Protein AF-0000000070861383 (afdb_homodimer)

InterPro domains:
  IPR011611 Carbohydrate kinase PfkB [PF00294] (42-147)
  IPR029056 Ribokinase-like [G3DSA:3.40.1190.20] (21-240)
  IPR029056 Ribokinase-like [SSF53613] (25-223)

pLDDT: mean 77.9, std 21.9, range [25.34, 98.44]

Secondary structure (DSSP, 8-state):
-----------------------EEEEEE--EEEEEEE--SSPPPTT-EEE-SEEEEEEE-HHHHHHHHHHHHS-TT-EEEEEEEEESSHHHHHHHHHTTTSSSEEEEEEEESSSPPPEEEEEEETTTTEEEEEEE-GGGGG--HHHHH-TTTTTS-TT-------TT--HHHHHT-TTEEEEEEE-GGG-HHHHH-TTHHHHHHHHHHTT-EEEEE-SS-HHHHHHT-TT-HHHHHHHH-SEE------/-----------------------EEEEEE--EEEEEEE--SSPPPTT-EEE-SEEEEEEE-HHHHHHHHHHHHS-TT-EEEEEEEEESSHHHHHHHHHTTTSSSEEEEEEEESSSPPPEEEEEEETTTTEEEEEEE-GGGGG--HHHHH-TTTTTS-TT-------TT--HHHHHT-TTEEEEEEE-GGG-HHHHH-TTHHHHHHHHHHTT-EEEEE-SS-HHHHHHT-TT-HHHHHHHH-SEE------

Sequence (500 aa):
MSVVSDSNNKDKADSTSNKKKRNCITVIGDFFLDIQTDGLKKLPGWNEDNIVPSISLLPGGSAGNMARQMANFVGLNQEVYLISCIGNDRNGKLLLSMVSNEHCHFDRVVSLNTYCTPTCIVLSSAVLKERTFVTCNNALNCLCTALLLSPTEVKKSPTEQSEVETQSLDVRQAMNIPNLSHIHFGGYYNSIGLHKDKHFLKFVSKCKEQSITLSLDTQTPLTDIVQQGGTHPVMKLLFELLIWVKNKQIMSVVSDSNNKDKADSTSNKKKRNCITVIGDFFLDIQTDGLKKLPGWNEDNIVPSISLLPGGSAGNMARQMANFVGLNQEVYLISCIGNDRNGKLLLSMVSNEHCHFDRVVSLNTYCTPTCIVLSSAVLKERTFVTCNNALNCLCTALLLSPTEVKKSPTEQSEVETQSLDVRQAMNIPNLSHIHFGGYYNSIGLHKDKHFLKFVSKCKEQSITLSLDTQTPLTDIVQQGGTHPVMKLLFELLIWVKNKQI

Solvent-accessible surface area (backbone atoms only — not comparable to full-atom values): 26931 Å² total; per-residue (Å²): 138,80,74,83,67,81,78,76,69,69,72,73,63,73,72,67,70,73,70,67,77,44,46,22,38,36,23,35,31,29,46,25,39,29,36,40,40,43,58,34,89,64,78,76,48,82,77,34,75,40,72,28,80,42,72,45,81,41,83,28,39,53,14,39,46,49,28,47,55,47,26,71,66,46,53,96,60,44,47,29,32,34,37,33,32,25,7,67,44,70,64,28,53,49,45,50,60,75,47,65,85,49,76,34,38,60,87,52,43,40,60,23,78,89,32,46,34,19,31,34,39,36,49,28,17,69,86,74,69,44,43,26,33,42,32,16,53,55,16,22,52,46,38,28,56,63,36,58,42,38,62,85,70,49,58,53,76,58,76,74,68,64,86,72,78,63,88,84,55,49,63,37,66,44,47,70,37,83,43,55,41,35,40,35,37,15,25,50,77,57,23,46,15,40,72,72,32,85,56,35,64,57,51,55,51,49,34,50,75,67,70,28,45,44,30,42,30,58,90,55,62,62,66,61,47,52,68,74,44,72,81,38,70,60,47,61,42,50,73,69,29,74,44,76,57,78,76,77,81,119,135,81,78,75,62,79,73,76,71,70,73,72,65,74,74,66,70,72,71,68,77,46,48,22,38,36,22,36,30,29,47,26,40,30,37,39,39,44,56,34,88,64,79,76,48,81,76,36,74,40,73,27,80,41,71,45,81,41,83,27,38,54,14,39,46,47,27,48,53,46,26,70,66,46,53,96,60,45,48,30,33,35,38,33,31,26,7,67,43,71,65,28,52,49,46,51,60,76,48,64,86,48,75,34,39,59,85,52,44,39,62,23,76,90,33,46,35,19,32,34,40,36,48,26,17,69,85,75,69,44,44,26,33,42,33,17,53,54,15,22,49,47,37,28,55,62,36,60,42,38,63,86,70,51,60,53,75,60,77,74,67,66,88,72,78,62,88,83,56,51,63,38,67,45,48,70,36,83,43,56,41,36,40,35,37,15,26,50,78,59,22,45,14,39,73,71,31,84,56,36,63,57,50,55,50,48,36,49,76,67,68,30,45,44,29,42,28,59,90,55,63,63,68,62,48,53,68,72,42,73,82,39,69,59,46,62,43,50,73,68,29,74,45,74,57,79,75,76,82,119

Organism: Reticulomyxa filosa (NCBI:txid46433)

Nearest PDB structures (foldseek):
  6a8c-assembly1_B  TM=8.040E-01  e=2.415E-09  Leishmania donovani BPK282A1
  5zwy-assembly1_B  TM=8.008E-01  e=3.046E-09  Leishmania donovani BPK282A1
  5zwy-assembly1_A  TM=7.562E-01  e=2.028E-09  Leishmania donovani BPK282A1
  8omd-assembly2_B  TM=7.316E-01  e=1.183E-07  Mus musculus
  2hlz-assembly1_B  TM=6.984E-01  e=7.435E-08  Homo sapiens

Structure (mmCIF, N/CA/C/O backbone):
data_AF-0000000070861383-model_v1
#
loop_
_entity.id
_entity.type
_entity.pdbx_description
1 polymer 'Carbohydrate kinase PfkB domain-containing protein'
#
loop_
_atom_site.group_PDB
_atom_site.id
_atom_site.type_symbol
_atom_site.label_atom_id
_atom_site.label_alt_id
_atom_site.label_comp_id
_atom_site.label_asym_id
_atom_site.label_entity_id
_atom_site.label_seq_id
_atom_site.pdbx_PDB_ins_code
_atom_site.Cartn_x
_atom_site.Cartn_y
_atom_site.Cartn_z
_atom_site.occupancy
_atom_site.B_iso_or_equiv
_atom_site.auth_seq_id
_atom_site.auth_comp_id
_atom_site.auth_asym_id
_atom_site.auth_atom_id
_atom_site.pdbx_PDB_model_num
ATOM 1 N N . MET A 1 1 ? -69.812 -40.656 -31.672 1 28 1 MET A N 1
ATOM 2 C CA . MET A 1 1 ? -68.812 -41.531 -31.078 1 28 1 MET A CA 1
ATOM 3 C C . MET A 1 1 ? -67.438 -41.281 -31.688 1 28 1 MET A C 1
ATOM 5 O O . MET A 1 1 ? -67.062 -41.844 -32.719 1 28 1 MET A O 1
ATOM 9 N N . SER A 1 2 ? -67.062 -39.906 -31.672 1 27.67 2 SER A N 1
ATOM 10 C CA . SER A 1 2 ? -65.875 -39.25 -32.281 1 27.67 2 SER A CA 1
ATOM 11 C C . SER A 1 2 ? -64.562 -39.812 -31.734 1 27.67 2 SER A C 1
ATOM 13 O O . SER A 1 2 ? -64.438 -39.875 -30.516 1 27.67 2 SER A O 1
ATOM 15 N N . VAL A 1 3 ? -63.875 -40.625 -32.5 1 26.25 3 VAL A N 1
ATOM 16 C CA . VAL A 1 3 ? -62.625 -41.344 -32.312 1 26.25 3 VAL A CA 1
ATOM 17 C C . VAL A 1 3 ? -61.5 -40.375 -32.031 1 26.25 3 VAL A C 1
ATOM 19 O O . VAL A 1 3 ? -60.938 -39.75 -32.938 1 26.25 3 VAL A O 1
ATOM 22 N N . VAL A 1 4 ? -61.656 -39.281 -31.328 1 33.44 4 VAL A N 1
ATOM 23 C CA . VAL A 1 4 ? -60.5 -38.375 -31.297 1 33.44 4 VAL A CA 1
ATOM 24 C C . VAL A 1 4 ? -59.281 -39.156 -30.75 1 33.44 4 VAL A C 1
ATOM 26 O O . VAL A 1 4 ? -59.25 -39.5 -29.578 1 33.44 4 VAL A O 1
ATOM 29 N N . SER A 1 5 ? -58.844 -40.094 -31.672 1 26.38 5 SER A N 1
ATOM 30 C CA . SER A 1 5 ? -57.812 -41.062 -31.328 1 26.38 5 SER A CA 1
ATOM 31 C C . SER A 1 5 ? -56.625 -40.406 -30.656 1 26.38 5 SER A C 1
ATOM 33 O O . SER A 1 5 ? -56.156 -40.844 -29.594 1 26.38 5 SER A O 1
ATOM 35 N N . ASP A 1 6 ? -55.688 -39.906 -31.5 1 30.48 6 ASP A N 1
ATOM 36 C CA . ASP A 1 6 ? -54.312 -40.406 -31.547 1 30.48 6 ASP A CA 1
ATOM 37 C C . ASP A 1 6 ? -53.438 -39.781 -30.453 1 30.48 6 ASP A C 1
ATOM 39 O O . ASP A 1 6 ? -53.656 -38.625 -30.094 1 30.48 6 ASP A O 1
ATOM 43 N N . SER A 1 7 ? -52.75 -40.594 -29.672 1 32.31 7 SER A N 1
ATOM 44 C CA . SER A 1 7 ? -51.781 -40.656 -28.562 1 32.31 7 SER A CA 1
ATOM 45 C C . SER A 1 7 ? -50.562 -39.781 -28.844 1 32.31 7 SER A C 1
ATOM 47 O O . SER A 1 7 ? -49.75 -40.094 -29.719 1 32.31 7 SER A O 1
ATOM 49 N N . ASN A 1 8 ? -50.844 -38.469 -29.156 1 32.12 8 ASN A N 1
ATOM 50 C CA . ASN A 1 8 ? -49.625 -37.656 -29.297 1 32.12 8 ASN A CA 1
ATOM 51 C C . ASN A 1 8 ? -48.625 -37.938 -28.188 1 32.12 8 ASN A C 1
ATOM 53 O O . ASN A 1 8 ? -48.875 -37.625 -27.031 1 32.12 8 ASN A O 1
ATOM 57 N N . ASN A 1 9 ? -48.156 -39.125 -28.234 1 27.56 9 ASN A N 1
ATOM 58 C CA . ASN A 1 9 ? -46.969 -39.406 -27.422 1 27.56 9 ASN A CA 1
ATOM 59 C C . ASN A 1 9 ? -45.938 -38.312 -27.5 1 27.56 9 ASN A C 1
ATOM 61 O O . ASN A 1 9 ? -45.281 -38.125 -28.516 1 27.56 9 ASN A O 1
ATOM 65 N N . LYS A 1 10 ? -46.344 -37.125 -26.969 1 31.98 10 LYS A N 1
ATOM 66 C CA . LYS A 1 10 ? -45.312 -36.125 -26.719 1 31.98 10 LYS A CA 1
ATOM 67 C C . LYS A 1 10 ? -44 -36.75 -26.281 1 31.98 10 LYS A C 1
ATOM 69 O O . LYS A 1 10 ? -43.969 -37.469 -25.266 1 31.98 10 LYS A O 1
ATOM 74 N N . ASP A 1 11 ? -43.25 -37.188 -27.234 1 25.34 11 ASP A N 1
ATOM 75 C CA . ASP A 1 11 ? -41.844 -37.438 -26.984 1 25.34 11 ASP A CA 1
ATOM 76 C C . ASP A 1 11 ? -41.25 -36.375 -26.047 1 25.34 11 ASP A C 1
ATOM 78 O O . ASP A 1 11 ? -41.188 -35.219 -26.406 1 25.34 11 ASP A O 1
ATOM 82 N N . LYS A 1 12 ? -41.688 -36.344 -24.781 1 31.53 12 LYS A N 1
ATOM 83 C CA . LYS A 1 12 ? -40.781 -35.75 -23.781 1 31.53 12 LYS A CA 1
ATOM 84 C C . LYS A 1 12 ? -39.344 -36.125 -24.062 1 31.53 12 LYS A C 1
ATOM 86 O O . LYS A 1 12 ? -38.906 -37.219 -23.734 1 31.53 12 LYS A O 1
ATOM 91 N N . ALA A 1 13 ? -39.062 -35.875 -25.328 1 31.42 13 ALA A N 1
ATOM 92 C CA . ALA A 1 13 ? -37.625 -35.875 -25.453 1 31.42 13 ALA A CA 1
ATOM 93 C C . ALA A 1 13 ? -36.938 -35.281 -24.219 1 31.42 13 ALA A C 1
ATOM 95 O O . ALA A 1 13 ? -37.312 -34.188 -23.797 1 31.42 13 ALA A O 1
ATOM 96 N N . ASP A 1 14 ? -36.594 -36.062 -23.344 1 34.47 14 ASP A N 1
ATOM 97 C CA . ASP A 1 14 ? -35.656 -35.812 -22.266 1 34.47 14 ASP A CA 1
ATOM 98 C C . ASP A 1 14 ? -34.594 -34.781 -22.672 1 34.47 14 ASP A C 1
ATOM 100 O O . ASP A 1 14 ? -33.75 -35.062 -23.547 1 34.47 14 ASP A O 1
ATOM 104 N N . SER A 1 15 ? -35.031 -33.562 -23.062 1 36.44 15 SER A N 1
ATOM 105 C CA . SER A 1 15 ? -34.031 -32.5 -23.078 1 36.44 15 SER A CA 1
ATOM 106 C C . SER A 1 15 ? -32.969 -32.688 -22 1 36.44 15 SER A C 1
ATOM 108 O O . SER A 1 15 ? -33.219 -32.438 -20.812 1 36.44 15 SER A O 1
ATOM 110 N N . THR A 1 16 ? -32.562 -33.938 -21.812 1 34.84 16 THR A N 1
ATOM 111 C CA . THR A 1 16 ? -31.266 -34.031 -21.141 1 34.84 16 THR A CA 1
ATOM 112 C C . THR A 1 16 ? -30.375 -32.844 -21.469 1 34.84 16 THR A C 1
ATOM 114 O O . THR A 1 16 ? -29.906 -32.719 -22.609 1 34.84 16 THR A O 1
ATOM 117 N N . SER A 1 17 ? -30.859 -31.594 -21.234 1 38.03 17 SER A N 1
ATOM 118 C CA . SER A 1 17 ? -29.984 -30.438 -21.203 1 38.03 17 SER A CA 1
ATOM 119 C C . SER A 1 17 ? -28.531 -30.859 -21 1 38.03 17 SER A C 1
ATOM 121 O O . SER A 1 17 ? -28.188 -31.531 -20.016 1 38.03 17 SER A O 1
ATOM 123 N N . ASN A 1 18 ? -27.875 -31.438 -21.953 1 34.09 18 ASN A N 1
ATOM 124 C CA . ASN A 1 18 ? -26.422 -31.531 -22 1 34.09 18 ASN A CA 1
ATOM 125 C C . ASN A 1 18 ? -25.75 -30.422 -21.172 1 34.09 18 ASN A C 1
ATOM 127 O O . ASN A 1 18 ? -25.562 -29.312 -21.656 1 34.09 18 ASN A O 1
ATOM 131 N N . LYS A 1 19 ? -26.141 -30.125 -20.031 1 41.59 19 LYS A N 1
ATOM 132 C CA . LYS A 1 19 ? -25.328 -29.312 -19.141 1 41.59 19 LYS A CA 1
ATOM 133 C C . LYS A 1 19 ? -23.844 -29.422 -19.5 1 41.59 19 LYS A C 1
ATOM 135 O O . LYS A 1 19 ? -23.203 -30.422 -19.188 1 41.59 19 LYS A O 1
ATOM 140 N N . LYS A 1 20 ? -23.547 -29.016 -20.703 1 47.44 20 LYS A N 1
ATOM 141 C CA . LYS A 1 20 ? -22.172 -28.875 -21.172 1 47.44 20 LYS A CA 1
ATOM 142 C C . LYS A 1 20 ? -21.203 -28.703 -20.016 1 47.44 20 LYS A C 1
ATOM 144 O O . LYS A 1 20 ? -21.375 -27.828 -19.172 1 47.44 20 LYS A O 1
ATOM 149 N N . LYS A 1 21 ? -20.562 -29.703 -19.641 1 54.81 21 LYS A N 1
ATOM 150 C CA . LYS A 1 21 ? -19.547 -29.797 -18.594 1 54.81 21 LYS A CA 1
ATOM 151 C C . LYS A 1 21 ? -18.688 -28.531 -18.562 1 54.81 21 LYS A C 1
ATOM 153 O O . LYS A 1 21 ? -18.047 -28.188 -19.547 1 54.81 21 LYS A O 1
ATOM 158 N N . ARG A 1 22 ? -19.047 -27.453 -17.766 1 64.5 22 ARG A N 1
ATOM 159 C CA . ARG A 1 22 ? -18.297 -26.219 -17.594 1 64.5 22 ARG A CA 1
ATOM 160 C C . ARG A 1 22 ? -16.812 -26.516 -17.406 1 64.5 22 ARG A C 1
ATOM 162 O O . ARG A 1 22 ? -16.422 -27.266 -16.516 1 64.5 22 ARG A O 1
ATOM 169 N N . ASN A 1 23 ? -16.109 -26.266 -18.5 1 82.88 23 ASN A N 1
ATOM 170 C CA . ASN A 1 23 ? -14.664 -26.391 -18.406 1 82.88 23 ASN A CA 1
ATOM 171 C C . ASN A 1 23 ? -14.07 -25.391 -17.406 1 82.88 23 ASN A C 1
ATOM 173 O O . ASN A 1 23 ? -14.57 -24.281 -17.266 1 82.88 23 ASN A O 1
ATOM 177 N N . CYS A 1 24 ? -13.258 -25.984 -16.578 1 91.38 24 CYS A N 1
ATOM 178 C CA . CYS A 1 24 ? -12.633 -25.156 -15.555 1 91.38 24 CYS A CA 1
ATOM 179 C C . CYS A 1 24 ? -11.148 -24.953 -15.844 1 91.38 24 CYS A C 1
ATOM 181 O O . CYS A 1 24 ? -10.43 -25.922 -16.109 1 91.38 24 CYS A O 1
ATOM 183 N N . ILE A 1 25 ? -10.766 -23.688 -15.867 1 91.75 25 ILE A N 1
ATOM 184 C CA . ILE A 1 25 ? -9.359 -23.328 -16 1 91.75 25 ILE A CA 1
ATOM 185 C C . ILE A 1 25 ? -8.805 -22.891 -14.648 1 91.75 25 ILE A C 1
ATOM 187 O O . ILE A 1 25 ? -9.445 -22.125 -13.93 1 91.75 25 ILE A O 1
ATOM 191 N N . THR A 1 26 ? -7.641 -23.422 -14.312 1 94.62 26 THR A N 1
ATOM 192 C CA . THR A 1 26 ? -6.98 -23.031 -13.07 1 94.62 26 THR A CA 1
ATOM 193 C C . THR A 1 26 ? -5.629 -22.375 -13.359 1 94.62 26 THR A C 1
ATOM 195 O O . THR A 1 26 ? -4.836 -22.906 -14.141 1 94.62 26 THR A O 1
ATOM 198 N N . VAL A 1 27 ? -5.469 -21.234 -12.758 1 94.25 27 VAL A N 1
ATOM 199 C CA . VAL A 1 27 ? -4.176 -20.562 -12.82 1 94.25 27 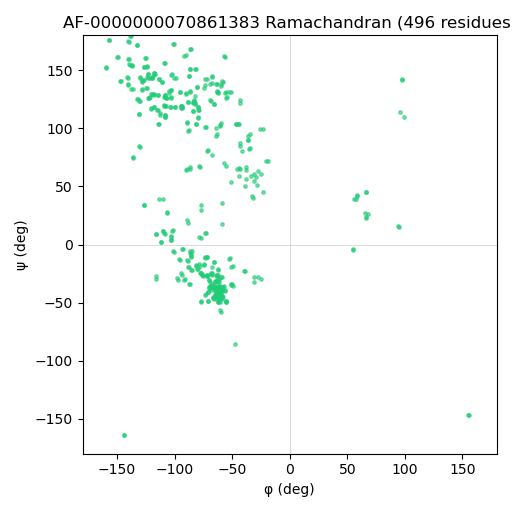VAL A CA 1
ATOM 200 C C . VAL A 1 27 ? -3.455 -20.703 -11.484 1 94.25 27 VAL A C 1
ATOM 202 O O . VAL A 1 27 ? -4.055 -20.5 -10.422 1 94.25 27 VAL A O 1
ATOM 205 N N . ILE A 1 28 ? -2.168 -21.125 -11.531 1 95.12 28 ILE A N 1
ATOM 206 C CA . ILE A 1 28 ? -1.371 -21.344 -10.336 1 95.12 28 ILE A CA 1
ATOM 207 C C . ILE A 1 28 ? -0.12 -20.469 -10.367 1 95.12 28 ILE A C 1
ATOM 209 O O . ILE A 1 28 ? 0.604 -20.453 -11.367 1 95.12 28 ILE A O 1
ATOM 213 N N . GLY A 1 29 ? 0.071 -19.688 -9.273 1 96.06 29 GLY A N 1
ATOM 214 C CA . GLY A 1 29 ? 1.32 -18.938 -9.25 1 96.06 29 GLY A CA 1
ATOM 215 C C . GLY A 1 29 ? 1.25 -17.688 -8.398 1 96.06 29 GLY A C 1
ATOM 216 O O . GLY A 1 29 ? 0.624 -17.688 -7.336 1 96.06 29 GLY A O 1
ATOM 217 N N . ASP A 1 30 ? 1.966 -16.688 -8.812 1 96.44 30 ASP A N 1
ATOM 218 C CA . ASP A 1 30 ? 2.201 -15.5 -7.992 1 96.44 30 ASP A CA 1
ATOM 219 C C . ASP A 1 30 ? 1.014 -14.547 -8.047 1 96.44 30 ASP A C 1
ATOM 221 O O . ASP A 1 30 ? 0.421 -14.344 -9.109 1 96.44 30 ASP A O 1
ATOM 225 N N . PHE A 1 31 ? 0.626 -14.047 -6.934 1 97.75 31 PHE A N 1
ATOM 226 C CA . PHE A 1 31 ? -0.393 -13.023 -6.715 1 97.75 31 PHE A CA 1
ATOM 227 C C . PHE A 1 31 ? 0.127 -11.93 -5.789 1 97.75 31 PHE A C 1
ATOM 229 O O . PHE A 1 31 ? 0.411 -12.188 -4.617 1 97.75 31 PHE A O 1
ATOM 236 N N . PHE A 1 32 ? 0.294 -10.711 -6.383 1 98.19 32 PHE A N 1
ATOM 237 C CA . PHE A 1 32 ? 1.008 -9.641 -5.695 1 98.19 32 PHE A CA 1
ATOM 238 C C . PHE A 1 32 ? 0.088 -8.445 -5.445 1 98.19 32 PHE A C 1
ATOM 240 O O . PHE A 1 32 ? -0.826 -8.188 -6.227 1 98.19 32 PHE A O 1
ATOM 247 N N . LEU A 1 33 ? 0.344 -7.793 -4.312 1 98.44 33 LEU A N 1
ATOM 248 C CA . LEU A 1 33 ? 0.007 -6.379 -4.219 1 98.44 33 LEU A CA 1
ATOM 249 C C . LEU A 1 33 ? 1.113 -5.516 -4.812 1 98.44 33 LEU A C 1
ATOM 251 O O . LEU A 1 33 ? 2.232 -5.488 -4.301 1 98.44 33 LEU A O 1
ATOM 255 N N . ASP A 1 34 ? 0.803 -4.832 -5.871 1 97.75 34 ASP A N 1
ATOM 256 C CA . ASP A 1 34 ? 1.772 -3.943 -6.504 1 97.75 34 ASP A CA 1
ATOM 257 C C . ASP A 1 34 ? 1.602 -2.506 -6.016 1 97.75 34 ASP A C 1
ATOM 259 O O . ASP A 1 34 ? 0.482 -1.995 -5.953 1 97.75 34 ASP A O 1
ATOM 263 N N . ILE A 1 35 ? 2.717 -1.901 -5.637 1 98.12 35 ILE A N 1
ATOM 264 C CA . ILE A 1 35 ? 2.799 -0.479 -5.32 1 98.12 35 ILE A CA 1
ATOM 265 C C . ILE A 1 35 ? 3.574 0.248 -6.418 1 98.12 35 ILE A C 1
ATOM 267 O O . ILE A 1 35 ? 4.797 0.112 -6.516 1 98.12 35 ILE A O 1
ATOM 271 N N . GLN A 1 36 ? 2.857 1.058 -7.145 1 96.62 36 GLN A N 1
ATOM 272 C CA . GLN A 1 36 ? 3.461 1.619 -8.344 1 96.62 36 GLN A CA 1
ATOM 273 C C . GLN A 1 36 ? 3.633 3.131 -8.219 1 96.62 36 GLN A C 1
ATOM 275 O O . GLN A 1 36 ? 2.705 3.836 -7.82 1 96.62 36 GLN A O 1
ATOM 280 N N . THR A 1 37 ? 4.836 3.59 -8.477 1 94.62 37 THR A N 1
ATOM 281 C CA . THR A 1 37 ? 5.082 5.02 -8.602 1 94.62 37 THR A CA 1
ATOM 282 C C . THR A 1 37 ? 5.211 5.418 -10.07 1 94.62 37 THR A C 1
ATOM 284 O O . THR A 1 37 ? 5.652 4.617 -10.898 1 94.62 37 THR A O 1
ATOM 287 N N . ASP A 1 38 ? 4.742 6.621 -10.297 1 85.69 38 ASP A N 1
ATOM 288 C CA . ASP A 1 38 ? 4.98 7.184 -11.617 1 85.69 38 ASP A CA 1
ATOM 289 C C . ASP A 1 38 ? 5.711 8.523 -11.531 1 85.69 38 ASP A C 1
ATOM 291 O O . ASP A 1 38 ? 5.625 9.211 -10.508 1 85.69 38 ASP A O 1
ATOM 295 N N . GLY A 1 39 ? 6.629 8.758 -12.531 1 88.81 39 GLY A N 1
ATOM 296 C CA . GLY A 1 39 ? 7.176 10.094 -12.703 1 88.81 39 GLY A CA 1
ATOM 297 C C . GLY A 1 39 ? 8.484 10.297 -11.961 1 88.81 39 GLY A C 1
ATOM 298 O O . GLY A 1 39 ? 8.898 11.43 -11.727 1 88.81 39 GLY A O 1
ATOM 299 N N . LEU A 1 40 ? 9.125 9.227 -11.547 1 92.75 40 LEU A N 1
ATOM 300 C CA . LEU A 1 40 ? 10.445 9.406 -10.945 1 92.75 40 LEU A CA 1
ATOM 301 C C . LEU A 1 40 ? 11.43 9.984 -11.953 1 92.75 40 LEU A C 1
ATOM 303 O O . LEU A 1 40 ? 11.508 9.516 -13.086 1 92.75 40 LEU A O 1
ATOM 307 N N . LYS A 1 41 ? 12.148 11 -11.555 1 91.19 41 LYS A N 1
ATOM 308 C CA . LYS A 1 41 ? 13.141 11.609 -12.43 1 91.19 41 LYS A CA 1
ATOM 309 C C . LYS A 1 41 ? 14.492 10.898 -12.305 1 91.19 41 LYS A C 1
ATOM 311 O O . LYS A 1 41 ? 15.266 10.859 -13.266 1 91.19 41 LYS A O 1
ATOM 316 N N . LYS A 1 42 ? 14.789 10.438 -11.172 1 90.75 42 LYS A N 1
ATOM 317 C CA . LYS A 1 42 ? 15.977 9.664 -10.844 1 90.75 42 LYS A CA 1
ATOM 318 C C . LYS A 1 42 ? 15.695 8.688 -9.703 1 90.75 42 LYS A C 1
ATOM 320 O O . LYS A 1 42 ? 14.68 8.797 -9.023 1 90.75 42 LYS A O 1
ATOM 325 N N . LEU A 1 43 ? 16.578 7.73 -9.648 1 92.88 43 LEU A N 1
ATOM 326 C CA . LEU A 1 43 ? 16.484 6.852 -8.492 1 92.88 43 LEU A CA 1
ATOM 327 C C . LEU A 1 43 ? 16.844 7.598 -7.207 1 92.88 43 LEU A C 1
ATOM 329 O O . LEU A 1 43 ? 17.75 8.43 -7.199 1 92.88 43 LEU A O 1
ATOM 333 N N . PRO A 1 44 ? 16.156 7.23 -6.168 1 92 44 PRO A N 1
ATOM 334 C CA . PRO A 1 44 ? 16.453 7.922 -4.91 1 92 44 PRO A CA 1
ATOM 335 C C . PRO A 1 44 ? 17.844 7.598 -4.375 1 92 44 PRO A C 1
ATOM 337 O O . PRO A 1 44 ? 18.312 6.461 -4.5 1 92 44 PRO A O 1
ATOM 340 N N . GLY A 1 45 ? 18.5 8.672 -3.871 1 93.31 45 GLY A N 1
ATOM 341 C CA . GLY A 1 45 ? 19.688 8.484 -3.035 1 93.31 45 GLY A CA 1
ATOM 342 C C . GLY A 1 45 ? 19.359 8.406 -1.557 1 93.31 45 GLY A C 1
ATOM 343 O O . GLY A 1 45 ? 18.25 8.75 -1.14 1 93.31 45 GLY A O 1
ATOM 344 N N . TRP A 1 46 ? 20.375 7.859 -0.801 1 92.31 46 TRP A N 1
ATOM 345 C CA . TRP A 1 46 ? 20.141 7.812 0.638 1 92.31 46 TRP A CA 1
ATOM 346 C C . TRP A 1 46 ? 19.875 9.211 1.19 1 92.31 46 TRP A C 1
ATOM 348 O O . TRP A 1 46 ? 20.484 10.188 0.748 1 92.31 46 TRP A O 1
ATOM 358 N N . ASN A 1 47 ? 18.922 9.328 2.129 1 91.06 47 ASN A N 1
ATOM 359 C CA . ASN A 1 47 ? 18.562 10.539 2.857 1 91.06 47 ASN A CA 1
ATOM 360 C C . ASN A 1 47 ? 17.953 11.586 1.933 1 91.06 47 ASN A C 1
ATOM 362 O O . ASN A 1 47 ? 18.094 12.789 2.162 1 91.06 47 ASN A O 1
ATOM 366 N N . GLU A 1 48 ? 17.406 11.117 0.829 1 92.06 48 GLU A N 1
ATOM 367 C CA . GLU A 1 48 ? 16.688 11.992 -0.09 1 92.06 48 GLU A CA 1
ATOM 368 C C . GLU A 1 48 ? 15.188 11.727 -0.047 1 92.06 48 GLU A C 1
ATOM 370 O O . GLU A 1 48 ? 14.75 10.68 0.443 1 92.06 48 GLU A O 1
ATOM 375 N N . ASP A 1 49 ? 14.516 12.703 -0.419 1 91.94 49 ASP A N 1
ATOM 376 C CA . ASP A 1 49 ? 13.086 12.562 -0.666 1 91.94 49 ASP A CA 1
ATOM 377 C C . ASP A 1 49 ? 12.734 12.93 -2.105 1 91.94 49 ASP A C 1
ATOM 379 O O . ASP A 1 49 ? 12.953 14.062 -2.533 1 91.94 49 ASP A O 1
ATOM 383 N N . ASN A 1 50 ? 12.242 12 -2.816 1 93.81 50 ASN A N 1
ATOM 384 C CA . ASN A 1 50 ? 11.859 12.203 -4.207 1 93.81 50 ASN A CA 1
ATOM 385 C C . ASN A 1 50 ? 10.344 12.32 -4.355 1 93.81 50 ASN A C 1
ATOM 387 O O . ASN A 1 50 ? 9.609 11.375 -4.062 1 93.81 50 ASN A O 1
ATOM 391 N N . ILE A 1 51 ? 9.938 13.445 -4.828 1 93.5 51 ILE A N 1
ATOM 392 C CA . ILE A 1 51 ? 8.508 13.719 -4.945 1 93.5 51 ILE A CA 1
ATOM 393 C C . ILE A 1 51 ? 7.988 13.188 -6.277 1 93.5 51 ILE A C 1
ATOM 395 O O . ILE A 1 51 ? 8.602 13.414 -7.324 1 93.5 51 ILE A O 1
ATOM 399 N N . VAL A 1 52 ? 6.914 12.477 -6.254 1 95.19 52 VAL A N 1
ATOM 400 C CA . VAL A 1 52 ? 6.273 11.93 -7.445 1 95.19 52 VAL A CA 1
ATOM 401 C C . VAL A 1 52 ? 4.809 12.367 -7.492 1 95.19 52 VAL A C 1
ATOM 403 O O . VAL A 1 52 ? 4.223 12.703 -6.457 1 95.19 52 VAL A O 1
ATOM 406 N N . PRO A 1 53 ? 4.219 12.297 -8.68 1 92.38 53 PRO A N 1
ATOM 407 C CA . PRO A 1 53 ? 2.84 12.781 -8.812 1 92.38 53 PRO A CA 1
ATOM 408 C C . PRO A 1 53 ? 1.819 11.805 -8.219 1 92.38 53 PRO A C 1
ATOM 410 O O . PRO A 1 53 ? 0.733 12.227 -7.809 1 92.38 53 PRO A O 1
ATOM 413 N N . SER A 1 54 ? 2.246 10.531 -8.211 1 92.12 54 SER A N 1
ATOM 414 C CA . SER A 1 54 ? 1.263 9.578 -7.711 1 92.12 54 SER A CA 1
ATOM 415 C C . SER A 1 54 ? 1.929 8.281 -7.266 1 92.12 54 SER A C 1
ATOM 417 O O . SER A 1 54 ? 3.006 7.93 -7.754 1 92.12 54 SER A O 1
ATOM 419 N N . ILE A 1 55 ? 1.294 7.633 -6.34 1 96.75 55 ILE A N 1
ATOM 420 C CA . ILE A 1 55 ? 1.586 6.277 -5.887 1 96.75 55 ILE A CA 1
ATOM 421 C C . ILE A 1 55 ? 0.292 5.469 -5.805 1 96.75 55 ILE A C 1
ATOM 423 O O . ILE A 1 55 ? -0.645 5.855 -5.102 1 96.75 55 ILE A O 1
ATOM 427 N N . SER A 1 56 ? 0.26 4.297 -6.504 1 95.75 56 SER A N 1
ATOM 428 C CA . SER A 1 56 ? -0.973 3.523 -6.594 1 95.75 56 SER A CA 1
ATOM 429 C C . SER A 1 56 ? -0.772 2.102 -6.082 1 95.75 56 SER A C 1
ATOM 431 O O . SER A 1 56 ? 0.32 1.542 -6.199 1 95.75 56 SER A O 1
ATOM 433 N N . LEU A 1 57 ? -1.831 1.574 -5.492 1 97.5 57 LEU A N 1
ATOM 434 C CA . LEU A 1 57 ? -1.9 0.168 -5.109 1 97.5 57 LEU A CA 1
ATOM 435 C C . LEU A 1 57 ? -2.768 -0.618 -6.09 1 97.5 57 LEU A C 1
ATOM 437 O O . LEU A 1 57 ? -3.912 -0.243 -6.352 1 97.5 57 LEU A O 1
ATOM 441 N N . LEU A 1 58 ? -2.213 -1.701 -6.645 1 96.81 58 LEU A N 1
ATOM 442 C CA . LEU A 1 58 ? -2.908 -2.496 -7.648 1 96.81 58 LEU A CA 1
ATOM 443 C C . LEU A 1 58 ? -2.656 -3.984 -7.434 1 96.81 58 LEU A C 1
ATOM 445 O O . LEU A 1 58 ? -1.575 -4.379 -6.988 1 96.81 58 LEU A O 1
ATOM 449 N N . PRO A 1 59 ? -3.723 -4.797 -7.695 1 97.56 59 PRO A N 1
ATOM 450 C CA . PRO A 1 59 ? -3.395 -6.223 -7.781 1 97.56 59 PRO A CA 1
ATOM 451 C C . PRO A 1 59 ? -2.443 -6.539 -8.938 1 97.56 59 PRO A C 1
ATOM 453 O O . PRO A 1 59 ? -2.539 -5.934 -10.008 1 97.56 59 PRO A O 1
ATOM 456 N N . GLY A 1 60 ? -1.455 -7.418 -8.648 1 96.88 60 GLY A N 1
ATOM 457 C CA . GLY A 1 60 ? -0.49 -7.797 -9.672 1 96.88 60 GLY A CA 1
ATOM 458 C C . GLY A 1 60 ? -0.068 -9.25 -9.578 1 96.88 60 GLY A C 1
ATOM 459 O O . GLY A 1 60 ? -0.781 -10.078 -9.008 1 96.88 60 GLY A O 1
ATOM 460 N N . GLY A 1 61 ? 1.014 -9.523 -10.258 1 95.06 61 GLY A N 1
ATOM 461 C CA . GLY A 1 61 ? 1.469 -10.891 -10.422 1 95.06 61 GLY A CA 1
ATOM 462 C C . GLY A 1 61 ? 1.052 -11.508 -11.75 1 95.06 61 GLY A C 1
ATOM 463 O O . GLY A 1 61 ? -0.069 -11.289 -12.211 1 95.06 61 GLY A O 1
ATOM 464 N N . SER A 1 62 ? 1.968 -12.273 -12.242 1 92.75 62 SER A N 1
ATOM 465 C CA . SER A 1 62 ? 1.695 -12.891 -13.539 1 92.75 62 SER A CA 1
ATOM 466 C C . SER A 1 62 ? 0.487 -13.82 -13.461 1 92.75 62 SER A C 1
ATOM 468 O O . SER A 1 62 ? -0.422 -13.727 -14.289 1 92.75 62 SER A O 1
ATOM 470 N N . ALA A 1 63 ? 0.446 -14.672 -12.516 1 95.56 63 ALA A N 1
ATOM 471 C CA . ALA A 1 63 ? -0.67 -15.602 -12.359 1 95.56 63 ALA A CA 1
ATOM 472 C C . ALA A 1 63 ? -1.955 -14.859 -12 1 95.56 63 ALA A C 1
ATOM 474 O O . ALA A 1 63 ? -3.02 -15.148 -12.547 1 95.56 63 ALA A O 1
ATOM 475 N N . GLY A 1 64 ? -1.81 -13.945 -11.039 1 96.62 64 GLY A N 1
ATOM 476 C CA . GLY A 1 64 ? -2.967 -13.141 -10.688 1 96.62 64 GLY A CA 1
ATOM 477 C C . GLY A 1 64 ? -3.568 -12.414 -11.875 1 96.62 64 GLY A C 1
ATOM 478 O O . GLY A 1 64 ? -4.781 -12.469 -12.102 1 96.62 64 GLY A O 1
ATOM 479 N N . ASN A 1 65 ? -2.773 -11.75 -12.617 1 94 65 ASN A N 1
ATOM 480 C CA . ASN A 1 65 ? -3.238 -11 -13.781 1 94 65 ASN A CA 1
ATOM 481 C C . ASN A 1 65 ? -3.855 -11.93 -14.828 1 94 65 ASN A C 1
ATOM 483 O O . ASN A 1 65 ? -4.914 -11.625 -15.383 1 94 65 ASN A O 1
ATOM 487 N N . MET A 1 66 ? -3.221 -13.008 -15.062 1 92.19 66 MET A N 1
ATOM 488 C CA . MET A 1 66 ? -3.725 -13.969 -16.047 1 92.19 66 MET A CA 1
ATOM 489 C C . MET A 1 66 ? -5.098 -14.492 -15.625 1 92.19 66 MET A C 1
ATOM 491 O O . MET A 1 66 ? -6.023 -14.516 -16.438 1 92.19 66 MET A O 1
ATOM 495 N N . ALA A 1 67 ? -5.242 -14.891 -14.422 1 94.44 67 ALA A N 1
ATOM 496 C CA . ALA A 1 67 ? -6.504 -15.43 -13.93 1 94.44 67 ALA A CA 1
ATOM 497 C C . ALA A 1 67 ? -7.629 -14.406 -14.055 1 94.44 67 ALA A C 1
ATOM 499 O O . ALA A 1 67 ? -8.719 -14.719 -14.539 1 94.44 67 ALA A O 1
ATOM 500 N N . ARG A 1 68 ? -7.328 -13.25 -13.656 1 94 68 ARG A N 1
ATOM 501 C CA . ARG A 1 68 ? -8.328 -12.188 -13.672 1 94 68 ARG A CA 1
ATOM 502 C C . ARG A 1 68 ? -8.742 -11.852 -15.094 1 94 68 ARG A C 1
ATOM 504 O O . ARG A 1 68 ? -9.938 -11.703 -15.383 1 94 68 ARG A O 1
ATOM 511 N N . GLN A 1 69 ? -7.762 -11.727 -15.969 1 89.62 69 GLN A N 1
ATOM 512 C CA . GLN A 1 69 ? -8.055 -11.414 -17.359 1 89.62 69 GLN A CA 1
ATOM 513 C C . GLN A 1 69 ? -8.836 -12.539 -18.031 1 89.62 69 GLN A C 1
ATOM 515 O O . GLN A 1 69 ? -9.828 -12.297 -18.719 1 89.62 69 GLN A O 1
ATOM 520 N N . MET A 1 70 ? -8.438 -13.75 -17.781 1 88.12 70 MET A N 1
ATOM 521 C CA . MET A 1 70 ? -9.109 -14.898 -18.375 1 88.12 70 MET A CA 1
ATOM 522 C C . MET A 1 70 ? -10.562 -14.969 -17.906 1 88.12 70 MET A C 1
ATOM 524 O O . MET A 1 70 ? -11.461 -15.258 -18.703 1 88.12 70 MET A O 1
ATOM 528 N N . ALA A 1 71 ? -10.766 -14.695 -16.656 1 90.94 71 ALA A N 1
ATOM 529 C CA . ALA A 1 71 ? -12.109 -14.766 -16.094 1 90.94 71 ALA A CA 1
ATOM 530 C C . ALA A 1 71 ? -13.031 -13.75 -16.766 1 90.94 71 ALA A C 1
ATOM 532 O O . ALA A 1 71 ? -14.25 -13.961 -16.844 1 90.94 71 ALA A O 1
ATOM 533 N N . ASN A 1 72 ? -12.414 -12.688 -17.234 1 85.5 72 ASN A N 1
ATOM 534 C CA . ASN A 1 72 ? -13.211 -11.664 -17.906 1 85.5 72 ASN A CA 1
ATOM 535 C C . ASN A 1 72 ? -13.586 -12.086 -19.312 1 85.5 72 ASN A C 1
ATOM 537 O O . ASN A 1 72 ? -14.539 -11.562 -19.891 1 85.5 72 ASN A O 1
ATOM 541 N N . PHE A 1 73 ? -12.828 -12.898 -19.812 1 82.44 73 PHE A N 1
ATOM 542 C CA . PHE A 1 73 ? -13.016 -13.25 -21.219 1 82.44 73 PHE A CA 1
ATOM 543 C C . PHE A 1 73 ? -13.82 -14.539 -21.344 1 82.44 73 PHE A C 1
ATOM 545 O O . PHE A 1 73 ? -14.508 -14.75 -22.359 1 82.44 73 PHE A O 1
ATOM 552 N N . VAL A 1 74 ? -13.633 -15.328 -20.359 1 72.38 74 VAL A N 1
ATOM 553 C CA . VAL A 1 74 ? -14.273 -16.625 -20.516 1 72.38 74 VAL A CA 1
ATOM 554 C C . VAL A 1 74 ? -15.781 -16.484 -20.312 1 72.38 74 VAL A C 1
ATOM 556 O O . VAL A 1 74 ? -16.25 -15.562 -19.641 1 72.38 74 VAL A O 1
ATOM 559 N N . GLY A 1 75 ? -16.484 -17.078 -21.156 1 63.56 75 GLY A N 1
ATOM 560 C CA . GLY A 1 75 ? -17.938 -17.062 -21.109 1 63.56 75 GLY A CA 1
ATOM 561 C C . GLY A 1 75 ? -18.5 -17.562 -19.781 1 63.56 75 GLY A C 1
ATOM 562 O O . GLY A 1 75 ? -17.75 -18.078 -18.938 1 63.56 75 GLY A O 1
ATOM 563 N N . LEU A 1 76 ? -19.766 -17.203 -19.562 1 61.44 76 LEU A N 1
ATOM 564 C CA . LEU A 1 76 ? -20.516 -17.5 -18.344 1 61.44 76 LEU A CA 1
ATOM 565 C C . LEU A 1 76 ? -20.453 -18.984 -18.016 1 61.44 76 LEU A C 1
ATOM 567 O O . LEU A 1 76 ? -20.688 -19.375 -16.859 1 61.44 76 LEU A O 1
ATOM 571 N N . ASN A 1 77 ? -19.969 -19.781 -18.953 1 67.62 77 ASN A N 1
ATOM 572 C CA . ASN A 1 77 ? -20.016 -21.234 -18.719 1 67.62 77 ASN A CA 1
ATOM 573 C C . ASN A 1 77 ? -18.641 -21.766 -18.312 1 67.62 77 ASN A C 1
ATOM 575 O O . ASN A 1 77 ? -18.453 -22.984 -18.203 1 67.62 77 ASN A O 1
ATOM 579 N N . GLN A 1 78 ? -17.719 -20.906 -18.172 1 81.38 78 GLN A N 1
ATOM 580 C CA . GLN A 1 78 ? -16.406 -21.359 -17.703 1 81.38 78 GLN A CA 1
ATOM 581 C C . GLN A 1 78 ? -16.031 -20.688 -16.391 1 81.38 78 GLN A C 1
ATOM 583 O O . GLN A 1 78 ? -16.484 -19.578 -16.109 1 81.38 78 GLN A O 1
ATOM 588 N N . GLU A 1 79 ? -15.391 -21.531 -15.664 1 90.5 79 GLU A N 1
ATOM 589 C CA . GLU A 1 79 ? -14.906 -21.031 -14.383 1 90.5 79 GLU A CA 1
ATOM 590 C C . GLU A 1 79 ? -13.383 -20.922 -14.367 1 90.5 79 GLU A C 1
ATOM 592 O O . GLU A 1 79 ? -12.688 -21.766 -14.961 1 90.5 79 GLU A O 1
ATOM 597 N N . VAL A 1 80 ? -12.898 -19.859 -13.781 1 93.31 80 VAL A N 1
ATOM 598 C CA . VAL A 1 80 ? -11.461 -19.672 -13.625 1 93.31 80 VAL A CA 1
ATOM 599 C C . VAL A 1 80 ? -11.102 -19.562 -12.148 1 93.31 80 VAL A C 1
ATOM 601 O O . VAL A 1 80 ? -11.711 -18.781 -11.406 1 93.31 80 VAL A O 1
ATOM 604 N N . TYR A 1 81 ? -10.125 -20.359 -11.742 1 94.44 81 TYR A N 1
ATOM 605 C CA . TYR A 1 81 ? -9.633 -20.344 -10.367 1 94.44 81 TYR A CA 1
ATOM 606 C C . TYR A 1 81 ? -8.195 -19.828 -10.32 1 94.44 81 TYR A C 1
ATOM 608 O O . TYR A 1 81 ? -7.383 -20.156 -11.188 1 94.44 81 TYR A O 1
ATOM 616 N N . LEU A 1 82 ? -7.945 -19.078 -9.289 1 96.25 82 LEU A N 1
ATOM 617 C CA . LEU A 1 82 ? -6.562 -18.766 -8.945 1 96.25 82 LEU A CA 1
ATOM 618 C C . LEU A 1 82 ? -6.133 -19.531 -7.691 1 96.25 82 LEU A C 1
ATOM 620 O O . LEU A 1 82 ? -6.836 -19.516 -6.68 1 96.25 82 LEU A O 1
ATOM 624 N N . ILE A 1 83 ? -5.035 -20.25 -7.816 1 95.56 83 ILE A N 1
ATOM 625 C CA . ILE A 1 83 ? -4.41 -20.859 -6.648 1 95.56 83 ILE A CA 1
ATOM 626 C C . ILE A 1 83 ? -3.094 -20.141 -6.34 1 95.56 83 ILE A C 1
ATOM 628 O O . ILE A 1 83 ? -2.197 -20.094 -7.188 1 95.56 83 ILE A O 1
ATOM 632 N N . SER A 1 84 ? -3.033 -19.609 -5.211 1 96 84 SER A N 1
ATOM 633 C CA . SER A 1 84 ? -1.868 -18.844 -4.762 1 96 84 SER A CA 1
ATOM 634 C C . SER A 1 84 ? -1.801 -18.797 -3.238 1 96 84 SER A C 1
ATOM 636 O O . SER A 1 84 ? -2.596 -19.438 -2.553 1 96 84 SER A O 1
ATOM 638 N N . CYS A 1 85 ? -0.68 -18.156 -2.791 1 95.12 85 CYS A N 1
ATOM 639 C CA . CYS A 1 85 ? -0.497 -17.969 -1.356 1 95.12 85 CYS A CA 1
ATOM 640 C C . CYS A 1 85 ? -0.284 -16.5 -1.021 1 95.12 85 CYS A C 1
ATOM 642 O O . CYS A 1 85 ? 0.479 -15.805 -1.699 1 95.12 85 CYS A O 1
ATOM 644 N N . ILE A 1 86 ? -0.998 -16.094 0.015 1 96.31 86 ILE A N 1
ATOM 645 C CA . ILE A 1 86 ? -0.807 -14.766 0.574 1 96.31 86 ILE A CA 1
ATOM 646 C C . ILE A 1 86 ? -0.7 -14.852 2.094 1 96.31 86 ILE A C 1
ATOM 648 O O . ILE A 1 86 ? -0.797 -15.938 2.668 1 96.31 86 ILE A O 1
ATOM 652 N N . GLY A 1 87 ? -0.35 -13.688 2.695 1 95.12 87 GLY A N 1
ATOM 653 C CA . GLY A 1 87 ? -0.349 -13.633 4.148 1 95.12 87 GLY A CA 1
ATOM 654 C C . GLY A 1 87 ? -1.702 -13.281 4.734 1 95.12 87 GLY A C 1
ATOM 655 O O . GLY A 1 87 ? -2.539 -12.68 4.055 1 95.12 87 GLY A O 1
ATOM 656 N N . ASN A 1 88 ? -1.92 -13.781 5.953 1 94.75 88 ASN A N 1
ATOM 657 C CA . ASN A 1 88 ? -3.033 -13.266 6.742 1 94.75 88 ASN A CA 1
ATOM 658 C C . ASN A 1 88 ? -2.691 -11.93 7.391 1 94.75 88 ASN A C 1
ATOM 660 O O . ASN A 1 88 ? -2.613 -11.828 8.617 1 94.75 88 ASN A O 1
ATOM 664 N N . ASP A 1 89 ? -2.543 -10.977 6.594 1 94.62 89 ASP A N 1
ATOM 665 C CA . ASP A 1 89 ? -2.125 -9.641 6.996 1 94.62 89 ASP A CA 1
ATOM 666 C C . ASP A 1 89 ? -2.926 -8.57 6.262 1 94.62 89 ASP A C 1
ATOM 668 O O . ASP A 1 89 ? -3.852 -8.883 5.512 1 94.62 89 ASP A O 1
ATOM 672 N N . ARG A 1 90 ? -2.633 -7.344 6.559 1 94.31 90 ARG A N 1
ATOM 673 C CA . ARG A 1 90 ? -3.363 -6.219 5.977 1 94.31 90 ARG A CA 1
ATOM 674 C C . ARG A 1 90 ? -3.234 -6.211 4.457 1 94.31 90 ARG A C 1
ATOM 676 O O . ARG A 1 90 ? -4.211 -5.961 3.748 1 94.31 90 ARG A O 1
ATOM 683 N N . ASN A 1 91 ? -2.047 -6.465 3.98 1 97.25 91 ASN A N 1
ATOM 684 C CA . ASN A 1 91 ? -1.841 -6.48 2.535 1 97.25 91 ASN A CA 1
ATOM 685 C C . ASN A 1 91 ? -2.701 -7.547 1.859 1 97.25 91 ASN A C 1
ATOM 687 O O . ASN A 1 91 ? -3.283 -7.297 0.802 1 97.25 91 ASN A O 1
ATOM 691 N N . GLY A 1 92 ? -2.686 -8.68 2.502 1 97.19 92 GLY A N 1
ATOM 692 C CA . GLY A 1 92 ? -3.498 -9.758 1.95 1 97.19 92 GLY A CA 1
ATOM 693 C C . GLY A 1 92 ? -4.98 -9.43 1.929 1 97.19 92 GLY A C 1
ATOM 694 O O . GLY A 1 92 ? -5.66 -9.672 0.929 1 97.19 92 GLY A O 1
ATOM 695 N N . LYS A 1 93 ? -5.469 -8.867 2.996 1 96.06 93 LYS A N 1
ATOM 696 C CA . LYS A 1 93 ? -6.875 -8.477 3.064 1 96.06 93 LYS A CA 1
ATOM 697 C C . LYS A 1 93 ? -7.203 -7.418 2.016 1 96.06 93 LYS A C 1
ATOM 699 O O . LYS A 1 93 ? -8.242 -7.492 1.355 1 96.06 93 LYS A O 1
ATOM 704 N N . LEU A 1 94 ? -6.328 -6.52 1.925 1 96.75 94 LEU A N 1
ATOM 705 C CA . LEU A 1 94 ? -6.512 -5.477 0.921 1 96.75 94 LEU A CA 1
ATOM 706 C C . LEU A 1 94 ? -6.543 -6.074 -0.482 1 96.75 94 LEU A C 1
ATOM 708 O O . LEU A 1 94 ? -7.43 -5.754 -1.277 1 96.75 94 LEU A O 1
ATOM 712 N N . LEU A 1 95 ? -5.625 -6.863 -0.754 1 97.75 95 LEU A N 1
ATOM 713 C CA . LEU A 1 95 ? -5.512 -7.492 -2.066 1 97.75 95 LEU A CA 1
ATOM 714 C C . LEU A 1 95 ? -6.793 -8.242 -2.422 1 97.75 95 LEU A C 1
ATOM 716 O O . LEU A 1 95 ? -7.344 -8.055 -3.51 1 97.75 95 LEU A O 1
ATOM 720 N N . LEU A 1 96 ? -7.281 -9.016 -1.562 1 97.56 96 LEU A N 1
ATOM 721 C CA . LEU A 1 96 ? -8.5 -9.773 -1.802 1 97.56 96 LEU A CA 1
ATOM 722 C C . LEU A 1 96 ? -9.703 -8.844 -1.959 1 97.56 96 LEU A C 1
ATOM 724 O O . LEU A 1 96 ? -10.594 -9.109 -2.768 1 97.56 96 LEU A O 1
ATOM 728 N N . SER A 1 97 ? -9.695 -7.77 -1.185 1 96 97 SER A N 1
ATOM 729 C CA . SER A 1 97 ? -10.797 -6.82 -1.302 1 96 97 SER A CA 1
ATOM 730 C C . SER A 1 97 ? -10.812 -6.156 -2.676 1 96 97 SER A C 1
ATOM 732 O O . SER A 1 97 ? -11.875 -5.852 -3.211 1 96 97 SER A O 1
ATOM 734 N N . MET A 1 98 ? -9.742 -5.965 -3.266 1 96.5 98 MET A N 1
ATOM 735 C CA . MET A 1 98 ? -9.617 -5.301 -4.559 1 96.5 98 MET A CA 1
ATOM 736 C C . MET A 1 98 ? -10.227 -6.148 -5.672 1 96.5 98 MET A C 1
ATOM 738 O O . MET A 1 98 ? -10.695 -5.617 -6.676 1 96.5 98 MET A O 1
ATOM 742 N N . VAL A 1 99 ? -10.242 -7.418 -5.398 1 96.94 99 VAL A N 1
ATOM 743 C CA . VAL A 1 99 ? -10.641 -8.289 -6.5 1 96.94 99 VAL A CA 1
ATOM 744 C C . VAL A 1 99 ? -11.938 -9.016 -6.141 1 96.94 99 VAL A C 1
ATOM 746 O O . VAL A 1 99 ? -12.367 -9.922 -6.855 1 96.94 99 VAL A O 1
ATOM 749 N N . SER A 1 100 ? -12.555 -8.617 -5.051 1 93.88 100 SER A N 1
ATOM 750 C CA . SER A 1 100 ? -13.688 -9.328 -4.477 1 93.88 100 SER A CA 1
ATOM 751 C C . SER A 1 100 ? -14.867 -9.359 -5.441 1 93.88 100 SER A C 1
ATOM 753 O O . SER A 1 100 ? -15.703 -10.266 -5.387 1 93.88 100 SER A O 1
ATOM 755 N N . ASN A 1 101 ? -14.969 -8.477 -6.391 1 92.88 101 ASN A N 1
ATOM 756 C CA . ASN A 1 101 ? -16.109 -8.383 -7.281 1 92.88 101 ASN A CA 1
ATOM 757 C C . ASN A 1 101 ? -15.766 -8.852 -8.695 1 92.88 101 ASN A C 1
ATOM 759 O O . ASN A 1 101 ? -16.562 -8.68 -9.617 1 92.88 101 ASN A O 1
ATOM 763 N N . GLU A 1 102 ? -14.633 -9.406 -8.797 1 93.38 102 GLU A N 1
ATOM 764 C CA . GLU A 1 102 ? -14.234 -9.891 -10.109 1 93.38 102 GLU A CA 1
ATOM 765 C C . GLU A 1 102 ? -14.758 -11.305 -10.359 1 93.38 102 GLU A C 1
ATOM 767 O O . GLU A 1 102 ? -15.211 -11.977 -9.43 1 93.38 102 GLU A O 1
ATOM 772 N N . HIS A 1 103 ? -14.68 -11.789 -11.625 1 91.94 103 HIS A N 1
ATOM 773 C CA . HIS A 1 103 ? -15.297 -13.039 -12.055 1 91.94 103 HIS A CA 1
ATOM 774 C C . HIS A 1 103 ? -14.438 -14.242 -11.68 1 91.94 103 HIS A C 1
ATOM 776 O O . HIS A 1 103 ? -14.93 -15.367 -11.602 1 91.94 103 HIS A O 1
ATOM 782 N N . CYS A 1 104 ? -13.203 -13.969 -11.391 1 94.69 104 CYS A N 1
ATOM 783 C CA . CYS A 1 104 ? -12.289 -15.039 -11.023 1 94.69 104 CYS A CA 1
ATOM 784 C C . CYS A 1 104 ? -12.594 -15.555 -9.617 1 94.69 104 CYS A C 1
ATOM 786 O O . CYS A 1 104 ? -12.992 -14.789 -8.742 1 94.69 104 CYS A O 1
ATOM 788 N N . HIS A 1 105 ? -12.461 -16.875 -9.469 1 93.88 105 HIS A N 1
ATOM 789 C CA . HIS A 1 105 ? -12.609 -17.469 -8.141 1 93.88 105 HIS A CA 1
ATOM 790 C C . HIS A 1 105 ? -11.305 -17.391 -7.355 1 93.88 105 HIS A C 1
ATOM 792 O O . HIS A 1 105 ? -10.297 -17.984 -7.746 1 93.88 105 HIS A O 1
ATOM 798 N N . PHE A 1 106 ? -11.398 -16.719 -6.168 1 95.69 106 PHE A N 1
ATOM 799 C CA . PHE A 1 106 ? -10.203 -16.516 -5.355 1 95.69 106 PHE A CA 1
ATOM 800 C C . PHE A 1 106 ? -10.258 -17.359 -4.09 1 95.69 106 PHE A C 1
ATOM 802 O O . PHE A 1 106 ? -9.414 -17.203 -3.205 1 95.69 106 PHE A O 1
ATOM 809 N N . ASP A 1 107 ? -11.133 -18.266 -3.979 1 91.81 107 ASP A N 1
ATOM 810 C CA . ASP A 1 107 ? -11.328 -19.047 -2.756 1 91.81 107 ASP A CA 1
ATOM 811 C C . ASP A 1 107 ? -10.18 -20.031 -2.535 1 91.81 107 ASP A C 1
ATOM 813 O O . ASP A 1 107 ? -10.039 -20.594 -1.446 1 91.81 107 ASP A O 1
ATOM 817 N N . ARG A 1 108 ? -9.328 -20.188 -3.564 1 92.56 108 ARG A N 1
ATOM 818 C CA . ARG A 1 108 ? -8.195 -21.094 -3.434 1 92.56 108 ARG A CA 1
ATOM 819 C C . ARG A 1 108 ? -6.898 -20.328 -3.205 1 92.56 108 ARG A C 1
ATOM 821 O O . ARG A 1 108 ? -5.812 -20.906 -3.236 1 92.56 108 ARG A O 1
ATOM 828 N N . VAL A 1 109 ? -7.027 -19.094 -3.02 1 95.25 109 VAL A N 1
ATOM 829 C CA . VAL A 1 109 ? -5.898 -18.328 -2.51 1 95.25 109 VAL A CA 1
ATOM 830 C C . VAL A 1 109 ? -5.781 -18.516 -1 1 95.25 109 VAL A C 1
ATOM 832 O O . VAL A 1 109 ? -6.668 -18.125 -0.244 1 95.25 109 VAL A O 1
ATOM 835 N N . VAL A 1 110 ? -4.684 -19.109 -0.649 1 93.06 110 VAL A N 1
ATOM 836 C CA . VAL A 1 110 ? -4.535 -19.516 0.746 1 93.06 110 VAL A CA 1
ATOM 837 C C . VAL A 1 110 ? -3.883 -18.375 1.541 1 93.06 110 VAL A C 1
ATOM 839 O O . VAL A 1 110 ? -2.832 -17.859 1.15 1 93.06 110 VAL A O 1
ATOM 842 N N . SER A 1 111 ? -4.492 -18.016 2.686 1 94.12 111 SER A N 1
ATOM 843 C CA . SER A 1 111 ? -3.945 -17.031 3.6 1 94.12 111 SER A CA 1
ATOM 844 C C . SER A 1 111 ? -3.125 -17.688 4.707 1 94.12 111 SER A C 1
ATOM 846 O O . SER A 1 111 ? -3.65 -18.469 5.492 1 94.12 111 SER A O 1
ATOM 848 N N . LEU A 1 112 ? -1.844 -17.297 4.699 1 92.44 112 LEU A N 1
ATOM 849 C CA . LEU A 1 112 ? -0.909 -17.938 5.625 1 92.44 112 LEU A CA 1
ATOM 850 C C . LEU A 1 112 ? -0.664 -17.047 6.84 1 92.44 112 LEU A C 1
ATOM 852 O O . LEU A 1 112 ? -0.494 -15.836 6.707 1 92.44 112 LEU A O 1
ATOM 856 N N . ASN A 1 113 ? -0.514 -17.594 8.031 1 90.62 113 ASN A N 1
ATOM 857 C CA . ASN A 1 113 ? -0.369 -16.828 9.266 1 90.62 113 ASN A CA 1
ATOM 858 C C . ASN A 1 113 ? 1.083 -16.422 9.508 1 90.62 113 ASN A C 1
ATOM 860 O O . ASN A 1 113 ? 1.352 -15.438 10.203 1 90.62 113 ASN A O 1
ATOM 864 N N . THR A 1 114 ? 2.051 -17.109 8.914 1 89.69 114 THR A N 1
ATOM 865 C CA . THR A 1 114 ? 3.445 -16.906 9.289 1 89.69 114 THR A CA 1
ATOM 866 C C . THR A 1 114 ? 4.219 -16.25 8.148 1 89.69 114 THR A C 1
ATOM 868 O O . THR A 1 114 ? 5.438 -16.062 8.242 1 89.69 114 THR A O 1
ATOM 871 N N . TYR A 1 115 ? 3.514 -15.945 7.07 1 91.75 115 TYR A N 1
ATOM 872 C CA . TYR A 1 115 ? 4.188 -15.359 5.918 1 91.75 115 TYR A CA 1
ATOM 873 C C . TYR A 1 115 ? 3.506 -14.062 5.492 1 91.75 115 TYR A C 1
ATOM 875 O O . TYR A 1 115 ? 2.303 -13.891 5.695 1 91.75 115 TYR A O 1
ATOM 883 N N . CYS A 1 116 ? 4.309 -13.219 4.895 1 94.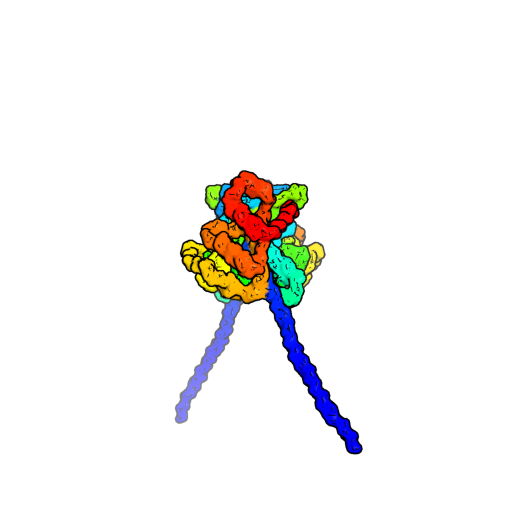31 116 CYS A N 1
ATOM 884 C CA . CYS A 1 116 ? 3.777 -11.945 4.426 1 94.31 116 CYS A CA 1
ATOM 885 C C . CYS A 1 116 ? 3.203 -12.078 3.02 1 94.31 116 CYS A C 1
ATOM 887 O O . CYS A 1 116 ? 3.715 -12.852 2.207 1 94.31 116 CYS A O 1
ATOM 889 N N . THR A 1 117 ? 2.135 -11.312 2.846 1 97.12 117 THR A N 1
ATOM 890 C CA . THR A 1 117 ? 1.596 -11.211 1.494 1 97.12 117 THR A CA 1
ATOM 891 C C . THR A 1 117 ? 2.67 -10.75 0.515 1 97.12 117 THR A C 1
ATOM 893 O O . THR A 1 117 ? 3.396 -9.789 0.789 1 97.12 117 THR A O 1
ATOM 896 N N . PRO A 1 118 ? 2.783 -11.492 -0.63 1 97.88 118 PRO A N 1
ATOM 897 C CA . PRO A 1 118 ? 3.684 -10.984 -1.665 1 97.88 118 PRO A CA 1
ATOM 898 C C . PRO A 1 118 ? 3.35 -9.555 -2.084 1 97.88 118 PRO A C 1
ATOM 900 O O . PRO A 1 118 ? 2.193 -9.25 -2.393 1 97.88 118 PRO A O 1
ATOM 903 N N . THR A 1 119 ? 4.332 -8.656 -2.039 1 98.31 119 THR A N 1
ATOM 904 C CA . THR A 1 119 ? 4.191 -7.238 -2.348 1 98.31 119 THR A CA 1
ATOM 905 C C . THR A 1 119 ? 5.398 -6.734 -3.129 1 98.31 119 THR A C 1
ATOM 907 O O . THR A 1 119 ? 6.539 -7.09 -2.82 1 98.31 119 THR A O 1
ATOM 910 N N . CYS A 1 120 ? 5.09 -5.934 -4.141 1 97.88 120 CYS A N 1
ATOM 911 C CA . CYS A 1 120 ? 6.16 -5.418 -4.984 1 97.88 120 CYS A CA 1
ATOM 912 C C . CYS A 1 120 ? 6.039 -3.908 -5.16 1 97.88 120 CYS A C 1
ATOM 914 O O . CYS A 1 120 ? 4.984 -3.41 -5.566 1 97.88 120 CYS A O 1
ATOM 916 N N . ILE A 1 121 ? 7.117 -3.188 -4.785 1 98.06 121 ILE A N 1
ATOM 917 C CA . ILE A 1 121 ? 7.23 -1.767 -5.094 1 98.06 121 ILE A CA 1
ATOM 918 C C . ILE A 1 121 ? 7.883 -1.586 -6.465 1 98.06 121 ILE A C 1
ATOM 920 O O . ILE A 1 121 ? 8.969 -2.111 -6.715 1 98.06 121 ILE A O 1
ATOM 924 N N . VAL A 1 122 ? 7.184 -0.914 -7.309 1 96.88 122 VAL A N 1
ATOM 925 C CA . VAL A 1 122 ? 7.688 -0.623 -8.648 1 96.88 122 VAL A CA 1
ATOM 926 C C . VAL A 1 122 ? 8.039 0.859 -8.758 1 96.88 122 VAL A C 1
ATOM 928 O O . VAL A 1 122 ? 7.152 1.716 -8.727 1 96.88 122 VAL A O 1
ATOM 931 N N . LEU A 1 123 ? 9.289 1.162 -8.844 1 96.38 123 LEU A N 1
ATOM 932 C CA . LEU A 1 123 ? 9.766 2.516 -9.094 1 96.38 123 LEU A CA 1
ATOM 933 C C . LEU A 1 123 ? 9.992 2.74 -10.586 1 96.38 123 LEU A C 1
ATOM 935 O O . LEU A 1 123 ? 10.82 2.07 -11.203 1 96.38 123 LEU A O 1
ATOM 939 N N . SER A 1 124 ? 9.234 3.719 -11.148 1 94.81 124 SER A N 1
ATOM 940 C CA . SER A 1 124 ? 9.281 3.891 -12.602 1 94.81 124 SER A CA 1
ATOM 941 C C . SER A 1 124 ? 9.609 5.332 -12.977 1 94.81 124 SER A C 1
ATOM 943 O O . SER A 1 124 ? 9.18 6.27 -12.297 1 94.81 124 SER A O 1
ATOM 945 N N . SER A 1 125 ? 10.398 5.465 -13.992 1 92.44 125 SER A N 1
ATOM 946 C CA . SER A 1 125 ? 10.664 6.75 -14.633 1 92.44 125 SER A CA 1
ATOM 947 C C . SER A 1 125 ? 10.133 6.777 -16.062 1 92.44 125 SER A C 1
ATOM 949 O O . SER A 1 125 ? 10.641 6.066 -16.922 1 92.44 125 SER A O 1
ATOM 951 N N . ALA A 1 126 ? 9.195 7.629 -16.266 1 84.81 126 ALA A N 1
ATOM 952 C CA . ALA A 1 126 ? 8.664 7.766 -17.609 1 84.81 126 ALA A CA 1
ATOM 953 C C . ALA A 1 126 ? 9.688 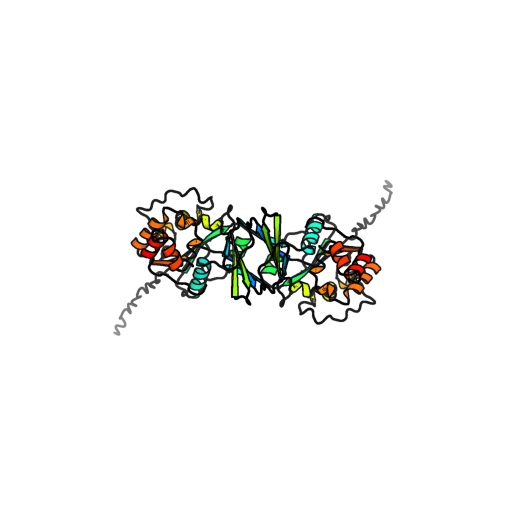8.422 -18.531 1 84.81 126 ALA A C 1
ATOM 955 O O . ALA A 1 126 ? 9.742 8.117 -19.734 1 84.81 126 ALA A O 1
ATOM 956 N N . VAL A 1 127 ? 10.477 9.242 -18 1 87.06 127 VAL A N 1
ATOM 957 C CA . VAL A 1 127 ? 11.461 9.984 -18.781 1 87.06 127 VAL A CA 1
ATOM 958 C C . VAL A 1 127 ? 12.594 9.055 -19.219 1 87.06 127 VAL A C 1
ATOM 960 O O . VAL A 1 127 ? 12.977 9.047 -20.391 1 87.06 127 VAL A O 1
ATOM 963 N N . LEU A 1 128 ? 13.016 8.234 -18.344 1 88.06 128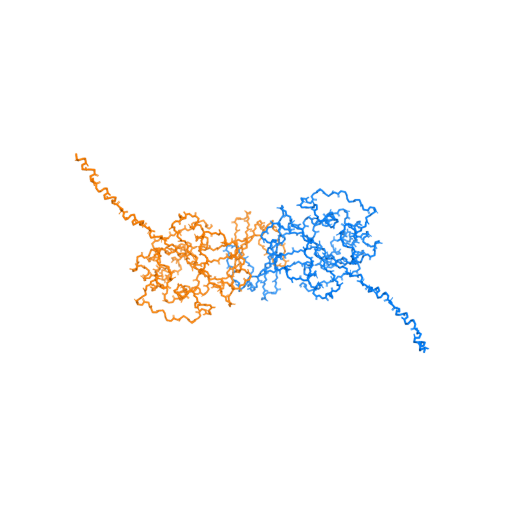 LEU A N 1
ATOM 964 C CA . LEU A 1 128 ? 14.117 7.32 -18.641 1 88.06 128 LEU A CA 1
ATOM 965 C C . LEU A 1 128 ? 13.586 6.016 -19.234 1 88.06 128 LEU A C 1
ATOM 967 O O . LEU A 1 128 ? 14.359 5.219 -19.781 1 88.06 128 LEU A O 1
ATOM 971 N N . LYS A 1 129 ? 12.305 5.836 -19.125 1 90.31 129 LYS A N 1
ATOM 972 C CA . LYS A 1 129 ? 11.664 4.598 -19.562 1 90.31 129 LYS A CA 1
ATOM 973 C C . LYS A 1 129 ? 12.281 3.387 -18.875 1 90.31 129 LYS A C 1
ATOM 975 O O . LYS A 1 129 ? 12.594 2.389 -19.531 1 90.31 129 LYS A O 1
ATOM 980 N N . GLU A 1 130 ? 12.586 3.535 -17.641 1 92.62 130 GLU A N 1
ATOM 981 C CA . GLU A 1 130 ? 13.18 2.484 -16.812 1 92.62 130 GLU A CA 1
ATOM 982 C C . GLU A 1 130 ? 12.336 2.217 -15.57 1 92.62 130 GLU A C 1
ATOM 984 O O . GLU A 1 130 ? 11.57 3.078 -15.133 1 92.62 130 GLU A O 1
ATOM 989 N N . ARG A 1 131 ? 12.492 0.945 -15.117 1 94 131 ARG A N 1
ATOM 990 C CA . ARG A 1 131 ? 11.836 0.569 -13.859 1 94 131 ARG A CA 1
ATOM 991 C C . ARG A 1 131 ? 12.773 -0.262 -12.984 1 94 131 ARG A C 1
ATOM 993 O O . ARG A 1 131 ? 13.734 -0.846 -13.484 1 94 131 ARG A O 1
ATOM 1000 N N . THR A 1 132 ? 12.516 -0.201 -11.711 1 94.88 132 THR A N 1
ATOM 1001 C CA . THR A 1 132 ? 13.188 -1.072 -10.758 1 94.88 132 THR A CA 1
ATOM 1002 C C . THR A 1 132 ? 12.211 -1.558 -9.688 1 94.88 132 THR A C 1
ATOM 1004 O O . THR A 1 132 ? 11.125 -0.995 -9.531 1 94.88 132 THR A O 1
ATOM 1007 N N . PHE A 1 133 ? 12.625 -2.699 -9.023 1 95.25 133 PHE A N 1
ATOM 1008 C CA . PHE A 1 133 ? 11.664 -3.375 -8.156 1 95.25 133 PHE A CA 1
ATOM 1009 C C . PHE A 1 133 ? 12.258 -3.613 -6.773 1 95.25 133 PHE A C 1
ATOM 1011 O O . PHE A 1 133 ? 13.453 -3.896 -6.645 1 95.25 133 PHE A O 1
ATOM 1018 N N . VAL A 1 134 ? 11.469 -3.438 -5.781 1 96.56 134 VAL A N 1
ATOM 1019 C CA . VAL A 1 134 ? 11.688 -3.949 -4.434 1 96.56 134 VAL A CA 1
ATOM 1020 C C . VAL A 1 134 ? 10.57 -4.914 -4.055 1 96.56 134 VAL A C 1
ATOM 1022 O O . VAL A 1 134 ? 9.398 -4.523 -3.975 1 96.56 134 VAL A O 1
ATOM 1025 N N . THR A 1 135 ? 10.938 -6.203 -3.791 1 96.38 135 THR A N 1
ATOM 1026 C CA . THR A 1 135 ? 9.922 -7.246 -3.764 1 96.38 135 THR A CA 1
ATOM 1027 C C . THR A 1 135 ? 10.008 -8.055 -2.471 1 96.38 135 THR A C 1
ATOM 1029 O O . THR A 1 135 ? 11.102 -8.383 -2.012 1 96.38 135 THR A O 1
ATOM 1032 N N . CYS A 1 136 ? 8.867 -8.266 -1.869 1 96.31 136 CYS A N 1
ATOM 1033 C CA . CYS A 1 136 ? 8.68 -9.305 -0.865 1 96.31 136 CYS A CA 1
ATOM 1034 C C . CYS A 1 136 ? 7.828 -10.445 -1.413 1 96.31 136 CYS A C 1
ATOM 1036 O O . CYS A 1 136 ? 6.668 -10.242 -1.775 1 96.31 136 CYS A O 1
ATOM 1038 N N . ASN A 1 137 ? 8.328 -11.648 -1.473 1 94.12 137 ASN A N 1
ATOM 1039 C CA . ASN A 1 137 ? 7.59 -12.773 -2.041 1 94.12 137 ASN A CA 1
ATOM 1040 C C . ASN A 1 137 ? 7.52 -13.945 -1.069 1 94.12 137 ASN A C 1
ATOM 1042 O O . ASN A 1 137 ? 7.453 -15.102 -1.49 1 94.12 137 ASN A O 1
ATOM 1046 N N . ASN A 1 138 ? 7.445 -13.641 0.221 1 90.38 138 ASN A N 1
ATOM 1047 C CA . ASN A 1 138 ? 7.605 -14.609 1.298 1 90.38 138 ASN A CA 1
ATOM 1048 C C . ASN A 1 138 ? 6.551 -15.711 1.221 1 90.38 138 ASN A C 1
ATOM 1050 O O . ASN A 1 138 ? 6.875 -16.891 1.323 1 90.38 138 ASN A O 1
ATOM 1054 N N . ALA A 1 139 ? 5.359 -15.43 1.018 1 94.12 139 ALA A N 1
ATOM 1055 C CA . ALA A 1 139 ? 4.273 -16.406 1.071 1 94.12 139 ALA A CA 1
ATOM 1056 C C . ALA A 1 139 ? 4.379 -17.406 -0.075 1 94.12 139 ALA A C 1
ATOM 1058 O O . ALA A 1 139 ? 3.889 -18.531 0.03 1 94.12 139 ALA A O 1
ATOM 1059 N N . LEU A 1 140 ? 5.012 -17.047 -1.159 1 93.94 140 LEU A N 1
ATOM 1060 C CA . LEU A 1 140 ? 5.09 -17.891 -2.342 1 93.94 140 LEU A CA 1
ATOM 1061 C C . LEU A 1 140 ? 6.043 -19.062 -2.109 1 93.94 140 LEU A C 1
ATOM 1063 O O . LEU A 1 140 ? 6.055 -20.016 -2.881 1 93.94 140 LEU A O 1
ATOM 1067 N N . ASN A 1 141 ? 6.801 -19.016 -1.04 1 90.38 141 ASN A N 1
ATOM 1068 C CA . ASN A 1 141 ? 7.617 -20.141 -0.625 1 90.38 141 ASN A CA 1
ATOM 1069 C C . ASN A 1 141 ? 6.754 -21.328 -0.215 1 90.38 141 ASN A C 1
ATOM 1071 O O . ASN A 1 141 ? 7.227 -22.469 -0.203 1 90.38 141 ASN A O 1
ATOM 1075 N N . CYS A 1 142 ? 5.488 -21.047 -0.013 1 90.06 142 CYS A N 1
ATOM 1076 C CA . CYS A 1 142 ? 4.605 -22.094 0.491 1 90.06 142 CYS A CA 1
ATOM 1077 C C . CYS A 1 142 ? 3.764 -22.688 -0.633 1 90.06 142 CYS A C 1
ATOM 1079 O O . CYS A 1 142 ? 3.023 -23.641 -0.42 1 90.06 142 CYS A O 1
ATOM 1081 N N . LEU A 1 143 ? 3.861 -22.141 -1.778 1 92.19 143 LEU A N 1
ATOM 1082 C CA . LEU A 1 143 ? 3.131 -22.672 -2.922 1 92.19 143 LEU A CA 1
ATOM 1083 C C . LEU A 1 143 ? 3.768 -23.969 -3.414 1 92.19 143 LEU A C 1
ATOM 1085 O O . LEU A 1 143 ? 4.785 -23.938 -4.109 1 92.19 143 LEU A O 1
ATOM 1089 N N . CYS A 1 144 ? 3.162 -25.094 -3.051 1 89.44 144 CYS A N 1
ATOM 1090 C CA . CYS A 1 144 ? 3.703 -26.406 -3.363 1 89.44 144 CYS A CA 1
ATOM 1091 C C . CYS A 1 144 ? 2.592 -27.375 -3.748 1 89.44 144 CYS A C 1
ATOM 1093 O O . CYS A 1 144 ? 1.41 -27.031 -3.666 1 89.44 144 CYS A O 1
ATOM 1095 N N . THR A 1 145 ? 2.98 -28.547 -4.148 1 89.06 145 THR A N 1
ATOM 1096 C CA . THR A 1 145 ? 2.025 -29.531 -4.637 1 89.06 145 THR A CA 1
ATOM 1097 C C . THR A 1 145 ? 1.049 -29.938 -3.537 1 89.06 145 THR A C 1
ATOM 1099 O O . THR A 1 145 ? -0.132 -30.172 -3.801 1 89.06 145 THR A O 1
ATOM 1102 N N . ALA A 1 146 ? 1.525 -30.016 -2.371 1 85.81 146 ALA A N 1
ATOM 1103 C CA . ALA A 1 146 ? 0.661 -30.375 -1.251 1 85.81 146 ALA A CA 1
ATOM 1104 C C . ALA A 1 146 ? -0.489 -29.375 -1.105 1 85.81 146 ALA A C 1
ATOM 1106 O O . ALA A 1 146 ? -1.627 -29.781 -0.84 1 85.81 146 ALA A O 1
ATOM 1107 N N . LEU A 1 147 ? -0.189 -28.156 -1.284 1 86.81 147 LEU A N 1
ATOM 1108 C CA . LEU A 1 147 ? -1.199 -27.109 -1.193 1 86.81 147 LEU A CA 1
ATOM 1109 C C . LEU A 1 147 ? -2.191 -27.203 -2.346 1 86.81 147 LEU A C 1
ATOM 1111 O O . LEU A 1 147 ? -3.385 -26.953 -2.168 1 86.81 147 LEU A O 1
ATOM 1115 N N . LEU A 1 148 ? -1.722 -27.547 -3.51 1 89 148 LEU A N 1
ATOM 1116 C CA . LEU A 1 148 ? -2.582 -27.688 -4.68 1 89 148 LEU A CA 1
ATOM 1117 C C . LEU A 1 148 ? -3.607 -28.797 -4.465 1 89 148 LEU A C 1
ATOM 1119 O O . LEU A 1 148 ? -4.762 -28.672 -4.879 1 89 148 LEU A O 1
ATOM 1123 N N . LEU A 1 149 ? -3.193 -29.812 -3.811 1 86.06 149 LEU A N 1
ATOM 1124 C CA . LEU A 1 149 ? -3.988 -31.031 -3.689 1 86.06 149 LEU A CA 1
ATOM 1125 C C . LEU A 1 149 ? -4.863 -30.984 -2.439 1 86.06 149 LEU A C 1
ATOM 1127 O O . LEU A 1 149 ? -5.914 -31.625 -2.389 1 86.06 149 LEU A O 1
ATOM 1131 N N . SER A 1 150 ? -4.34 -30.25 -1.353 1 76.62 150 SER A N 1
ATOM 1132 C CA . SER A 1 150 ? -5.098 -30.141 -0.111 1 76.62 150 SER A CA 1
ATOM 1133 C C . SER A 1 150 ? -5.066 -28.703 0.422 1 76.62 150 SER A C 1
ATOM 1135 O O . SER A 1 150 ? -4.398 -28.422 1.419 1 76.62 150 SER A O 1
ATOM 1137 N N . PRO A 1 151 ? -5.75 -27.797 -0.127 1 63.31 151 PRO A N 1
ATOM 1138 C CA . PRO A 1 151 ? -5.633 -26.375 0.214 1 63.31 151 PRO A CA 1
ATOM 1139 C C . PRO A 1 151 ? -5.992 -26.078 1.67 1 63.31 151 PRO A C 1
ATOM 1141 O O . PRO A 1 151 ? -5.477 -25.125 2.258 1 63.31 151 PRO A O 1
ATOM 1144 N N . THR A 1 152 ? -6.832 -26.781 2.303 1 58.56 152 THR A N 1
ATOM 1145 C CA . THR A 1 152 ? -7.316 -26.469 3.646 1 58.56 152 THR A CA 1
ATOM 1146 C C . THR A 1 152 ? -6.289 -26.891 4.695 1 58.56 152 THR A C 1
ATOM 1148 O O . THR A 1 152 ? -6.32 -26.391 5.828 1 58.56 152 THR A O 1
ATOM 1151 N N . GLU A 1 153 ? -5.367 -27.703 4.352 1 53.97 153 GLU A N 1
ATOM 1152 C CA . GLU A 1 153 ? -4.484 -28.281 5.359 1 53.97 153 GLU A CA 1
ATOM 1153 C C . GLU A 1 153 ? -3.211 -27.453 5.52 1 53.97 153 GLU A C 1
ATOM 1155 O O . GLU A 1 153 ? -2.553 -27.516 6.559 1 53.97 153 GLU A O 1
ATOM 1160 N N . VAL A 1 154 ? -2.758 -26.734 4.582 1 52.56 154 VAL A N 1
ATOM 1161 C CA . VAL A 1 154 ? -1.41 -26.172 4.551 1 52.56 154 VAL A CA 1
ATOM 1162 C C . VAL A 1 154 ? -1.4 -24.812 5.25 1 52.56 154 VAL A C 1
ATOM 1164 O O . VAL A 1 154 ? -0.445 -24.047 5.113 1 52.56 154 VAL A O 1
ATOM 1167 N N . LYS A 1 155 ? -2.381 -24.547 6.047 1 53.81 155 LYS A N 1
ATOM 1168 C CA . LYS A 1 155 ? -2.289 -23.25 6.715 1 53.81 155 LYS A CA 1
ATOM 1169 C C . LYS A 1 155 ? -0.914 -23.047 7.348 1 53.81 155 LYS A C 1
ATOM 1171 O O . LYS A 1 155 ? -0.595 -21.969 7.828 1 53.81 155 LYS A O 1
ATOM 1176 N N . LYS A 1 156 ? -0.194 -24.281 7.527 1 51.75 156 LYS A N 1
ATOM 1177 C CA . LYS A 1 156 ? 1.027 -24.172 8.32 1 51.75 156 LYS A CA 1
ATOM 1178 C C . LYS A 1 156 ? 2.264 -24.156 7.426 1 51.75 156 LYS A C 1
ATOM 1180 O O . LYS A 1 156 ? 2.18 -24.469 6.234 1 51.75 156 LYS A O 1
ATOM 1185 N N . SER A 1 157 ? 3.512 -23.906 7.922 1 49.41 157 SER A N 1
ATOM 1186 C CA . SER A 1 157 ? 4.848 -23.781 7.359 1 49.41 157 SER A CA 1
ATOM 1187 C C . SER A 1 157 ? 5.125 -24.859 6.32 1 49.41 157 SER A C 1
ATOM 1189 O O . SER A 1 157 ? 4.68 -26 6.469 1 49.41 157 SER A O 1
ATOM 1191 N N . PRO A 1 158 ? 5.449 -24.406 5.066 1 48.09 158 PRO A N 1
ATOM 1192 C CA . PRO A 1 158 ? 5.805 -25.266 3.943 1 48.09 158 PRO A CA 1
ATOM 1193 C C . PRO A 1 158 ? 6.516 -26.547 4.391 1 48.09 158 PRO A C 1
ATOM 1195 O O . PRO A 1 158 ? 6.727 -27.453 3.582 1 48.09 158 PRO A O 1
ATOM 1198 N N . THR A 1 159 ? 7.191 -26.578 5.434 1 46.53 159 THR A N 1
ATOM 1199 C CA . THR A 1 159 ? 8.258 -27.578 5.523 1 46.53 159 THR A CA 1
ATOM 1200 C C . THR A 1 159 ? 7.68 -28.984 5.535 1 46.53 159 THR A C 1
ATOM 1202 O O . THR A 1 159 ? 8.391 -29.953 5.258 1 46.53 159 THR A O 1
ATOM 1205 N N . GLU A 1 160 ? 6.578 -29.172 6.129 1 47.78 160 GLU A N 1
ATOM 1206 C CA . GLU A 1 160 ? 6.348 -30.594 6.277 1 47.78 160 GLU A CA 1
ATOM 1207 C C . GLU A 1 160 ? 5.609 -31.172 5.066 1 47.78 160 GLU A C 1
ATOM 1209 O O . GLU A 1 160 ? 4.402 -30.969 4.918 1 47.78 160 GLU A O 1
ATOM 1214 N N . GLN A 1 161 ? 6.309 -31.109 3.961 1 49.75 161 GLN A N 1
ATOM 1215 C CA . GLN A 1 161 ? 5.824 -31.734 2.738 1 49.75 161 GLN A CA 1
ATOM 1216 C C . GLN A 1 161 ? 5.234 -33.125 3.025 1 49.75 161 GLN A C 1
ATOM 1218 O O . GLN A 1 161 ? 5.945 -34.031 3.457 1 49.75 161 GLN A O 1
ATOM 1223 N N . SER A 1 162 ? 4.109 -33.156 3.363 1 52.72 162 SER A N 1
ATOM 1224 C CA . SER A 1 162 ? 3.477 -34.469 3.498 1 52.72 162 SER A CA 1
ATOM 1225 C C . SER A 1 162 ? 3.65 -35.281 2.23 1 52.72 162 SER A C 1
ATOM 1227 O O . SER A 1 162 ? 3.762 -34.75 1.133 1 52.72 162 SER A O 1
ATOM 1229 N N . GLU A 1 163 ? 4.086 -36.531 2.414 1 56.94 163 GLU A N 1
ATOM 1230 C CA . GLU A 1 163 ? 4.168 -37.531 1.363 1 56.94 163 GLU A CA 1
ATOM 1231 C C . GLU A 1 163 ? 2.887 -37.562 0.538 1 56.94 163 GLU A C 1
ATOM 1233 O O . GLU A 1 163 ? 1.785 -37.594 1.094 1 56.94 163 GLU A O 1
ATOM 1238 N N . VAL A 1 164 ? 2.871 -37 -0.68 1 61.44 164 VAL A N 1
ATOM 1239 C CA . VAL A 1 164 ? 1.748 -37.094 -1.607 1 61.44 164 VAL A CA 1
ATOM 1240 C C . VAL A 1 164 ? 1.81 -38.438 -2.354 1 61.44 164 VAL A C 1
ATOM 1242 O O . VAL A 1 164 ? 2.816 -38.75 -2.992 1 61.44 164 VAL A O 1
ATOM 1245 N N . GLU A 1 165 ? 0.958 -39.312 -1.927 1 62.38 165 GLU A N 1
ATOM 1246 C CA . GLU A 1 165 ? 0.874 -40.562 -2.715 1 62.38 165 GLU A CA 1
ATOM 1247 C C . GLU A 1 165 ? 0.449 -40.25 -4.148 1 62.38 165 GLU A C 1
ATOM 1249 O O . GLU A 1 165 ? -0.678 -39.812 -4.395 1 62.38 165 GLU A O 1
ATOM 1254 N N . THR A 1 166 ? 1.384 -40.25 -5.133 1 63.56 166 THR A N 1
ATOM 1255 C CA . THR A 1 166 ? 1.146 -39.781 -6.5 1 63.56 166 THR A CA 1
ATOM 1256 C C . THR A 1 166 ? 0.8 -40.969 -7.406 1 63.56 166 THR A C 1
ATOM 1258 O O . THR A 1 166 ? 0.275 -40.781 -8.508 1 63.56 166 THR A O 1
ATOM 1261 N N . GLN A 1 167 ? 1.012 -42.156 -6.941 1 66 167 GLN A N 1
ATOM 1262 C CA . GLN A 1 167 ? 0.828 -43.25 -7.871 1 66 167 GLN A CA 1
ATOM 1263 C C . GLN A 1 167 ? -0.619 -43.344 -8.344 1 66 167 GLN A C 1
ATOM 1265 O O . GLN A 1 167 ? -0.877 -43.438 -9.547 1 66 167 GLN A O 1
ATOM 1270 N N . SER A 1 168 ? -1.674 -43.219 -7.535 1 81.56 168 SER A N 1
ATOM 1271 C CA . SER A 1 168 ? -3.082 -43.312 -7.906 1 81.56 168 SER A CA 1
ATOM 1272 C C . SER A 1 168 ? -3.777 -41.969 -7.734 1 81.56 168 SER A C 1
ATOM 1274 O O . SER A 1 168 ? -4.973 -41.906 -7.441 1 81.56 168 SER A O 1
ATOM 1276 N N . LEU A 1 169 ? -2.994 -41 -8.117 1 86 169 LEU A N 1
ATOM 1277 C CA . LEU A 1 169 ? -3.514 -39.656 -7.875 1 86 169 LEU A CA 1
ATOM 1278 C C . LEU A 1 169 ? -4.527 -39.281 -8.945 1 86 169 LEU A C 1
ATOM 1280 O O . LEU A 1 169 ? -4.223 -39.312 -10.141 1 86 169 LEU A O 1
ATOM 1284 N N . ASP A 1 170 ? -5.754 -39.031 -8.523 1 91.31 170 ASP A N 1
ATOM 1285 C CA . ASP A 1 170 ? -6.738 -38.312 -9.336 1 91.31 170 ASP A CA 1
ATOM 1286 C C . ASP A 1 170 ? -6.66 -36.812 -9.094 1 91.31 170 ASP A C 1
ATOM 1288 O O . ASP A 1 170 ? -7.129 -36.312 -8.07 1 91.31 170 ASP A O 1
ATOM 1292 N N . VAL A 1 171 ? -6.098 -36.125 -10.047 1 92.62 171 VAL A N 1
ATOM 1293 C CA . VAL A 1 171 ? -5.773 -34.719 -9.898 1 92.62 171 VAL A CA 1
ATOM 1294 C C . VAL A 1 171 ? -7.051 -33.906 -9.664 1 92.62 171 VAL A C 1
ATOM 1296 O O . VAL A 1 171 ? -7.109 -33.062 -8.758 1 92.62 171 VAL A O 1
ATOM 1299 N N . ARG A 1 172 ? -8.086 -34.156 -10.5 1 93.69 172 ARG A N 1
ATOM 1300 C CA . ARG A 1 172 ? -9.344 -33.406 -10.383 1 93.69 172 ARG A CA 1
ATOM 1301 C C . ARG A 1 172 ? -9.977 -33.625 -9.016 1 93.69 172 ARG A C 1
ATOM 1303 O O . ARG A 1 172 ? -10.445 -32.656 -8.391 1 93.69 172 ARG A O 1
ATOM 1310 N N . GLN A 1 173 ? -9.906 -34.781 -8.547 1 91.62 173 GLN A N 1
ATOM 1311 C CA . GLN A 1 173 ? -10.453 -35.094 -7.23 1 91.62 173 GLN A CA 1
ATOM 1312 C C . GLN A 1 173 ? -9.617 -34.469 -6.121 1 91.62 173 GLN A C 1
ATOM 1314 O O . GLN A 1 173 ? -10.164 -33.875 -5.191 1 91.62 173 GLN A O 1
ATOM 1319 N N . ALA A 1 174 ? -8.359 -34.656 -6.195 1 89.06 174 ALA A N 1
ATOM 1320 C CA . ALA A 1 174 ? -7.457 -34.156 -5.16 1 89.06 174 ALA A CA 1
ATOM 1321 C C . ALA A 1 174 ? -7.539 -32.625 -5.055 1 89.06 174 ALA A C 1
ATOM 1323 O O . ALA A 1 174 ? -7.453 -32.062 -3.957 1 89.06 174 ALA A O 1
ATOM 1324 N N . MET A 1 175 ? -7.715 -31.969 -6.18 1 91.12 175 MET A N 1
ATOM 1325 C CA . MET A 1 175 ? -7.785 -30.516 -6.199 1 91.12 175 MET A CA 1
ATOM 1326 C C . MET A 1 175 ? -9.203 -30.031 -5.922 1 91.12 175 MET A C 1
ATOM 1328 O O . MET A 1 175 ? -9.438 -28.828 -5.738 1 91.12 175 MET A O 1
ATOM 1332 N N . ASN A 1 176 ? -10.125 -30.891 -5.918 1 89.62 176 ASN A N 1
ATOM 1333 C CA . ASN A 1 176 ? -11.539 -30.594 -5.75 1 89.62 176 ASN A CA 1
ATOM 1334 C C . ASN A 1 176 ? -12.039 -29.641 -6.836 1 89.62 176 ASN A C 1
ATOM 1336 O O . ASN A 1 176 ? -12.695 -28.641 -6.539 1 89.62 176 ASN A O 1
ATOM 1340 N N . ILE A 1 177 ? -11.578 -29.906 -8.07 1 90.75 177 ILE A N 1
ATOM 1341 C CA . ILE A 1 177 ? -12.039 -29.219 -9.273 1 90.75 177 ILE A CA 1
ATOM 1342 C C . ILE A 1 177 ? -12.414 -30.234 -10.344 1 90.75 177 ILE A C 1
ATOM 1344 O O . ILE A 1 177 ? -11.625 -30.5 -11.258 1 90.75 177 ILE A O 1
ATOM 1348 N N . PRO A 1 178 ? -13.656 -30.734 -10.258 1 88.38 178 PRO A N 1
ATOM 1349 C CA . PRO A 1 178 ? -14.047 -31.875 -11.086 1 88.38 178 PRO A CA 1
ATOM 1350 C C . PRO A 1 178 ? -13.992 -31.578 -12.578 1 88.38 178 PRO A C 1
ATOM 1352 O O . PRO A 1 178 ? -13.719 -32.469 -13.383 1 88.38 178 PRO A O 1
ATOM 1355 N N . ASN A 1 179 ? -14.125 -30.422 -12.969 1 90.12 179 ASN A N 1
ATOM 1356 C CA . ASN A 1 179 ? -14.164 -30.078 -14.391 1 90.12 179 ASN A CA 1
ATOM 1357 C C . ASN A 1 179 ? -12.875 -29.391 -14.836 1 90.12 179 ASN A C 1
ATOM 1359 O O . ASN A 1 179 ? -12.883 -28.625 -15.805 1 90.12 179 ASN A O 1
ATOM 1363 N N . LEU A 1 180 ? -11.844 -29.703 -14.156 1 93.62 180 LEU A N 1
ATOM 1364 C CA . LEU A 1 180 ? -10.555 -29.109 -14.5 1 93.62 180 LEU A CA 1
ATOM 1365 C C . LEU A 1 180 ? -10.102 -29.578 -15.875 1 93.62 180 LEU A C 1
ATOM 1367 O O . LEU A 1 180 ? -9.945 -30.781 -16.109 1 93.62 180 LEU A O 1
ATOM 1371 N N . SER A 1 181 ? -9.914 -28.625 -16.719 1 89.69 181 SER A N 1
ATOM 1372 C CA . SER A 1 181 ? -9.523 -28.984 -18.078 1 89.69 181 SER A CA 1
ATOM 1373 C C . SER A 1 181 ? -8.133 -28.453 -18.406 1 89.69 181 SER A C 1
ATOM 1375 O O . SER A 1 181 ? -7.426 -29.031 -19.234 1 89.69 181 SER A O 1
ATOM 1377 N N . HIS A 1 182 ? -7.734 -27.328 -17.734 1 90.12 182 HIS A N 1
ATOM 1378 C CA . HIS A 1 182 ? -6.469 -26.672 -18.047 1 90.12 182 HIS A CA 1
ATOM 1379 C C . HIS A 1 182 ? -5.848 -26.031 -16.812 1 90.12 182 HIS A C 1
ATOM 1381 O O . HIS A 1 182 ? -6.555 -25.438 -15.992 1 90.12 182 HIS A O 1
ATOM 1387 N N . ILE A 1 183 ? -4.516 -26.172 -16.766 1 92.06 183 ILE A N 1
ATOM 1388 C CA . ILE A 1 183 ? -3.748 -25.484 -15.734 1 92.06 183 ILE A CA 1
ATOM 1389 C C . ILE A 1 183 ? -2.705 -24.578 -16.375 1 92.06 183 ILE A C 1
ATOM 1391 O O . ILE A 1 183 ? -1.932 -25.016 -17.234 1 92.06 183 ILE A O 1
ATOM 1395 N N . HIS A 1 184 ? -2.77 -23.328 -15.961 1 90.94 184 HIS A N 1
ATOM 1396 C CA . HIS A 1 184 ? -1.735 -22.375 -16.359 1 90.94 184 HIS A CA 1
ATOM 1397 C C . HIS A 1 184 ? -0.838 -22.031 -15.172 1 90.94 184 HIS A C 1
ATOM 1399 O O . HIS A 1 184 ? -1.328 -21.641 -14.109 1 90.94 184 HIS A O 1
ATOM 1405 N N . PHE A 1 185 ? 0.463 -22.172 -15.414 1 90.56 185 PHE A N 1
ATOM 1406 C CA . PHE A 1 185 ? 1.432 -21.734 -14.414 1 90.56 185 PHE A CA 1
ATOM 1407 C C . PHE A 1 185 ? 2 -20.359 -14.766 1 90.56 185 PHE A C 1
ATOM 1409 O O . PHE A 1 185 ? 2.617 -20.188 -15.82 1 90.56 185 PHE A O 1
ATOM 1416 N N . GLY A 1 186 ? 1.71 -19.406 -13.797 1 90.19 186 GLY A N 1
ATOM 1417 C CA . GLY A 1 186 ? 2.234 -18.062 -13.984 1 90.19 186 GLY A CA 1
ATOM 1418 C C . GLY A 1 186 ? 3.193 -17.641 -12.891 1 90.19 186 GLY A C 1
ATOM 1419 O O . GLY A 1 186 ? 2.996 -17.969 -11.719 1 90.19 186 GLY A O 1
ATOM 1420 N N . GLY A 1 187 ? 4.203 -16.797 -13.305 1 88.06 187 GLY A N 1
ATOM 1421 C CA . GLY A 1 187 ? 5.184 -16.344 -12.328 1 88.06 187 GLY A CA 1
ATOM 1422 C C . GLY A 1 187 ? 6.07 -17.453 -11.797 1 88.06 187 GLY A C 1
ATOM 1423 O O . GLY A 1 187 ? 6.258 -17.578 -10.586 1 88.06 187 GLY A O 1
ATOM 1424 N N . TYR A 1 188 ? 6.562 -18.281 -12.625 1 77.5 188 TYR A N 1
ATOM 1425 C CA . TYR A 1 188 ? 7.293 -19.484 -12.273 1 77.5 188 TYR A CA 1
ATOM 1426 C C . TYR A 1 188 ? 8.484 -19.172 -11.383 1 77.5 188 TYR A C 1
ATOM 1428 O O . TYR A 1 188 ? 8.688 -19.797 -10.344 1 77.5 188 TYR A O 1
ATOM 1436 N N . TYR A 1 189 ? 9.203 -18.125 -11.602 1 79.25 189 TYR A N 1
ATOM 1437 C CA . TYR A 1 189 ? 10.414 -17.828 -10.844 1 79.25 189 TYR A CA 1
ATOM 1438 C C . TYR A 1 189 ? 10.062 -17.297 -9.453 1 79.25 189 TYR A C 1
ATOM 1440 O O . TYR A 1 189 ? 10.852 -17.438 -8.516 1 79.25 189 TYR A O 1
ATOM 1448 N N . ASN A 1 190 ? 8.906 -16.719 -9.359 1 87.88 190 ASN A N 1
ATOM 1449 C CA . ASN A 1 190 ? 8.445 -16.25 -8.055 1 87.88 190 ASN A CA 1
ATOM 1450 C C . ASN A 1 190 ? 7.891 -17.391 -7.211 1 87.88 190 ASN A C 1
ATOM 1452 O O . ASN A 1 190 ? 7.773 -17.266 -5.992 1 87.88 190 ASN A O 1
ATOM 1456 N N . SER A 1 191 ? 7.508 -18.453 -7.898 1 87.44 191 SER A N 1
ATOM 1457 C CA . SER A 1 191 ? 6.871 -19.562 -7.211 1 87.44 191 SER A CA 1
ATOM 1458 C C . SER A 1 191 ? 7.91 -20.547 -6.664 1 87.44 191 SER A C 1
ATOM 1460 O O . SER A 1 191 ? 7.914 -21.719 -7.031 1 87.44 191 SER A O 1
ATOM 1462 N N . ILE A 1 192 ? 8.656 -20.062 -5.75 1 83.69 192 ILE A N 1
ATOM 1463 C CA . ILE A 1 192 ? 9.82 -20.766 -5.23 1 83.69 192 ILE A CA 1
ATOM 1464 C C . ILE A 1 192 ? 9.391 -22.078 -4.586 1 83.69 192 ILE A C 1
ATOM 1466 O O . ILE A 1 192 ? 10.109 -23.078 -4.668 1 83.69 192 ILE A O 1
ATOM 1470 N N . GLY A 1 193 ? 8.266 -22.125 -4.031 1 86.44 193 GLY A N 1
ATOM 1471 C CA . GLY A 1 193 ? 7.77 -23.344 -3.41 1 86.44 193 GLY A CA 1
ATOM 1472 C C . GLY A 1 193 ? 7.57 -24.484 -4.402 1 86.44 193 GLY A C 1
ATOM 1473 O O . GLY A 1 193 ? 7.836 -25.641 -4.086 1 86.44 193 GLY A O 1
ATOM 1474 N N . LEU A 1 194 ? 7.129 -24.188 -5.531 1 84.69 194 LEU A N 1
ATOM 1475 C CA . LEU A 1 194 ? 6.93 -25.188 -6.574 1 84.69 194 LEU A CA 1
ATOM 1476 C C . LEU A 1 194 ? 8.266 -25.703 -7.105 1 84.69 194 LEU A C 1
ATOM 1478 O O . LEU A 1 194 ? 8.422 -26.891 -7.367 1 84.69 194 LEU A O 1
ATOM 1482 N N . HIS A 1 195 ? 9.195 -24.781 -7.188 1 77.5 195 HIS A N 1
ATOM 1483 C CA . HIS A 1 195 ? 10.516 -25.141 -7.691 1 77.5 195 HIS A CA 1
ATOM 1484 C C . HIS A 1 195 ? 11.211 -26.141 -6.773 1 77.5 195 HIS A C 1
ATOM 1486 O O . HIS A 1 195 ? 11.891 -27.047 -7.242 1 77.5 195 HIS A O 1
ATOM 1492 N N . LYS A 1 196 ? 11 -25.906 -5.57 1 79.81 196 LYS A N 1
ATOM 1493 C CA . LYS A 1 196 ? 11.703 -26.703 -4.57 1 79.81 196 LYS A CA 1
ATOM 1494 C C . LYS A 1 196 ? 10.953 -28 -4.27 1 79.81 196 LYS A C 1
ATOM 1496 O O . LYS A 1 196 ? 11.492 -28.891 -3.609 1 79.81 196 LYS A O 1
ATOM 1501 N N . ASP A 1 197 ? 9.805 -28.109 -4.785 1 83.31 197 ASP A N 1
ATOM 1502 C CA . ASP A 1 197 ? 8.938 -29.234 -4.465 1 83.31 197 ASP A CA 1
ATOM 1503 C C . ASP A 1 197 ? 9.297 -30.453 -5.316 1 83.31 197 ASP A C 1
ATOM 1505 O O . ASP A 1 197 ? 9.102 -30.453 -6.531 1 83.31 197 ASP A O 1
ATOM 1509 N N . LYS A 1 198 ? 9.641 -31.547 -4.734 1 81.19 198 LYS A N 1
ATOM 1510 C CA . LYS A 1 198 ? 10.07 -32.75 -5.43 1 81.19 198 LYS A CA 1
ATOM 1511 C C . LYS A 1 198 ? 8.883 -33.469 -6.078 1 81.19 198 LYS A C 1
ATOM 1513 O O . LYS A 1 198 ? 9.07 -34.312 -6.957 1 81.19 198 LYS A O 1
ATOM 1518 N N . HIS A 1 199 ? 7.703 -33.125 -5.648 1 84.06 199 HIS A N 1
ATOM 1519 C CA . HIS A 1 199 ? 6.512 -33.812 -6.145 1 84.06 199 HIS A CA 1
ATOM 1520 C C . HIS A 1 199 ? 5.906 -33.062 -7.332 1 84.06 199 HIS A C 1
ATOM 1522 O O . HIS A 1 199 ? 4.984 -33.594 -7.98 1 84.06 199 HIS A O 1
ATOM 1528 N N . PHE A 1 200 ? 6.438 -31.984 -7.641 1 85.94 200 PHE A N 1
ATOM 1529 C CA . PHE A 1 200 ? 5.832 -31.125 -8.648 1 85.94 200 PHE A CA 1
ATOM 1530 C C . PHE A 1 200 ? 5.859 -31.781 -10.016 1 85.94 200 PHE A C 1
ATOM 1532 O O . PHE A 1 200 ? 4.852 -31.781 -10.734 1 85.94 200 PHE A O 1
ATOM 1539 N N . LEU A 1 201 ? 6.957 -32.344 -10.398 1 82.12 201 LEU A N 1
ATOM 1540 C CA . LEU A 1 201 ? 7.082 -32.969 -11.703 1 82.12 201 LEU A CA 1
ATOM 1541 C C . LEU A 1 201 ? 6.121 -34.156 -11.828 1 82.12 201 LEU A C 1
ATOM 1543 O O . LEU A 1 201 ? 5.559 -34.406 -12.898 1 82.12 201 LEU A O 1
ATOM 1547 N N . LYS A 1 202 ? 6.027 -34.844 -10.766 1 84.19 202 LYS A N 1
ATOM 1548 C CA . LYS A 1 202 ? 5.078 -35.969 -10.758 1 84.19 202 LYS A CA 1
ATOM 1549 C C . LYS A 1 202 ? 3.645 -35.469 -10.906 1 84.19 202 LYS A C 1
ATOM 1551 O O . LYS A 1 202 ? 2.838 -36.062 -11.609 1 84.19 202 LYS A O 1
ATOM 1556 N N . PHE A 1 203 ? 3.373 -34.406 -10.25 1 88.19 203 PHE A N 1
ATOM 1557 C CA . PHE A 1 203 ? 2.068 -33.781 -10.383 1 88.19 203 PHE A CA 1
ATOM 1558 C C . PHE A 1 203 ? 1.797 -33.406 -11.836 1 88.19 203 PHE A C 1
ATOM 1560 O O . PHE A 1 203 ? 0.728 -33.688 -12.375 1 88.19 203 PHE A O 1
ATOM 1567 N N . VAL A 1 204 ? 2.738 -32.781 -12.5 1 86.25 204 VAL A N 1
ATOM 1568 C CA . VAL A 1 204 ? 2.619 -32.375 -13.891 1 86.25 204 VAL A CA 1
ATOM 1569 C C . VAL A 1 204 ? 2.391 -33.562 -14.781 1 86.25 204 VAL A C 1
ATOM 1571 O O . VAL A 1 204 ? 1.525 -33.562 -15.664 1 86.25 204 VAL A O 1
ATOM 1574 N N . SER A 1 205 ? 3.115 -34.625 -14.508 1 85.25 205 SER A N 1
ATOM 1575 C CA . SER A 1 205 ? 2.973 -35.844 -15.281 1 85.25 205 SER A CA 1
ATOM 1576 C C . SER A 1 205 ? 1.576 -36.438 -15.133 1 85.25 205 SER A C 1
ATOM 1578 O O . SER A 1 205 ? 0.978 -36.906 -16.109 1 85.25 205 SER A O 1
ATOM 1580 N N . LYS A 1 206 ? 1.094 -36.406 -13.945 1 89.56 206 LYS A N 1
ATOM 1581 C CA . LYS A 1 206 ? -0.234 -36.938 -13.672 1 89.56 206 LYS A CA 1
ATOM 1582 C C . LYS A 1 206 ? -1.316 -36.125 -14.367 1 89.56 206 LYS A C 1
ATOM 1584 O O . LYS A 1 206 ? -2.318 -36.656 -14.836 1 89.56 206 LYS A O 1
ATOM 1589 N N . CYS A 1 207 ? -1.134 -34.875 -14.414 1 89.56 207 CYS A N 1
ATOM 1590 C CA . CYS A 1 207 ? -2.062 -34 -15.156 1 89.56 207 CYS A CA 1
ATOM 1591 C C . CYS A 1 207 ? -2.123 -34.406 -16.625 1 89.56 207 CYS A C 1
ATOM 1593 O O . CYS A 1 207 ? -3.211 -34.594 -17.188 1 89.56 207 CYS A O 1
ATOM 1595 N N . LYS A 1 208 ? -1.003 -34.656 -17.188 1 84.94 208 LYS A N 1
ATOM 1596 C CA . LYS A 1 208 ? -0.924 -35.062 -18.594 1 84.94 208 LYS A CA 1
ATOM 1597 C C . LYS A 1 208 ? -1.594 -36.406 -18.828 1 84.94 208 LYS A C 1
ATOM 1599 O O . LYS A 1 208 ? -2.354 -36.562 -19.781 1 84.94 208 LYS A O 1
ATOM 1604 N N . GLU A 1 209 ? -1.317 -37.281 -17.938 1 88.62 209 GLU A N 1
ATOM 1605 C CA . GLU A 1 209 ? -1.917 -38.594 -18.031 1 88.62 209 GLU A CA 1
ATOM 1606 C C . GLU A 1 209 ? -3.441 -38.531 -18 1 88.62 209 GLU A C 1
ATOM 1608 O O . GLU A 1 209 ? -4.121 -39.375 -18.562 1 88.62 209 GLU A O 1
ATOM 1613 N N . GLN A 1 210 ? -3.889 -37.562 -17.391 1 92.31 210 GLN A N 1
ATOM 1614 C CA . GLN A 1 210 ? -5.328 -37.406 -17.203 1 92.31 210 GLN A CA 1
ATOM 1615 C C . GLN A 1 210 ? -5.918 -36.406 -18.172 1 92.31 210 GLN A C 1
ATOM 1617 O O . GLN A 1 210 ? -6.996 -35.844 -17.938 1 92.31 210 GLN A O 1
ATOM 1622 N N . SER A 1 211 ? -5.207 -36 -19.188 1 89.69 211 SER A N 1
ATOM 1623 C CA . SER A 1 211 ? -5.613 -35.156 -20.297 1 89.69 211 SER A CA 1
ATOM 1624 C C . SER A 1 211 ? -5.957 -33.75 -19.844 1 89.69 211 SER A C 1
ATOM 1626 O O . SER A 1 211 ? -6.883 -33.125 -20.375 1 89.69 211 SER A O 1
ATOM 1628 N N . ILE A 1 212 ? -5.383 -33.344 -18.797 1 88.44 212 ILE A N 1
ATOM 1629 C CA . ILE A 1 212 ? -5.398 -31.953 -18.422 1 88.44 212 ILE A CA 1
ATOM 1630 C C . ILE A 1 212 ? -4.301 -31.203 -19.172 1 88.44 212 ILE A C 1
ATOM 1632 O O . ILE A 1 212 ? -3.125 -31.562 -19.094 1 88.44 212 ILE A O 1
ATOM 1636 N N . THR A 1 213 ? -4.66 -30.188 -19.875 1 86.5 213 THR A N 1
ATOM 1637 C CA . THR A 1 213 ? -3.656 -29.438 -20.641 1 86.5 213 THR A CA 1
ATOM 1638 C C . THR A 1 213 ? -2.932 -28.438 -19.734 1 86.5 213 THR A C 1
ATOM 1640 O O . THR A 1 213 ? -3.496 -27.969 -18.75 1 86.5 213 THR A O 1
ATOM 1643 N N . LEU A 1 214 ? -1.653 -28.172 -20.141 1 87.06 214 LEU A N 1
ATOM 1644 C CA . LEU A 1 214 ? -0.813 -27.328 -19.297 1 87.06 214 LEU A CA 1
ATOM 1645 C C . LEU A 1 214 ? -0.159 -26.219 -20.109 1 87.06 214 LEU A C 1
ATOM 1647 O O . LEU A 1 214 ? 0.202 -26.438 -21.281 1 87.06 214 LEU A O 1
ATOM 1651 N N . SER A 1 215 ? -0.052 -25.031 -19.453 1 83.88 215 SER A N 1
ATOM 1652 C CA . SER A 1 215 ? 0.718 -23.922 -20.016 1 83.88 215 SER A CA 1
ATOM 1653 C C . SER A 1 215 ? 1.533 -23.203 -18.953 1 83.88 215 SER A C 1
ATOM 1655 O O . SER A 1 215 ? 1.219 -23.297 -17.766 1 83.88 215 SER A O 1
ATOM 1657 N N . LEU A 1 216 ? 2.676 -22.547 -19.453 1 82.94 216 LEU A N 1
ATOM 1658 C CA . LEU A 1 216 ? 3.613 -21.906 -18.531 1 82.94 216 LEU A CA 1
ATOM 1659 C C . LEU A 1 216 ? 4.039 -20.531 -19.062 1 82.94 216 LEU A C 1
ATOM 1661 O O . LEU A 1 216 ? 4.309 -20.391 -20.25 1 82.94 216 LEU A O 1
ATOM 1665 N N . ASP A 1 217 ? 3.992 -19.625 -18.156 1 76.19 217 ASP A N 1
ATOM 1666 C CA . ASP A 1 217 ? 4.609 -18.328 -18.375 1 76.19 217 ASP A CA 1
ATOM 1667 C C . ASP A 1 217 ? 5.812 -18.109 -17.453 1 76.19 217 ASP A C 1
ATOM 1669 O O . ASP A 1 217 ? 5.656 -17.984 -16.25 1 76.19 217 ASP A O 1
ATOM 1673 N N . THR A 1 218 ? 7.105 -18.062 -17.953 1 66.69 218 THR A N 1
ATOM 1674 C CA . THR A 1 218 ? 8.312 -17.953 -17.156 1 66.69 218 THR A CA 1
ATOM 1675 C C . THR A 1 218 ? 8.625 -16.5 -16.828 1 66.69 218 THR A C 1
ATOM 1677 O O . THR A 1 218 ? 9.438 -16.219 -15.945 1 66.69 218 THR A O 1
ATOM 1680 N N . GLN A 1 219 ? 7.965 -15.555 -17.297 1 61.69 219 GLN A N 1
ATOM 1681 C CA . GLN A 1 219 ? 8.18 -14.125 -17.156 1 61.69 219 GLN A CA 1
ATOM 1682 C C . GLN A 1 219 ? 9.586 -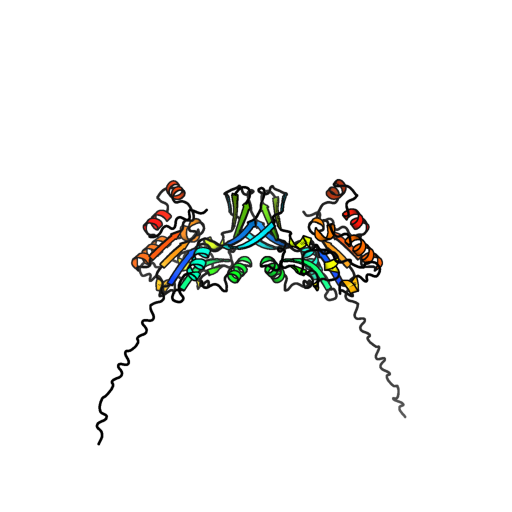13.727 -17.594 1 61.69 219 GLN A C 1
ATOM 1684 O O . GLN A 1 219 ? 10.062 -12.641 -17.25 1 61.69 219 GLN A O 1
ATOM 1689 N N . THR A 1 220 ? 10.43 -14.625 -17.953 1 57.03 220 THR A N 1
ATOM 1690 C CA . THR A 1 220 ? 11.789 -14.383 -18.438 1 57.03 220 THR A CA 1
ATOM 1691 C C . THR A 1 220 ? 11.977 -14.953 -19.844 1 57.03 220 THR A C 1
ATOM 1693 O O . THR A 1 220 ? 11.398 -15.992 -20.172 1 57.03 220 THR A O 1
ATOM 1696 N N . PRO A 1 221 ? 12.766 -14.141 -20.562 1 51.03 221 PRO A N 1
ATOM 1697 C CA . PRO A 1 221 ? 13.062 -14.664 -21.891 1 51.03 221 PRO A CA 1
ATOM 1698 C C . PRO A 1 221 ? 13.766 -16.016 -21.859 1 51.03 221 PRO A C 1
ATOM 1700 O O . PRO A 1 221 ? 14.594 -16.266 -20.969 1 51.03 221 PRO A O 1
ATOM 1703 N N . LEU A 1 222 ? 13.367 -16.922 -22.688 1 50.81 222 LEU A N 1
ATOM 1704 C CA . LEU A 1 222 ? 13.914 -18.266 -22.812 1 50.81 222 LEU A CA 1
ATOM 1705 C C . LEU A 1 222 ? 15.438 -18.219 -22.938 1 50.81 222 LEU A C 1
ATOM 1707 O O . LEU A 1 222 ? 16.125 -19.125 -22.453 1 50.81 222 LEU A O 1
ATOM 1711 N N . THR A 1 223 ? 15.82 -17.188 -23.578 1 47.66 223 THR A N 1
ATOM 1712 C CA . THR A 1 223 ? 17.266 -17.078 -23.781 1 47.66 223 THR A CA 1
ATOM 1713 C C . THR A 1 223 ? 17.984 -17.062 -22.438 1 47.66 223 THR A C 1
ATOM 1715 O O . THR A 1 223 ? 19.062 -17.656 -22.297 1 47.66 223 THR A O 1
ATOM 1718 N N . ASP A 1 224 ? 17.422 -16.438 -21.562 1 53.78 224 ASP A N 1
ATOM 1719 C CA . ASP A 1 224 ? 18.062 -16.328 -20.25 1 53.78 224 ASP A CA 1
ATOM 1720 C C . ASP A 1 224 ? 18.016 -17.672 -19.516 1 53.78 224 ASP A C 1
ATOM 1722 O O . ASP A 1 224 ? 18.938 -18 -18.766 1 53.78 224 ASP A O 1
ATOM 1726 N N . ILE A 1 225 ? 17.078 -18.406 -19.844 1 53.41 225 ILE A N 1
ATOM 1727 C CA . ILE A 1 225 ? 16.891 -19.703 -19.203 1 53.41 225 ILE A CA 1
ATOM 1728 C C . ILE A 1 225 ? 17.891 -20.703 -19.781 1 53.41 225 ILE A C 1
ATOM 1730 O O . ILE A 1 225 ? 18.516 -21.453 -19.031 1 53.41 225 ILE A O 1
ATOM 1734 N N . VAL A 1 226 ? 17.906 -20.688 -21.109 1 50.69 226 VAL A N 1
ATOM 1735 C CA . VAL A 1 226 ? 18.797 -21.609 -21.781 1 50.69 226 VAL A CA 1
ATOM 1736 C C . VAL A 1 226 ? 20.234 -21.344 -21.344 1 50.69 226 VAL A C 1
ATOM 1738 O O . VAL A 1 226 ? 21.016 -22.297 -21.156 1 50.69 226 VAL A O 1
ATOM 1741 N N . GLN A 1 227 ? 20.453 -20.156 -21.172 1 49.62 227 GLN A N 1
ATOM 1742 C CA . GLN A 1 227 ? 21.812 -19.812 -20.812 1 49.62 227 GLN A CA 1
ATOM 1743 C C . GLN A 1 227 ? 22.156 -20.297 -19.406 1 49.62 227 GLN A C 1
ATOM 1745 O O . GLN A 1 227 ? 23.312 -20.578 -19.094 1 49.62 227 GLN A O 1
ATOM 1750 N N . GLN A 1 228 ? 21.156 -20.219 -18.578 1 50.12 228 GLN A N 1
ATOM 1751 C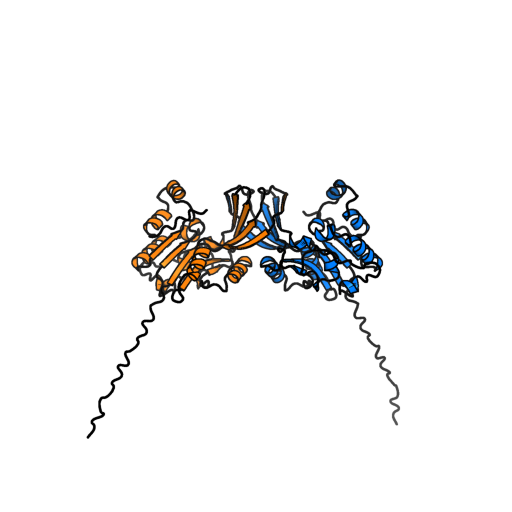 CA . GLN A 1 228 ? 21.438 -20.656 -17.219 1 50.12 228 GLN A CA 1
ATOM 1752 C C . GLN A 1 228 ? 21.562 -22.172 -17.141 1 50.12 228 GLN A C 1
ATOM 1754 O O . GLN A 1 228 ? 21.938 -22.719 -16.094 1 50.12 228 GLN A O 1
ATOM 1759 N N . GLY A 1 229 ? 21.625 -22.984 -18.203 1 48 229 GLY A N 1
ATOM 1760 C CA . GLY A 1 229 ? 21.906 -24.406 -18.312 1 48 229 GLY A CA 1
ATOM 1761 C C . GLY A 1 229 ? 20.641 -25.25 -18.438 1 48 229 GLY A C 1
ATOM 1762 O O . GLY A 1 229 ? 19.594 -24.875 -17.922 1 48 229 GLY A O 1
ATOM 1763 N N . GLY A 1 230 ? 20.297 -25.875 -19.547 1 45.94 230 GLY A N 1
ATOM 1764 C CA . GLY A 1 230 ? 19.297 -26.812 -20.031 1 45.94 230 GLY A CA 1
ATOM 1765 C C . GLY A 1 230 ? 18.719 -27.688 -18.938 1 45.94 230 GLY A C 1
ATOM 1766 O O . GLY A 1 230 ? 17.859 -28.531 -19.203 1 45.94 230 GLY A O 1
ATOM 1767 N N . THR A 1 231 ? 19.406 -27.984 -17.938 1 44.69 231 THR A N 1
ATOM 1768 C CA . THR A 1 231 ? 19 -28.969 -16.938 1 44.69 231 THR A CA 1
ATOM 1769 C C . THR A 1 231 ? 17.953 -28.375 -16 1 44.69 231 THR A C 1
ATOM 1771 O O . THR A 1 231 ? 17.672 -28.938 -14.945 1 44.69 231 THR A O 1
ATOM 1774 N N . HIS A 1 232 ? 17.531 -27.203 -16.281 1 48.47 232 HIS A N 1
ATOM 1775 C CA . HIS A 1 232 ? 16.641 -26.547 -15.328 1 48.47 232 HIS A CA 1
ATOM 1776 C C . HIS A 1 232 ? 15.281 -27.219 -15.273 1 48.47 232 HIS A C 1
ATOM 1778 O O . HIS A 1 232 ? 14.734 -27.609 -16.312 1 48.47 232 HIS A O 1
ATOM 1784 N N . PRO A 1 233 ? 14.891 -27.609 -14.117 1 50.97 233 PRO A N 1
ATOM 1785 C CA . PRO A 1 233 ? 13.586 -28.25 -13.977 1 50.97 233 PRO A CA 1
ATOM 1786 C C . PRO A 1 233 ? 12.516 -27.609 -14.852 1 50.97 233 PRO A C 1
ATOM 1788 O O . PRO A 1 233 ? 11.594 -28.297 -15.305 1 50.97 233 PRO A O 1
ATOM 1791 N N . VAL A 1 234 ? 12.828 -26.391 -15.156 1 53.31 234 VAL A N 1
ATOM 1792 C CA . VAL A 1 234 ? 11.852 -25.703 -15.992 1 53.31 234 VAL A CA 1
ATOM 1793 C C . VAL A 1 234 ? 11.828 -26.344 -17.375 1 53.31 234 VAL A C 1
ATOM 1795 O O . VAL A 1 234 ? 10.773 -26.438 -18.016 1 53.31 234 VAL A O 1
ATOM 1798 N N . MET A 1 235 ? 12.992 -26.75 -17.719 1 52.78 235 MET A N 1
ATOM 1799 C CA . MET A 1 235 ? 13.062 -27.312 -19.062 1 52.78 235 MET A CA 1
ATOM 1800 C C . MET A 1 235 ? 12.227 -28.594 -19.156 1 52.78 235 MET A C 1
ATOM 1802 O O . MET A 1 235 ? 11.586 -28.844 -20.188 1 52.78 235 MET A O 1
ATOM 1806 N N . LYS A 1 236 ? 12.305 -29.312 -18.094 1 51.88 236 LYS A N 1
ATOM 1807 C CA . LYS A 1 236 ? 11.484 -30.516 -18.125 1 51.88 236 LYS A CA 1
ATOM 1808 C C . LYS A 1 236 ? 10 -30.172 -18.188 1 51.88 236 LYS A C 1
ATOM 1810 O O . LYS A 1 236 ? 9.211 -30.891 -18.797 1 51.88 236 LYS A O 1
ATOM 1815 N N . LEU A 1 237 ? 9.781 -29.062 -17.562 1 55.38 237 LEU A N 1
ATOM 1816 C CA . LEU A 1 237 ? 8.391 -28.609 -17.594 1 55.38 237 LEU A CA 1
ATOM 1817 C C . LEU A 1 237 ? 8.016 -28.125 -19 1 55.38 237 LEU A C 1
ATOM 1819 O O . LEU A 1 237 ? 6.902 -28.359 -19.453 1 55.38 237 LEU A O 1
ATOM 1823 N N . LEU A 1 238 ? 9.023 -27.406 -19.547 1 54.09 238 LEU A N 1
ATOM 1824 C CA . LEU A 1 238 ? 8.758 -26.859 -20.875 1 54.09 238 LEU A CA 1
ATOM 1825 C C . LEU A 1 238 ? 8.398 -27.969 -21.859 1 54.09 238 LEU A C 1
ATOM 1827 O O . LEU A 1 238 ? 7.547 -27.766 -22.734 1 54.09 238 LEU A O 1
ATOM 1831 N N . PHE A 1 239 ? 9.055 -29.016 -21.625 1 47.56 239 PHE A N 1
ATOM 1832 C CA . PHE A 1 239 ? 8.781 -30.109 -22.562 1 47.56 239 PHE A CA 1
ATOM 1833 C C . PHE A 1 239 ? 7.398 -30.688 -22.312 1 47.56 239 PHE A C 1
ATOM 1835 O O . PHE A 1 239 ? 6.777 -31.234 -23.219 1 47.56 239 PHE A O 1
ATOM 1842 N N . GLU A 1 240 ? 7.055 -30.531 -21.125 1 47.28 240 GLU A N 1
ATOM 1843 C CA . GLU A 1 240 ? 5.75 -31.094 -20.781 1 47.28 240 GLU A CA 1
ATOM 1844 C C . GLU A 1 240 ? 4.629 -30.078 -21.047 1 47.28 240 GLU A C 1
ATOM 1846 O O . GLU A 1 240 ? 3.457 -30.453 -21.109 1 47.28 240 GLU A O 1
ATOM 1851 N N . LEU A 1 241 ? 5.094 -28.781 -21.125 1 51.78 241 LEU A N 1
ATOM 1852 C CA . LEU A 1 241 ? 4.121 -27.688 -21.203 1 51.78 241 LEU A CA 1
ATOM 1853 C C . LEU A 1 241 ? 3.855 -27.312 -22.656 1 51.78 241 LEU A C 1
ATOM 1855 O O . LEU A 1 241 ? 4.773 -27.297 -23.469 1 51.78 241 LEU A O 1
ATOM 1859 N N . LEU A 1 242 ? 2.744 -27.391 -23.188 1 45.62 242 LEU A N 1
ATOM 1860 C CA . LEU A 1 242 ? 2.338 -27.094 -24.562 1 45.62 242 LEU A CA 1
ATOM 1861 C C . LEU A 1 242 ? 2.6 -25.625 -24.906 1 45.62 242 LEU A C 1
ATOM 1863 O O . LEU A 1 242 ? 3.02 -25.312 -26.016 1 45.62 242 LEU A O 1
ATOM 1867 N N . ILE A 1 243 ? 2.078 -24.688 -24.188 1 43.84 243 ILE A N 1
ATOM 1868 C CA . ILE A 1 243 ? 1.989 -23.328 -24.719 1 43.84 243 ILE A CA 1
ATOM 1869 C C . ILE A 1 243 ? 2.881 -22.391 -23.906 1 43.84 243 ILE A C 1
ATOM 1871 O O . ILE A 1 243 ? 2.75 -22.312 -22.688 1 43.84 243 ILE A O 1
ATOM 1875 N N . TRP A 1 244 ? 3.994 -22.094 -24.547 1 43.47 244 TRP A N 1
ATOM 1876 C CA . TRP A 1 244 ? 4.852 -21.031 -24.016 1 43.47 244 TRP A CA 1
ATOM 1877 C C . TRP A 1 244 ? 4.312 -19.656 -24.391 1 43.47 244 TRP A C 1
ATOM 1879 O O . TRP A 1 244 ? 4.035 -19.391 -25.562 1 43.47 244 TRP A O 1
ATOM 1889 N N . VAL A 1 245 ? 3.811 -18.953 -23.453 1 41.12 245 VAL A N 1
ATOM 1890 C CA . VAL A 1 245 ? 3.412 -17.578 -23.766 1 41.12 245 VAL A CA 1
ATOM 1891 C C . VAL A 1 245 ? 4.602 -16.641 -23.578 1 41.12 245 VAL A C 1
ATOM 1893 O O . VAL A 1 245 ? 5.18 -16.578 -22.484 1 41.12 245 VAL A O 1
ATOM 1896 N N . LYS A 1 246 ? 5.363 -16.234 -24.594 1 38.84 246 LYS A N 1
ATOM 1897 C CA . LYS A 1 246 ? 6.434 -15.25 -24.594 1 38.84 246 LYS A CA 1
ATOM 1898 C C . LYS A 1 246 ? 5.902 -13.867 -24.234 1 38.84 246 LYS A C 1
ATOM 1900 O O . LYS A 1 246 ? 4.973 -13.367 -24.875 1 38.84 246 LYS A O 1
ATOM 1905 N N . ASN A 1 247 ? 5.961 -13.484 -23.031 1 34.38 247 ASN A N 1
ATOM 1906 C CA . ASN A 1 247 ? 5.652 -12.078 -22.797 1 34.38 247 ASN A CA 1
ATOM 1907 C C . ASN A 1 247 ? 6.777 -11.172 -23.297 1 34.38 247 ASN A C 1
ATOM 1909 O O . ASN A 1 247 ? 7.91 -11.266 -22.828 1 34.38 247 ASN A O 1
ATOM 1913 N N . LYS A 1 248 ? 6.859 -10.867 -24.625 1 34.28 248 LYS A N 1
ATOM 1914 C CA . LYS A 1 248 ? 7.801 -9.852 -25.094 1 34.28 248 LYS A CA 1
ATOM 1915 C C . LYS A 1 248 ? 7.68 -8.57 -24.266 1 34.28 248 LYS A C 1
ATOM 1917 O O . LYS A 1 248 ? 8.484 -7.648 -24.438 1 34.28 248 LYS A O 1
ATOM 1922 N N . GLN A 1 249 ? 6.535 -8.125 -23.797 1 29.7 249 GLN A N 1
ATOM 1923 C CA . GLN A 1 249 ? 6.41 -6.73 -23.406 1 29.7 249 GLN A CA 1
ATOM 1924 C C . GLN A 1 249 ? 7.07 -6.477 -22.062 1 29.7 249 GLN A C 1
ATOM 1926 O O . GLN A 1 249 ? 6.398 -6.461 -21.031 1 29.7 249 GLN A O 1
ATOM 1931 N N . ILE A 1 250 ? 8.031 -7.043 -21.547 1 25.88 250 ILE A N 1
ATOM 1932 C CA . ILE A 1 250 ? 8.57 -6.352 -20.391 1 25.88 250 ILE A CA 1
ATOM 1933 C C . ILE A 1 250 ? 9.031 -4.949 -20.781 1 25.88 250 ILE A C 1
ATOM 1935 O O . ILE A 1 250 ? 9.664 -4.77 -21.828 1 25.88 250 ILE A O 1
ATOM 1939 N N . MET B 1 1 ? -47.031 16.75 71.938 1 27.25 1 MET B N 1
ATOM 1940 C CA . MET B 1 1 ? -47.344 17.422 70.688 1 27.25 1 MET B CA 1
ATOM 1941 C C . MET B 1 1 ? -46.094 17.672 69.875 1 27.25 1 MET B C 1
ATOM 1943 O O . MET B 1 1 ? -45.281 18.5 70.188 1 27.25 1 MET B O 1
ATOM 1947 N N . SER B 1 2 ? -45.469 16.438 69.375 1 28.64 2 SER B N 1
ATOM 1948 C CA . SER B 1 2 ? -44.156 16.125 68.812 1 28.64 2 SER B CA 1
ATOM 1949 C C . SER B 1 2 ? -43.969 16.797 67.438 1 28.64 2 SER B C 1
ATOM 1951 O O . SER B 1 2 ? -44.719 16.547 66.5 1 28.64 2 SER B O 1
ATOM 1953 N N . VAL B 1 3 ? -43.688 18.141 67.562 1 28.05 3 VAL B N 1
ATOM 1954 C CA . VAL B 1 3 ? -43.562 18.984 66.375 1 28.05 3 VAL B CA 1
ATOM 1955 C C . VAL B 1 3 ? -42.5 18.391 65.438 1 28.05 3 VAL B C 1
ATOM 1957 O O . VAL B 1 3 ? -41.312 18.359 65.812 1 28.05 3 VAL B O 1
ATOM 1960 N N . VAL B 1 4 ? -42.719 17.219 64.812 1 31.75 4 VAL B N 1
ATOM 1961 C CA . VAL B 1 4 ? -41.906 16.484 63.875 1 31.75 4 VAL B CA 1
ATOM 1962 C C . VAL B 1 4 ? -41.625 17.359 62.656 1 31.75 4 VAL B C 1
ATOM 1964 O O . VAL B 1 4 ? -41.25 16.859 61.594 1 31.75 4 VAL B O 1
ATOM 1967 N N . SER B 1 5 ? -41.844 18.75 62.875 1 28.2 5 SER B N 1
ATOM 1968 C CA . SER B 1 5 ? -42.062 19.406 61.594 1 28.2 5 SER B CA 1
ATOM 1969 C C . SER B 1 5 ? -40.812 19.406 60.719 1 28.2 5 SER B C 1
ATOM 1971 O O . SER B 1 5 ? -40.875 19.75 59.562 1 28.2 5 SER B O 1
ATOM 1973 N N . ASP B 1 6 ? -39.625 19.188 61.375 1 32.12 6 ASP B N 1
ATOM 1974 C CA . ASP B 1 6 ? -38.656 20.047 60.688 1 32.12 6 ASP B CA 1
ATOM 1975 C C . ASP B 1 6 ? -38.469 19.609 59.25 1 32.12 6 ASP B C 1
ATOM 1977 O O . ASP B 1 6 ? -38.281 18.422 58.969 1 32.12 6 ASP B O 1
ATOM 1981 N N . SER B 1 7 ? -39.125 20.312 58.281 1 34.56 7 SER B N 1
ATOM 1982 C CA . SER B 1 7 ? -39.094 20.312 56.844 1 34.56 7 SER B CA 1
ATOM 1983 C C . SER B 1 7 ? -37.656 20.188 56.312 1 34.56 7 SER B C 1
ATOM 1985 O O . SER B 1 7 ? -36.812 21 56.625 1 34.56 7 SER B O 1
ATOM 1987 N N . ASN B 1 8 ? -37.156 18.859 56.312 1 32.75 8 ASN B N 1
ATOM 1988 C CA . ASN B 1 8 ? -35.938 18.5 55.656 1 32.75 8 ASN B CA 1
ATOM 1989 C C . ASN B 1 8 ? -35.844 19.141 54.25 1 32.75 8 ASN B C 1
ATOM 1991 O O . ASN B 1 8 ? -36.531 18.734 53.344 1 32.75 8 ASN B O 1
ATOM 1995 N N . ASN B 1 9 ? -35.906 20.469 54.281 1 29.16 9 ASN B N 1
ATOM 1996 C CA . ASN B 1 9 ? -35.562 21.109 53.031 1 29.16 9 ASN B CA 1
ATOM 1997 C C . ASN B 1 9 ? -34.312 20.531 52.406 1 29.16 9 ASN B C 1
ATOM 1999 O O . ASN B 1 9 ? -33.188 20.766 52.906 1 29.16 9 ASN B O 1
ATOM 2003 N N . LYS B 1 10 ? -34.406 19.188 52 1 32.44 10 LYS B N 1
ATOM 2004 C CA . LYS B 1 10 ? -33.375 18.641 51.125 1 32.44 10 LYS B CA 1
ATOM 2005 C C . LYS B 1 10 ? -32.875 19.688 50.156 1 32.44 10 LYS B C 1
ATOM 2007 O O . LYS B 1 10 ? -33.625 20.219 49.344 1 32.44 10 LYS B O 1
ATOM 2012 N N . ASP B 1 11 ? -31.969 20.484 50.625 1 25.75 11 ASP B N 1
ATOM 2013 C CA . ASP B 1 11 ? -31.125 21.234 49.688 1 25.75 11 ASP B CA 1
ATOM 2014 C C . ASP B 1 11 ? -30.766 20.406 48.469 1 25.75 11 ASP B C 1
ATOM 2016 O O . ASP B 1 11 ? -30.047 19.406 48.594 1 25.75 11 ASP B O 1
ATOM 2020 N N . LYS B 1 12 ? -31.766 20 47.625 1 31.75 12 LYS B N 1
ATOM 2021 C CA . LYS B 1 12 ? -31.391 19.656 46.281 1 31.75 12 LYS B CA 1
ATOM 2022 C C . LYS B 1 12 ? -30.297 20.594 45.75 1 31.75 12 LYS B C 1
ATOM 2024 O O . LYS B 1 12 ? -30.562 21.734 45.406 1 31.75 12 LYS B O 1
ATOM 2029 N N . ALA B 1 13 ? -29.25 20.578 46.562 1 31.47 13 ALA B N 1
ATOM 2030 C CA . ALA B 1 13 ? -28.094 21.156 45.875 1 31.47 13 ALA B CA 1
ATOM 2031 C C . ALA B 1 13 ? -28.109 20.812 44.375 1 31.47 13 ALA B C 1
ATOM 2033 O O . ALA B 1 13 ? -28.266 19.641 44 1 31.47 13 ALA B O 1
ATOM 2034 N N . ASP B 1 14 ? -28.609 21.641 43.594 1 35 14 ASP B N 1
ATOM 2035 C CA . ASP B 1 14 ? -28.422 21.703 42.156 1 35 14 ASP B CA 1
ATOM 2036 C C . ASP B 1 14 ? -27.031 21.188 41.75 1 35 14 ASP B C 1
ATOM 2038 O O . ASP B 1 14 ? -26.031 21.812 42.094 1 35 14 ASP B O 1
ATOM 2042 N N . SER B 1 15 ? -26.719 19.875 42.062 1 37.22 15 SER B N 1
ATOM 2043 C CA . SER B 1 15 ? -25.594 19.25 41.375 1 37.22 15 SER B CA 1
ATOM 2044 C C . SER B 1 15 ? -25.469 19.797 39.938 1 37.22 15 SER B C 1
ATOM 2046 O O . SER B 1 15 ? -26.219 19.375 39.031 1 37.22 15 SER B O 1
ATOM 2048 N N . THR B 1 16 ? -25.641 21.062 39.781 1 35.31 16 THR B N 1
ATOM 2049 C CA . THR B 1 16 ? -25.078 21.578 38.531 1 35.31 16 THR B CA 1
ATOM 2050 C C . THR B 1 16 ? -23.812 20.828 38.156 1 35.31 16 THR B C 1
ATOM 2052 O O . THR B 1 16 ? -22.781 20.953 38.844 1 35.31 16 THR B O 1
ATOM 2055 N N . SER B 1 17 ? -23.875 19.5 37.969 1 38.47 17 SER B N 1
ATOM 2056 C CA . SER B 1 17 ? -22.828 18.766 37.281 1 38.47 17 SER B CA 1
ATOM 2057 C C . SER B 1 17 ? -22 19.688 36.406 1 38.47 17 SER B C 1
ATOM 2059 O O . SER B 1 17 ? -22.531 20.344 35.5 1 38.47 17 SER B O 1
ATOM 2061 N N . ASN B 1 18 ? -21.172 20.547 36.906 1 34.53 18 ASN B N 1
ATOM 2062 C CA . ASN B 1 18 ? -20.109 21.219 36.156 1 34.53 18 ASN B CA 1
ATOM 2063 C C . ASN B 1 18 ? -19.625 20.375 35 1 34.53 18 ASN B C 1
ATOM 2065 O O . ASN B 1 18 ? -18.797 19.469 35.156 1 34.53 18 ASN B O 1
ATOM 2069 N N . LYS B 1 19 ? -20.391 19.875 34.156 1 41.44 19 LYS B N 1
ATOM 2070 C CA . LYS B 1 19 ? -19.938 19.359 32.875 1 41.44 19 LYS B CA 1
ATOM 2071 C C . LYS B 1 19 ? -18.672 20.062 32.406 1 41.44 19 LYS B C 1
ATOM 2073 O O . LYS B 1 19 ? -18.719 21.188 31.953 1 41.44 19 LYS B O 1
ATOM 2078 N N . LYS B 1 20 ? -17.609 19.891 33.188 1 47.06 20 LYS B N 1
ATOM 2079 C CA . LYS B 1 20 ? -16.266 20.344 32.844 1 47.06 20 LYS B CA 1
ATOM 2080 C C . LYS B 1 20 ? -16.094 20.438 31.328 1 47.06 20 LYS B C 1
ATOM 2082 O O . LYS B 1 20 ? -16.359 19.469 30.609 1 47.06 20 LYS B O 1
ATOM 2087 N N . LYS B 1 21 ? -16.188 21.547 30.75 1 55.09 21 LYS B N 1
ATOM 2088 C CA . LYS B 1 21 ? -16.016 21.906 29.344 1 55.09 21 LYS B CA 1
ATOM 2089 C C . LYS B 1 21 ? -14.906 21.078 28.703 1 55.09 21 LYS B C 1
ATOM 2091 O O . LYS B 1 21 ? -13.766 21.078 29.172 1 55.09 21 LYS B O 1
ATOM 2096 N N . ARG B 1 22 ? -15.188 19.875 28.109 1 64.75 22 ARG B N 1
ATOM 2097 C CA . ARG B 1 22 ? -14.25 19.016 27.422 1 64.75 22 ARG B CA 1
ATOM 2098 C C . ARG B 1 22 ? -13.344 19.812 26.484 1 64.75 22 ARG B C 1
ATOM 2100 O O . ARG B 1 22 ? -13.82 20.547 25.625 1 64.75 22 ARG B O 1
ATOM 2107 N N . ASN B 1 23 ? -12.109 20 26.953 1 82.94 23 ASN B N 1
ATOM 2108 C CA . ASN B 1 23 ? -11.117 20.656 26.125 1 82.94 23 ASN B CA 1
ATOM 2109 C C . ASN B 1 23 ? -10.828 19.859 24.859 1 82.94 23 ASN B C 1
ATOM 2111 O O . ASN B 1 23 ? -10.859 18.625 24.875 1 82.94 23 ASN B O 1
ATOM 2115 N N . CYS B 1 24 ? -10.891 20.609 23.781 1 91.31 24 CYS B N 1
ATOM 2116 C CA . CYS B 1 24 ? -10.648 19.969 22.5 1 91.31 24 CYS B CA 1
ATOM 2117 C C . CYS B 1 24 ? -9.305 20.406 21.906 1 91.31 24 CYS B C 1
ATOM 2119 O O . CYS B 1 24 ? -9 21.594 21.859 1 91.31 24 CYS B O 1
ATOM 2121 N N . ILE B 1 25 ? -8.516 19.375 21.578 1 91.69 25 ILE B N 1
ATOM 2122 C CA . ILE B 1 25 ? -7.25 19.609 20.875 1 91.69 25 ILE B CA 1
ATOM 2123 C C . ILE B 1 25 ? -7.402 19.25 19.406 1 91.69 25 ILE B C 1
ATOM 2125 O O . ILE B 1 25 ? -7.984 18.219 19.062 1 91.69 25 ILE B O 1
ATOM 2129 N N . THR B 1 26 ? -6.922 20.141 18.547 1 94.62 26 THR B N 1
ATOM 2130 C CA . THR B 1 26 ? -6.953 19.891 17.109 1 94.62 26 THR B CA 1
ATOM 2131 C C . THR B 1 26 ? -5.539 19.844 16.547 1 94.62 26 THR B C 1
ATOM 2133 O O . THR B 1 26 ? -4.719 20.719 16.828 1 94.62 26 THR B O 1
ATOM 2136 N N . VAL B 1 27 ? -5.309 18.781 15.828 1 94.31 27 VAL B N 1
ATOM 2137 C CA . VAL B 1 27 ? -4.055 18.672 15.094 1 94.31 27 VAL B CA 1
ATOM 2138 C C . VAL B 1 27 ? -4.301 18.922 13.602 1 94.31 27 VAL B C 1
ATOM 2140 O O . VAL B 1 27 ? -5.242 18.375 13.023 1 94.31 27 VAL B O 1
ATOM 2143 N N . ILE B 1 28 ? -3.467 19.781 12.992 1 95.19 28 ILE B N 1
ATOM 2144 C CA . ILE B 1 28 ? -3.613 20.156 11.586 1 95.19 28 ILE B CA 1
ATOM 2145 C C . ILE B 1 28 ? -2.324 19.828 10.836 1 95.19 28 ILE B C 1
ATOM 2147 O O . ILE B 1 28 ? -1.233 20.219 11.266 1 95.19 28 ILE B O 1
ATOM 2151 N N . GLY B 1 29 ? -2.473 19.047 9.734 1 96.12 29 GLY B N 1
ATOM 2152 C CA . GLY B 1 29 ? -1.271 18.844 8.945 1 96.12 29 GLY B CA 1
ATOM 2153 C C . GLY B 1 29 ? -1.31 17.562 8.125 1 96.12 29 GLY B C 1
ATOM 2154 O O . GLY B 1 29 ? -2.355 17.188 7.59 1 96.12 29 GLY B O 1
ATOM 2155 N N . ASP B 1 30 ? -0.162 16.969 7.957 1 96.5 30 ASP B N 1
ATOM 2156 C CA . ASP B 1 30 ? 0.017 15.875 7.008 1 96.5 30 ASP B CA 1
ATOM 2157 C C . ASP B 1 30 ? -0.475 14.555 7.59 1 96.5 30 ASP B C 1
ATOM 2159 O O . ASP B 1 30 ? -0.263 14.273 8.773 1 96.5 30 ASP B O 1
ATOM 2163 N N . PHE B 1 31 ? -1.188 13.82 6.82 1 97.75 31 PHE B N 1
ATOM 2164 C CA . PHE B 1 31 ? -1.68 12.469 7.074 1 97.75 31 PHE B CA 1
ATOM 2165 C C . PHE B 1 31 ? -1.375 11.555 5.895 1 97.75 31 PHE B C 1
ATOM 2167 O O . PHE B 1 31 ? -1.897 11.75 4.797 1 97.75 31 PHE B O 1
ATOM 2174 N N . PHE B 1 32 ? -0.453 10.57 6.152 1 98.25 32 PHE B N 1
ATOM 2175 C CA . PHE B 1 32 ? 0.116 9.781 5.066 1 98.25 32 PHE B CA 1
ATOM 2176 C C . PHE B 1 32 ? -0.255 8.312 5.215 1 98.25 32 PHE B C 1
ATOM 2178 O O . PHE B 1 32 ? -0.414 7.812 6.332 1 98.25 32 PHE B O 1
ATOM 2185 N N . LEU B 1 33 ? -0.431 7.664 4.059 1 98.44 33 LEU B N 1
ATOM 2186 C CA . LEU B 1 33 ? -0.195 6.227 3.994 1 98.44 33 LEU B CA 1
ATOM 2187 C C . LEU B 1 33 ? 1.285 5.926 3.783 1 98.44 33 LEU B C 1
ATOM 2189 O O . LEU B 1 33 ? 1.851 6.273 2.742 1 98.44 33 LEU B O 1
ATOM 2193 N N . ASP B 1 34 ? 1.892 5.309 4.75 1 97.81 34 ASP B N 1
ATOM 2194 C CA . ASP B 1 34 ? 3.299 4.941 4.645 1 97.81 34 ASP B CA 1
ATOM 2195 C C . ASP B 1 34 ? 3.455 3.5 4.16 1 97.81 34 ASP B C 1
ATOM 2197 O O . ASP B 1 34 ? 2.777 2.598 4.656 1 97.81 34 ASP B O 1
ATOM 2201 N N . ILE B 1 35 ? 4.312 3.328 3.16 1 98.12 35 ILE B N 1
ATOM 2202 C CA . ILE B 1 35 ? 4.746 2.02 2.688 1 98.12 35 ILE B CA 1
ATOM 2203 C C . ILE B 1 35 ? 6.199 1.781 3.09 1 98.12 35 ILE B C 1
ATOM 2205 O O . ILE B 1 35 ? 7.117 2.383 2.523 1 98.12 35 ILE B O 1
ATOM 2209 N N . GLN B 1 36 ? 6.363 0.857 3.982 1 96.62 36 GLN B N 1
ATOM 2210 C CA . GLN B 1 36 ? 7.684 0.715 4.586 1 96.62 36 GLN B CA 1
ATOM 2211 C C . GLN B 1 36 ? 8.32 -0.618 4.207 1 96.62 36 GLN B C 1
ATOM 2213 O O . GLN B 1 36 ? 7.68 -1.666 4.289 1 96.62 36 GLN B O 1
ATOM 2218 N N . THR B 1 37 ? 9.539 -0.547 3.719 1 94.62 37 THR B N 1
ATOM 2219 C CA . THR B 1 37 ? 10.344 -1.749 3.518 1 94.62 37 THR B CA 1
ATOM 2220 C C . THR B 1 37 ? 11.398 -1.883 4.609 1 94.62 37 THR B C 1
ATOM 2222 O O . THR B 1 37 ? 11.875 -0.88 5.145 1 94.62 37 THR B O 1
ATOM 2225 N N . ASP B 1 38 ? 11.633 -3.133 4.914 1 85.75 38 ASP B N 1
ATOM 2226 C CA . ASP B 1 38 ? 12.758 -3.389 5.809 1 85.75 38 ASP B CA 1
ATOM 2227 C C . ASP B 1 38 ? 13.758 -4.359 5.18 1 85.75 38 ASP B C 1
ATOM 2229 O O . ASP B 1 38 ? 13.391 -5.156 4.312 1 85.75 38 ASP B O 1
ATOM 2233 N N . GLY B 1 39 ? 15.07 -4.109 5.465 1 89 39 GLY B N 1
ATOM 2234 C CA . GLY B 1 39 ? 16.078 -5.113 5.145 1 89 39 GLY B CA 1
ATOM 2235 C C . GLY B 1 39 ? 16.734 -4.887 3.795 1 89 39 GLY B C 1
ATOM 2236 O O . GLY B 1 39 ? 17.344 -5.797 3.234 1 89 39 GLY B O 1
ATOM 2237 N N . LEU B 1 40 ? 16.578 -3.713 3.225 1 92.88 40 LEU B N 1
ATOM 2238 C CA . LEU B 1 40 ? 17.312 -3.441 1.988 1 92.88 40 LEU B CA 1
ATOM 2239 C C . LEU B 1 40 ? 18.812 -3.475 2.225 1 92.88 40 LEU B C 1
ATOM 2241 O O . LEU B 1 40 ? 19.312 -2.883 3.186 1 92.88 40 LEU B O 1
ATOM 2245 N N . LYS B 1 41 ? 19.516 -4.18 1.393 1 91.25 41 LYS B N 1
ATOM 2246 C CA . LYS B 1 41 ? 20.969 -4.25 1.503 1 91.25 41 LYS B CA 1
ATOM 2247 C C . LYS B 1 41 ? 21.641 -3.1 0.754 1 91.25 41 LYS B C 1
ATOM 2249 O O . LYS B 1 41 ? 22.719 -2.646 1.136 1 91.25 41 LYS B O 1
ATOM 2254 N N . LYS B 1 42 ? 21.062 -2.709 -0.298 1 90.88 42 LYS B N 1
ATOM 2255 C CA . LYS B 1 42 ? 21.469 -1.581 -1.129 1 90.88 42 LYS B CA 1
ATOM 2256 C C . LYS B 1 42 ? 20.266 -0.927 -1.803 1 90.88 42 LYS B C 1
ATOM 2258 O O . LYS B 1 42 ? 19.188 -1.502 -1.833 1 90.88 42 LYS B O 1
ATOM 2263 N N . LEU B 1 43 ? 20.531 0.28 -2.227 1 93 43 LEU B N 1
ATOM 2264 C CA . LEU B 1 43 ? 19.5 0.909 -3.027 1 93 43 LEU B CA 1
ATOM 2265 C C . LEU B 1 43 ? 19.344 0.205 -4.371 1 93 43 LEU B C 1
ATOM 2267 O O . LEU B 1 43 ? 20.328 -0.207 -4.977 1 93 43 LEU B O 1
ATOM 2271 N N . PRO B 1 44 ? 18.141 0.167 -4.82 1 92.06 44 PRO B N 1
ATOM 2272 C CA . PRO B 1 44 ? 17.938 -0.505 -6.105 1 92.06 44 PRO B CA 1
ATOM 2273 C C . PRO B 1 44 ? 18.547 0.255 -7.273 1 92.06 44 PRO B C 1
ATOM 2275 O O . PRO B 1 44 ? 18.531 1.488 -7.293 1 92.06 44 PRO B O 1
ATOM 2278 N N . GLY B 1 45 ? 19.188 -0.548 -8.172 1 93.31 45 GLY B N 1
ATOM 2279 C CA . GLY B 1 45 ? 19.531 -0.025 -9.484 1 93.31 45 GLY B CA 1
ATOM 2280 C C . GLY B 1 45 ? 18.438 -0.251 -10.523 1 93.31 45 GLY B C 1
ATOM 2281 O O . GLY B 1 45 ? 17.531 -1.042 -10.305 1 93.31 45 GLY B O 1
ATOM 2282 N N . TRP B 1 46 ? 18.594 0.549 -11.648 1 92.31 46 TRP B N 1
ATOM 2283 C CA . TRP B 1 46 ? 17.609 0.33 -12.703 1 92.31 46 TRP B CA 1
ATOM 2284 C C . TRP B 1 46 ? 17.641 -1.117 -13.18 1 92.31 46 TRP B C 1
ATOM 2286 O O . TRP B 1 46 ? 18.703 -1.729 -13.266 1 92.31 46 TRP B O 1
ATOM 2296 N N . ASN B 1 47 ? 16.453 -1.69 -13.461 1 91 47 ASN B N 1
ATOM 2297 C CA . ASN B 1 47 ? 16.25 -3.025 -14.008 1 91 47 ASN B CA 1
ATOM 2298 C C . ASN B 1 47 ? 16.688 -4.109 -13.031 1 91 47 ASN B C 1
ATOM 2300 O O . ASN B 1 47 ? 17.141 -5.184 -13.453 1 91 47 ASN B O 1
ATOM 2304 N N . GLU B 1 48 ? 16.719 -3.756 -11.766 1 92.06 48 GLU B N 1
ATOM 2305 C CA . GLU B 1 48 ? 17.016 -4.727 -10.719 1 92.06 48 GLU B CA 1
ATOM 2306 C C . GLU B 1 48 ? 15.773 -5.062 -9.906 1 92.06 48 GLU B C 1
ATOM 2308 O O . GLU B 1 48 ? 14.781 -4.332 -9.953 1 92.06 48 GLU B O 1
ATOM 2313 N N . ASP B 1 49 ? 15.844 -6.172 -9.352 1 91.88 49 ASP B N 1
ATOM 2314 C CA . ASP B 1 49 ? 14.852 -6.559 -8.352 1 91.88 49 ASP B CA 1
ATOM 2315 C C . ASP B 1 49 ? 15.516 -6.859 -7.004 1 91.88 49 ASP B C 1
ATOM 2317 O O . ASP B 1 49 ? 16.344 -7.77 -6.902 1 91.88 49 ASP B O 1
ATOM 2321 N N . ASN B 1 50 ? 15.195 -6.109 -6.039 1 93.81 50 ASN B N 1
ATOM 2322 C CA . ASN B 1 50 ? 15.742 -6.273 -4.695 1 93.81 50 ASN B CA 1
ATOM 2323 C C . ASN B 1 50 ? 14.734 -6.945 -3.762 1 93.81 50 ASN B C 1
ATOM 2325 O O . ASN B 1 50 ? 13.672 -6.391 -3.488 1 93.81 50 ASN B O 1
ATOM 2329 N N . ILE B 1 51 ? 15.125 -8.078 -3.283 1 93.5 51 ILE B N 1
ATOM 2330 C CA . ILE B 1 51 ? 14.234 -8.859 -2.443 1 93.5 51 ILE B CA 1
ATOM 2331 C C . ILE B 1 51 ? 14.359 -8.414 -0.988 1 93.5 51 ILE B C 1
ATOM 2333 O O . ILE B 1 51 ? 15.477 -8.266 -0.478 1 93.5 51 ILE B O 1
ATOM 2337 N N . VAL B 1 52 ? 13.273 -8.18 -0.338 1 95.25 52 VAL B N 1
ATOM 2338 C CA . VAL B 1 52 ? 13.242 -7.781 1.066 1 95.25 52 VAL B CA 1
ATOM 2339 C C . VAL B 1 52 ? 12.336 -8.734 1.848 1 95.25 52 VAL B C 1
ATOM 2341 O O . VAL B 1 52 ? 11.461 -9.383 1.271 1 95.25 52 VAL B O 1
ATOM 2344 N N . PRO B 1 53 ? 12.516 -8.758 3.168 1 92.44 53 PRO B N 1
ATOM 2345 C CA . PRO B 1 53 ? 11.742 -9.711 3.969 1 92.44 53 PRO B CA 1
ATOM 2346 C C . PRO B 1 53 ? 10.289 -9.281 4.148 1 92.44 53 PRO B C 1
ATOM 2348 O O . PRO B 1 53 ? 9.414 -10.125 4.352 1 92.44 53 PRO B O 1
ATOM 2351 N N . SER B 1 54 ? 10.109 -7.949 4.082 1 92.25 54 SER B N 1
ATOM 2352 C CA . SER B 1 54 ? 8.734 -7.508 4.312 1 92.25 54 SER B CA 1
ATOM 2353 C C . SER B 1 54 ? 8.5 -6.117 3.738 1 92.25 54 SER B C 1
ATOM 2355 O O . SER B 1 54 ? 9.438 -5.324 3.607 1 92.25 54 SER B O 1
ATOM 2357 N N . ILE B 1 55 ? 7.281 -5.879 3.379 1 96.75 55 ILE B N 1
ATOM 2358 C CA . ILE B 1 55 ? 6.734 -4.578 3.008 1 96.75 55 ILE B CA 1
ATOM 2359 C C . ILE B 1 55 ? 5.418 -4.34 3.742 1 96.75 55 ILE B C 1
ATOM 2361 O O . ILE B 1 55 ? 4.48 -5.137 3.623 1 96.75 55 ILE B O 1
ATOM 2365 N N . SER B 1 56 ? 5.324 -3.199 4.48 1 95.81 56 SER B N 1
ATOM 2366 C CA . SER B 1 56 ? 4.156 -2.951 5.32 1 95.81 56 SER B CA 1
ATOM 2367 C C . SER B 1 56 ? 3.482 -1.633 4.953 1 95.81 56 SER B C 1
ATOM 2369 O O . SER B 1 56 ? 4.148 -0.687 4.527 1 95.81 56 SER B O 1
ATOM 2371 N N . LEU B 1 57 ? 2.174 -1.619 5.098 1 97.56 57 LEU B N 1
ATOM 2372 C CA . LEU B 1 57 ? 1.375 -0.404 4.984 1 97.56 57 LEU B CA 1
ATOM 2373 C C . LEU B 1 57 ? 0.958 0.102 6.363 1 97.56 57 LEU B C 1
ATOM 2375 O O . LEU B 1 57 ? 0.391 -0.649 7.16 1 97.56 57 LEU B O 1
ATOM 2379 N N . LEU B 1 58 ? 1.251 1.377 6.648 1 96.88 58 LEU B N 1
ATOM 2380 C CA . LEU B 1 58 ? 0.975 1.958 7.961 1 96.88 58 LEU B CA 1
ATOM 2381 C C . LEU B 1 58 ? 0.482 3.395 7.824 1 96.88 58 LEU B C 1
ATOM 2383 O O . LEU B 1 58 ? 0.894 4.113 6.91 1 96.88 58 LEU B O 1
ATOM 2387 N N . PRO B 1 59 ? -0.466 3.768 8.727 1 97.62 59 PRO B N 1
ATOM 2388 C CA . PRO B 1 59 ? -0.717 5.207 8.789 1 97.62 59 PRO B CA 1
ATOM 2389 C C . PRO B 1 59 ? 0.5 6 9.258 1 97.62 59 PRO B C 1
ATOM 2391 O O . PRO B 1 59 ? 1.245 5.531 10.125 1 97.62 59 PRO B O 1
ATOM 2394 N N . GLY B 1 60 ? 0.737 7.152 8.594 1 96.94 60 GLY B N 1
ATOM 2395 C CA . GLY B 1 60 ? 1.868 7.988 8.961 1 96.94 60 GLY B CA 1
ATOM 2396 C C . GLY B 1 60 ? 1.578 9.469 8.828 1 96.94 60 GLY B C 1
ATOM 2397 O O . GLY B 1 60 ? 0.418 9.883 8.852 1 96.94 60 GLY B O 1
ATOM 2398 N N . GLY B 1 61 ? 2.645 10.211 8.828 1 95.12 61 GLY B N 1
ATOM 2399 C CA . GLY B 1 61 ? 2.545 11.656 8.875 1 95.12 61 GLY B CA 1
ATOM 2400 C C . GLY B 1 61 ? 2.721 12.219 10.281 1 95.12 61 GLY B C 1
ATOM 2401 O O . GLY B 1 61 ? 2.217 11.648 11.25 1 95.12 61 GLY B O 1
ATOM 2402 N N . SER B 1 62 ? 3.387 13.328 10.289 1 92.88 62 SER B N 1
ATOM 2403 C CA . SER B 1 62 ? 3.654 13.945 11.586 1 92.88 62 SER B CA 1
ATOM 2404 C C . SER B 1 62 ? 2.357 14.328 12.289 1 92.88 62 SER B C 1
ATOM 2406 O O . SER B 1 62 ? 2.162 14 13.461 1 92.88 62 SER B O 1
ATOM 2408 N N . ALA B 1 63 ? 1.49 14.992 11.625 1 95.69 63 ALA B N 1
ATOM 2409 C CA . ALA B 1 63 ? 0.216 15.398 12.211 1 95.69 63 ALA B CA 1
ATOM 2410 C C . ALA B 1 63 ? -0.657 14.188 12.523 1 95.69 63 ALA B C 1
ATOM 2412 O O . ALA B 1 63 ? -1.263 14.117 13.602 1 95.69 63 ALA B O 1
ATOM 2413 N N . GLY B 1 64 ? -0.728 13.297 11.539 1 96.69 64 GLY B N 1
ATOM 2414 C CA . GLY B 1 64 ? -1.479 12.078 11.781 1 96.69 64 GLY B CA 1
ATOM 2415 C C . GLY B 1 64 ? -1.005 11.32 13.008 1 96.69 64 GLY B C 1
ATOM 2416 O O . GLY B 1 64 ? -1.812 10.938 13.859 1 96.69 64 GLY B O 1
ATOM 2417 N N . ASN B 1 65 ? 0.25 11.094 13.117 1 94.12 65 ASN B N 1
ATOM 2418 C CA . ASN B 1 65 ? 0.821 10.375 14.25 1 94.12 65 ASN B CA 1
ATOM 2419 C C . ASN B 1 65 ? 0.583 11.109 15.562 1 94.12 65 ASN B C 1
ATOM 2421 O O . ASN B 1 65 ? 0.21 10.492 16.562 1 94.12 65 ASN B O 1
ATOM 2425 N N . MET B 1 66 ? 0.772 12.367 15.539 1 92.31 66 MET B N 1
ATOM 2426 C CA . MET B 1 66 ? 0.563 13.172 16.734 1 92.31 66 MET B CA 1
ATOM 2427 C C . MET B 1 66 ? -0.886 13.086 17.203 1 92.31 66 MET B C 1
ATOM 2429 O O . MET B 1 66 ? -1.147 12.844 18.391 1 92.31 66 MET B O 1
ATOM 2433 N N . ALA B 1 67 ? -1.804 13.25 16.328 1 94.44 67 ALA B N 1
ATOM 2434 C CA . ALA B 1 67 ? -3.223 13.211 16.672 1 94.44 67 ALA B CA 1
ATOM 2435 C C . ALA B 1 67 ? -3.6 11.852 17.266 1 94.44 67 ALA B C 1
ATOM 2437 O O . ALA B 1 67 ? -4.27 11.789 18.297 1 94.44 67 ALA B O 1
ATOM 2438 N N . ARG B 1 68 ? -3.154 10.867 16.641 1 94.12 68 ARG B N 1
ATOM 2439 C CA . ARG B 1 68 ? -3.486 9.508 17.062 1 94.12 68 ARG B CA 1
ATOM 2440 C C . ARG B 1 68 ? -2.893 9.211 18.438 1 94.12 68 ARG B C 1
ATOM 2442 O O . ARG B 1 68 ? -3.572 8.664 19.312 1 94.12 68 ARG B O 1
ATOM 2449 N N . GLN B 1 69 ? -1.637 9.57 18.609 1 89.75 69 GLN B N 1
ATOM 2450 C CA . GLN B 1 69 ? -0.978 9.344 19.891 1 89.75 69 GLN B CA 1
ATOM 2451 C C . GLN B 1 69 ? -1.629 10.156 21 1 89.75 69 GLN B C 1
ATOM 2453 O O . GLN B 1 69 ? -1.894 9.641 22.094 1 89.75 69 GLN B O 1
ATOM 2458 N N . MET B 1 70 ? -1.924 11.383 20.719 1 88.25 70 MET B N 1
ATOM 2459 C CA . MET B 1 70 ? -2.553 12.25 21.719 1 88.25 70 MET B CA 1
ATOM 2460 C C . MET B 1 70 ? -3.912 11.703 22.125 1 88.25 70 MET B C 1
ATOM 2462 O O . MET B 1 70 ? -4.258 11.727 23.312 1 88.25 70 MET B O 1
ATOM 2466 N N . ALA B 1 71 ? -4.633 11.234 21.172 1 91.12 71 ALA B N 1
ATOM 2467 C CA . ALA B 1 71 ? -5.973 10.727 21.453 1 91.12 71 ALA B CA 1
ATOM 2468 C C . ALA B 1 71 ? -5.914 9.516 22.391 1 91.12 71 ALA B C 1
ATOM 2470 O O . ALA B 1 71 ? -6.859 9.25 23.125 1 91.12 71 ALA B O 1
ATOM 2471 N N . ASN B 1 72 ? -4.789 8.836 22.328 1 85.88 72 ASN B N 1
ATOM 2472 C CA . ASN B 1 72 ? -4.633 7.672 23.188 1 85.88 72 ASN B CA 1
ATOM 2473 C C . ASN B 1 72 ? -4.305 8.086 24.625 1 85.88 72 ASN B C 1
ATOM 2475 O O . ASN B 1 72 ? -4.492 7.309 25.562 1 85.88 72 ASN B O 1
ATOM 2479 N N . PHE B 1 73 ? -3.783 9.195 24.719 1 82.69 73 PHE B N 1
ATOM 2480 C CA . PHE B 1 73 ? -3.295 9.609 26.031 1 82.69 73 PHE B CA 1
ATOM 2481 C C . PHE B 1 73 ? -4.309 10.508 26.734 1 82.69 73 PHE B C 1
ATOM 2483 O O . PHE B 1 73 ? -4.348 10.57 27.953 1 82.69 73 PHE B O 1
ATOM 2490 N N . VAL B 1 74 ? -5.02 11.18 25.891 1 72.12 74 VAL B N 1
ATOM 2491 C CA . VAL B 1 74 ? -5.91 12.148 26.531 1 72.12 74 VAL B CA 1
ATOM 2492 C C . VAL B 1 74 ? -7.082 11.422 27.188 1 72.12 74 VAL B C 1
ATOM 2494 O O . VAL B 1 74 ? -7.43 10.305 26.781 1 72.12 74 VAL B O 1
ATOM 2497 N N . GLY B 1 75 ? -7.375 11.844 28.312 1 63.78 75 GLY B N 1
ATOM 2498 C CA . GLY B 1 75 ? -8.477 11.273 29.078 1 63.78 75 GLY B CA 1
ATOM 2499 C C . GLY B 1 75 ? -9.805 11.336 28.344 1 63.78 75 GLY B C 1
ATOM 2500 O O . GLY B 1 75 ? -9.914 11.984 27.297 1 63.78 75 GLY B O 1
ATOM 2501 N N . LEU B 1 76 ? -10.742 10.516 28.828 1 61.28 76 LEU B N 1
ATOM 2502 C CA . LEU B 1 76 ? -12.078 10.328 28.281 1 61.28 76 LEU B CA 1
ATOM 2503 C C . LEU B 1 76 ? -12.789 11.672 28.125 1 61.28 76 LEU B C 1
ATOM 2505 O O . LEU B 1 76 ? -13.727 11.797 27.328 1 61.28 76 LEU B O 1
ATOM 2509 N N . ASN B 1 77 ? -12.227 12.703 28.719 1 67.56 77 ASN B N 1
ATOM 2510 C CA . ASN B 1 77 ? -12.938 13.977 28.703 1 67.56 77 ASN B CA 1
ATOM 2511 C C . ASN B 1 77 ? -12.344 14.938 27.672 1 67.56 77 ASN B C 1
ATOM 2513 O O . ASN B 1 77 ? -12.719 16.109 27.641 1 67.56 77 ASN B O 1
ATOM 2517 N N . GLN B 1 78 ? -11.406 14.477 26.953 1 81.62 78 GLN B N 1
ATOM 2518 C CA . GLN B 1 78 ? -10.836 15.32 25.906 1 81.62 78 GLN B CA 1
ATOM 2519 C C . GLN B 1 78 ? -11.016 14.68 24.531 1 81.62 78 GLN B C 1
ATOM 2521 O O . GLN B 1 78 ? -11.094 13.461 24.406 1 81.62 78 GLN B O 1
ATOM 2526 N N . GLU B 1 79 ? -11.25 15.625 23.672 1 90.5 79 GLU B N 1
ATOM 2527 C CA . GLU B 1 79 ? -11.391 15.195 22.281 1 90.5 79 GLU B CA 1
ATOM 2528 C C . GLU B 1 79 ? -10.219 15.672 21.438 1 90.5 79 GLU B C 1
ATOM 2530 O O . GLU B 1 79 ? -9.695 16.766 21.656 1 90.5 79 GLU B O 1
ATOM 2535 N N . VAL B 1 80 ? -9.781 14.812 20.562 1 93.31 80 VAL B N 1
ATOM 2536 C CA . VAL B 1 80 ? -8.711 15.164 19.625 1 93.31 80 VAL B CA 1
ATOM 2537 C C . VAL B 1 80 ? -9.211 15.023 18.203 1 93.31 80 VAL B C 1
ATOM 2539 O O . VAL B 1 80 ? -9.766 13.992 17.828 1 93.31 80 VAL B O 1
ATOM 2542 N N . TYR B 1 81 ? -9 16.094 17.406 1 94.44 81 TYR B N 1
ATOM 2543 C CA . TYR B 1 81 ? -9.367 16.094 16 1 94.44 81 TYR B CA 1
ATOM 2544 C C . TYR B 1 81 ? -8.125 16.172 15.117 1 94.44 81 TYR B C 1
ATOM 2546 O O . TYR B 1 81 ? -7.172 16.875 15.438 1 94.44 81 TYR B O 1
ATOM 2554 N N . LEU B 1 82 ? -8.219 15.445 14.039 1 96.25 82 LEU B N 1
ATOM 2555 C CA . LEU B 1 82 ? -7.262 15.648 12.961 1 96.25 82 LEU B CA 1
ATOM 2556 C C . LEU B 1 82 ? -7.91 16.359 11.781 1 96.25 82 LEU B C 1
ATOM 2558 O O . LEU B 1 82 ? -8.984 15.961 11.32 1 96.25 82 LEU B O 1
ATOM 2562 N N . ILE B 1 83 ? -7.301 17.453 11.367 1 95.56 83 ILE B N 1
ATOM 2563 C CA . ILE B 1 83 ? -7.699 18.109 10.125 1 95.56 83 ILE B CA 1
ATOM 2564 C C . ILE B 1 83 ? -6.609 17.922 9.07 1 95.56 83 ILE B C 1
ATOM 2566 O O . ILE B 1 83 ? -5.461 18.297 9.281 1 95.56 83 ILE B O 1
ATOM 2570 N N . SER B 1 84 ? -6.973 17.312 8.039 1 96.12 84 SER B N 1
ATOM 2571 C CA . SER B 1 84 ? -6.062 17 6.938 1 96.12 84 SER B CA 1
ATOM 2572 C C . SER B 1 84 ? -6.816 16.797 5.633 1 96.12 84 SER B C 1
ATOM 2574 O O . SER B 1 84 ? -8.031 17 5.57 1 96.12 84 SER B O 1
ATOM 2576 N N . CYS B 1 85 ? -5.984 16.594 4.57 1 95.12 85 CYS B N 1
ATOM 2577 C CA . CYS B 1 85 ? -6.559 16.328 3.258 1 95.12 85 CYS B CA 1
ATOM 2578 C C . CYS B 1 85 ? -6.02 15.016 2.691 1 95.12 85 CYS B C 1
ATOM 2580 O O . CYS B 1 85 ? -4.816 14.758 2.756 1 95.12 85 CYS B O 1
ATOM 2582 N N . ILE B 1 86 ? -6.965 14.242 2.168 1 96.31 86 ILE B N 1
ATOM 2583 C CA . ILE B 1 86 ? -6.617 13.031 1.442 1 96.31 86 ILE B CA 1
ATOM 2584 C C . ILE B 1 86 ? -7.398 12.969 0.131 1 96.31 86 ILE B C 1
ATOM 2586 O O . ILE B 1 86 ? -8.203 13.859 -0.16 1 96.31 86 ILE B O 1
ATOM 2590 N N . GLY B 1 87 ? -7.016 11.969 -0.693 1 95.19 87 GLY B N 1
ATOM 2591 C CA . GLY B 1 87 ? -7.785 11.742 -1.907 1 95.19 87 GLY B CA 1
ATOM 2592 C C . GLY B 1 87 ? -8.977 10.828 -1.697 1 95.19 87 GLY B C 1
ATOM 2593 O O . GLY B 1 87 ? -9 10.047 -0.747 1 95.19 87 GLY B O 1
ATOM 2594 N N . ASN B 1 88 ? -10 11.07 -2.525 1 94.75 88 ASN B N 1
ATOM 2595 C CA . ASN B 1 88 ? -11.062 10.078 -2.639 1 94.75 88 ASN B CA 1
ATOM 2596 C C . ASN B 1 88 ? -10.648 8.898 -3.52 1 94.75 88 ASN B C 1
ATOM 259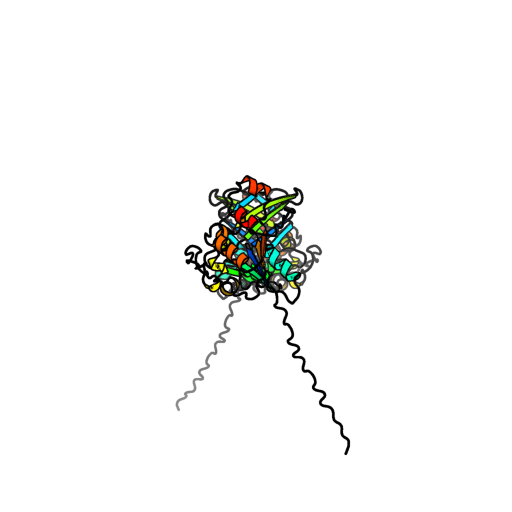8 O O . ASN B 1 88 ? -11.219 8.695 -4.594 1 94.75 88 ASN B O 1
ATOM 2602 N N . ASP B 1 89 ? -9.742 8.18 -3.057 1 94.62 89 ASP B N 1
ATOM 2603 C CA . ASP B 1 89 ? -9.141 7.066 -3.779 1 94.62 89 ASP B CA 1
ATOM 2604 C C . ASP B 1 89 ? -8.922 5.867 -2.859 1 94.62 89 ASP B C 1
ATOM 2606 O O . ASP B 1 89 ? -9.32 5.895 -1.692 1 94.62 89 ASP B O 1
ATOM 2610 N N . ARG B 1 90 ? -8.406 4.816 -3.41 1 94.31 90 ARG B N 1
ATOM 2611 C CA . ARG B 1 90 ? -8.211 3.576 -2.664 1 94.31 90 ARG B CA 1
ATOM 2612 C C . ARG B 1 90 ? -7.281 3.797 -1.475 1 94.31 90 ARG B C 1
ATOM 2614 O O . ARG B 1 90 ? -7.527 3.281 -0.383 1 94.31 90 ARG B O 1
ATOM 2621 N N . ASN B 1 91 ? -6.23 4.535 -1.695 1 97.25 91 ASN B N 1
ATOM 2622 C CA . ASN B 1 91 ? -5.293 4.801 -0.608 1 97.25 91 ASN B CA 1
ATOM 2623 C C . ASN B 1 91 ? -5.969 5.531 0.548 1 97.25 91 ASN B C 1
ATOM 2625 O O . ASN B 1 91 ? -5.734 5.211 1.714 1 97.25 91 ASN B O 1
ATOM 2629 N N . GLY B 1 92 ? -6.738 6.5 0.143 1 97.19 92 GLY B N 1
ATOM 2630 C CA . GLY B 1 92 ? -7.453 7.242 1.17 1 97.19 92 GLY B CA 1
ATOM 2631 C C . GLY B 1 92 ? -8.43 6.387 1.958 1 97.19 92 GLY B C 1
ATOM 2632 O O . GLY B 1 92 ? -8.477 6.469 3.188 1 97.19 92 GLY B O 1
ATOM 2633 N N . LYS B 1 93 ? -9.164 5.562 1.277 1 96.12 93 LYS B N 1
ATOM 2634 C CA . LYS B 1 93 ? -10.102 4.66 1.94 1 96.12 93 LYS B CA 1
ATOM 2635 C C . LYS B 1 93 ? -9.367 3.688 2.863 1 96.12 93 LYS B C 1
ATOM 2637 O O . LYS B 1 93 ? -9.812 3.436 3.984 1 96.12 93 LYS B O 1
ATOM 2642 N N . LEU B 1 94 ? -8.328 3.201 2.361 1 96.75 94 LEU B N 1
ATOM 2643 C CA . LEU B 1 94 ? -7.516 2.295 3.172 1 96.75 94 LEU B CA 1
ATOM 2644 C C . LEU B 1 94 ? -7.008 2.998 4.426 1 96.75 94 LEU B C 1
ATOM 2646 O O . LEU B 1 94 ? -7.113 2.461 5.531 1 96.75 94 LEU B O 1
ATOM 2650 N N . LEU B 1 95 ? -6.469 4.109 4.238 1 97.75 95 LEU B N 1
ATOM 2651 C CA . LEU B 1 95 ? -5.914 4.883 5.344 1 97.75 95 LEU B CA 1
ATOM 2652 C C . LEU B 1 95 ? -6.961 5.121 6.422 1 97.75 95 LEU B C 1
ATOM 2654 O O . LEU B 1 95 ? -6.711 4.871 7.605 1 97.75 95 LEU B O 1
ATOM 2658 N N . LEU B 1 96 ? -8.102 5.543 6.066 1 97.56 96 LEU B N 1
ATOM 2659 C CA . LEU B 1 96 ? -9.172 5.801 7.02 1 97.56 96 LEU B CA 1
ATOM 2660 C C . LEU B 1 96 ? -9.625 4.512 7.691 1 97.56 96 LEU B C 1
ATOM 2662 O O . LEU B 1 96 ? -9.953 4.508 8.883 1 97.56 96 LEU B O 1
ATOM 2666 N N . SER B 1 97 ? -9.625 3.438 6.926 1 96 97 SER B N 1
ATOM 2667 C CA . SER B 1 97 ? -10.023 2.162 7.512 1 96 97 SER B CA 1
ATOM 2668 C C . SER B 1 97 ? -9.031 1.715 8.586 1 96 97 SER B C 1
ATOM 2670 O O . SER B 1 97 ? -9.422 1.088 9.57 1 96 97 SER B O 1
ATOM 2672 N N . MET B 1 98 ? -7.836 2.014 8.461 1 96.5 98 MET B N 1
ATOM 2673 C CA . MET B 1 98 ? -6.785 1.607 9.391 1 96.5 98 MET B CA 1
ATOM 2674 C C . MET B 1 98 ? -6.961 2.287 10.742 1 96.5 98 MET B C 1
ATOM 2676 O O . MET B 1 98 ? -6.562 1.739 11.773 1 96.5 98 MET B O 1
ATOM 2680 N N . VAL B 1 99 ? -7.598 3.416 10.672 1 97 99 VAL B N 1
ATOM 2681 C CA . VAL B 1 99 ? -7.629 4.195 11.906 1 97 99 VAL B CA 1
ATOM 2682 C C . VAL B 1 99 ? -9.07 4.32 12.398 1 97 99 VAL B C 1
ATOM 2684 O O . VAL B 1 99 ? -9.344 5.074 13.336 1 97 99 VAL B O 1
ATOM 2687 N N . SER B 1 100 ? -9.969 3.588 11.781 1 93.81 100 SER B N 1
ATOM 2688 C CA . SER B 1 100 ? -11.406 3.742 12.008 1 93.81 100 SER B CA 1
ATOM 2689 C C . SER B 1 100 ? -11.773 3.428 13.453 1 93.81 100 SER B C 1
ATOM 2691 O O . SER B 1 100 ? -12.766 3.936 13.969 1 93.81 100 SER B O 1
ATOM 2693 N N . ASN B 1 101 ? -11 2.703 14.195 1 92.94 101 ASN B N 1
ATOM 2694 C CA . ASN B 1 101 ? -11.336 2.283 15.547 1 92.94 101 ASN B CA 1
ATOM 2695 C C . ASN B 1 101 ? -10.484 3.012 16.594 1 92.94 101 ASN B C 1
ATOM 2697 O O . ASN B 1 101 ? -10.508 2.664 17.766 1 92.94 101 ASN B O 1
ATOM 2701 N N . GLU B 1 102 ? -9.797 3.971 16.125 1 93.44 102 GLU B N 1
ATOM 2702 C CA . GLU B 1 102 ? -8.969 4.723 17.062 1 93.44 102 GLU B CA 1
ATOM 2703 C C . GLU B 1 102 ? -9.758 5.848 17.719 1 93.44 102 GLU B C 1
ATOM 2705 O O . GLU B 1 102 ? -10.859 6.18 17.281 1 93.44 102 GLU B O 1
ATOM 2710 N N . HIS B 1 103 ? -9.203 6.48 18.781 1 92.06 103 HIS B N 1
ATOM 2711 C CA . HIS B 1 103 ? -9.906 7.441 19.625 1 92.06 103 HIS B CA 1
ATOM 2712 C C . HIS B 1 103 ? -9.922 8.828 18.984 1 92.06 103 HIS B C 1
ATOM 2714 O O . HIS B 1 103 ? -10.773 9.656 19.312 1 92.06 103 HIS B O 1
ATOM 2720 N N . CYS B 1 104 ? -9.047 9.008 18.062 1 94.81 104 CYS B N 1
ATOM 2721 C CA . CYS B 1 104 ? -8.969 10.297 17.375 1 94.81 104 CYS B CA 1
ATOM 2722 C C . CYS B 1 104 ? -10.164 10.484 16.438 1 94.81 104 CYS B C 1
ATOM 2724 O O . CYS B 1 104 ? -10.641 9.516 15.828 1 94.81 104 CYS B O 1
ATOM 2726 N N . HIS B 1 105 ? -10.648 11.727 16.391 1 93.94 105 HIS B N 1
ATOM 2727 C CA . HIS B 1 105 ? -11.703 12.047 15.438 1 93.94 105 HIS B CA 1
ATOM 2728 C C . HIS B 1 105 ? -11.133 12.383 14.062 1 93.94 105 HIS B C 1
ATOM 2730 O O . HIS B 1 105 ? -10.391 13.352 13.914 1 93.94 105 HIS B O 1
ATOM 2736 N N . PHE B 1 106 ? -11.609 11.602 13.047 1 95.69 106 PHE B N 1
ATOM 2737 C CA . PHE B 1 106 ? -11.078 11.766 11.695 1 95.69 106 PHE B CA 1
ATOM 2738 C C . PHE B 1 106 ? -12.125 12.375 10.773 1 95.69 106 PHE B C 1
ATOM 2740 O O . PHE B 1 106 ? -11.922 12.445 9.555 1 95.69 106 PHE B O 1
ATOM 2747 N N . ASP B 1 107 ? -13.18 12.859 11.273 1 91.81 107 ASP B N 1
ATOM 2748 C CA . ASP B 1 107 ? -14.289 13.352 10.453 1 91.81 107 ASP B CA 1
ATOM 2749 C C . ASP B 1 107 ? -13.93 14.656 9.758 1 91.81 107 ASP B C 1
ATOM 2751 O O . ASP B 1 107 ? -14.633 15.094 8.844 1 91.81 107 ASP B O 1
ATOM 2755 N N . ARG B 1 108 ? -12.797 15.258 10.164 1 92.5 108 ARG B N 1
ATOM 2756 C CA . ARG B 1 108 ? -12.367 16.516 9.547 1 92.5 108 ARG B CA 1
ATOM 2757 C C . ARG B 1 108 ? -11.234 16.266 8.555 1 92.5 108 ARG B C 1
ATOM 2759 O O . ARG B 1 108 ? -10.633 17.219 8.047 1 92.5 108 ARG B O 1
ATOM 2766 N N . VAL B 1 109 ? -10.961 15.062 8.336 1 95.25 109 VAL B N 1
ATOM 2767 C CA . VAL B 1 109 ? -10.102 14.719 7.207 1 95.25 109 VAL B CA 1
ATOM 2768 C C . VAL B 1 109 ? -10.906 14.766 5.914 1 95.25 109 VAL B C 1
ATOM 2770 O O . VAL B 1 109 ? -11.836 13.977 5.723 1 95.25 109 VAL B O 1
ATOM 2773 N N . VAL B 1 110 ? -10.5 15.688 5.094 1 93.06 110 VAL B N 1
ATOM 2774 C CA . VAL B 1 110 ? -11.297 15.945 3.9 1 93.06 110 VAL B CA 1
ATOM 2775 C C . VAL B 1 110 ? -10.812 15.062 2.756 1 93.06 110 VAL B C 1
ATOM 2777 O O . VAL B 1 110 ? -9.625 15.023 2.449 1 93.06 110 VAL B O 1
ATOM 2780 N N . SER B 1 111 ? -11.766 14.352 2.094 1 94.12 111 SER B N 1
ATOM 2781 C CA . SER B 1 111 ? -11.477 13.539 0.919 1 94.12 111 SER B CA 1
ATOM 2782 C C . SER B 1 111 ? -11.711 14.312 -0.369 1 94.12 111 SER B C 1
ATOM 2784 O O . SER B 1 111 ? -12.844 14.734 -0.646 1 94.12 111 SER B O 1
ATOM 2786 N N . LEU B 1 112 ? -10.609 14.469 -1.106 1 92.44 112 LEU B N 1
ATOM 2787 C CA . LEU B 1 112 ? -10.656 15.289 -2.309 1 92.44 112 LEU B CA 1
ATOM 2788 C C . LEU B 1 112 ? -10.805 14.422 -3.555 1 92.44 112 LEU B C 1
ATOM 2790 O O . LEU B 1 112 ? -10.148 13.391 -3.678 1 92.44 112 LEU B O 1
ATOM 2794 N N . ASN B 1 113 ? -11.547 14.836 -4.555 1 90.56 113 ASN B N 1
ATOM 2795 C CA . ASN B 1 113 ? -11.82 14.047 -5.746 1 90.56 113 ASN B CA 1
ATOM 2796 C C . ASN B 1 113 ? -10.719 14.203 -6.789 1 90.56 113 ASN B C 1
ATOM 2798 O O . ASN B 1 113 ? -10.516 13.312 -7.625 1 90.56 113 ASN B O 1
ATOM 2802 N N . THR B 1 114 ? -9.938 15.266 -6.758 1 89.69 114 THR B N 1
ATOM 2803 C CA . THR B 1 114 ? -9.016 15.562 -7.852 1 89.69 114 THR B CA 1
ATOM 2804 C C . THR B 1 114 ? -7.57 15.398 -7.406 1 89.69 114 THR B C 1
ATOM 2806 O O . THR B 1 114 ? -6.645 15.688 -8.164 1 89.69 114 THR B O 1
ATOM 2809 N N . TYR B 1 115 ? -7.391 14.984 -6.168 1 91.75 115 TYR B N 1
ATOM 2810 C CA . TYR B 1 115 ? -6.035 14.844 -5.648 1 91.75 115 TYR B CA 1
ATOM 2811 C C . TYR B 1 115 ? -5.816 13.445 -5.078 1 91.75 115 TYR B C 1
ATOM 2813 O O . TYR B 1 115 ? -6.758 12.812 -4.605 1 91.75 115 TYR B O 1
ATOM 2821 N N . CYS B 1 116 ? -4.559 13.055 -5.113 1 94.25 116 CYS B N 1
ATOM 2822 C CA . CYS B 1 116 ? -4.211 11.742 -4.586 1 94.25 116 CYS B CA 1
ATOM 2823 C C . CYS B 1 116 ? -3.924 11.812 -3.092 1 94.25 116 CYS B C 1
ATOM 2825 O O . CYS B 1 116 ? -3.404 12.82 -2.6 1 94.25 116 CYS B O 1
ATOM 2827 N N . THR B 1 117 ? -4.328 10.719 -2.453 1 97.12 117 THR B N 1
ATOM 2828 C CA . THR B 1 117 ? -3.963 10.586 -1.047 1 97.12 117 THR B CA 1
ATOM 2829 C C . THR B 1 117 ? -2.449 10.688 -0.871 1 97.12 117 THR B C 1
ATOM 2831 O O . THR B 1 117 ? -1.689 10.055 -1.604 1 97.12 117 THR B O 1
ATOM 2834 N N . PRO B 1 118 ? -2.037 11.562 0.1 1 97.88 118 PRO B N 1
ATOM 2835 C CA . PRO B 1 118 ? -0.604 11.555 0.409 1 97.88 118 PRO B CA 1
ATOM 2836 C C . PRO B 1 118 ? -0.081 10.172 0.768 1 97.88 118 PRO B C 1
ATOM 2838 O O . PRO B 1 118 ? -0.661 9.484 1.617 1 97.88 118 PRO B O 1
ATOM 2841 N N . THR B 1 119 ? 0.977 9.719 0.098 1 98.31 119 THR B N 1
ATOM 2842 C CA . THR B 1 119 ? 1.578 8.398 0.263 1 98.31 119 THR B CA 1
ATOM 2843 C C . THR B 1 119 ? 3.1 8.492 0.192 1 98.31 119 THR B C 1
ATOM 2845 O O . THR B 1 119 ? 3.646 9.219 -0.641 1 98.31 119 THR B O 1
ATOM 2848 N N . CYS B 1 120 ? 3.723 7.75 1.1 1 97.94 120 CYS B N 1
ATOM 2849 C CA . CYS B 1 120 ? 5.18 7.785 1.157 1 97.94 120 CYS B CA 1
ATOM 2850 C C . CYS B 1 120 ? 5.762 6.379 1.191 1 97.94 120 CYS B C 1
ATOM 2852 O O . CYS B 1 120 ? 5.383 5.566 2.039 1 97.94 120 CYS B O 1
ATOM 2854 N N . ILE B 1 121 ? 6.645 6.086 0.204 1 98.06 121 ILE B N 1
ATOM 2855 C CA . ILE B 1 121 ? 7.441 4.863 0.228 1 98.06 121 ILE B CA 1
ATOM 2856 C C . ILE B 1 121 ? 8.742 5.109 0.986 1 98.06 121 ILE B C 1
ATOM 2858 O O . ILE B 1 121 ? 9.492 6.035 0.662 1 98.06 121 ILE B O 1
ATOM 2862 N N . VAL B 1 122 ? 8.93 4.328 1.99 1 96.94 122 VAL B N 1
ATOM 2863 C CA . VAL B 1 122 ? 10.148 4.414 2.791 1 96.94 122 VAL B CA 1
ATOM 2864 C C . VAL B 1 122 ? 11.039 3.203 2.516 1 96.94 122 VAL B C 1
ATOM 2866 O O . VAL B 1 122 ? 10.688 2.076 2.875 1 96.94 122 VAL B O 1
ATOM 2869 N N . LEU B 1 123 ? 12.141 3.414 1.865 1 96.31 123 LEU B N 1
ATOM 2870 C CA . LEU B 1 123 ? 13.156 2.387 1.655 1 96.31 123 LEU B CA 1
ATOM 2871 C C . LEU B 1 123 ? 14.219 2.445 2.744 1 96.31 123 LEU B C 1
ATOM 2873 O O . LEU B 1 123 ? 14.922 3.451 2.881 1 96.31 123 LEU B O 1
ATOM 2877 N N . SER B 1 124 ? 14.344 1.34 3.504 1 94.88 124 SER B N 1
ATOM 2878 C CA . SER B 1 124 ? 15.234 1.373 4.66 1 94.88 124 SER B CA 1
ATOM 2879 C C . SER B 1 124 ? 16.219 0.215 4.625 1 94.88 124 SER B C 1
ATOM 2881 O O . SER B 1 124 ? 15.883 -0.889 4.195 1 94.88 124 SER B O 1
ATOM 2883 N N . SER B 1 125 ? 17.422 0.498 5.031 1 92.38 125 SER B N 1
ATOM 2884 C CA . SER B 1 125 ? 18.453 -0.505 5.266 1 92.38 125 SER B CA 1
ATOM 2885 C C . SER B 1 125 ? 18.844 -0.569 6.738 1 92.38 125 SER B C 1
ATOM 2887 O O . SER B 1 125 ? 19.422 0.379 7.277 1 92.38 125 SER B O 1
ATOM 2889 N N . ALA B 1 126 ? 18.578 -1.692 7.316 1 85 126 ALA B N 1
ATOM 2890 C CA . ALA B 1 126 ? 18.969 -1.865 8.711 1 85 126 ALA B CA 1
ATOM 2891 C C . ALA B 1 126 ? 20.484 -1.967 8.844 1 85 126 ALA B C 1
ATOM 2893 O O . ALA B 1 126 ? 21.062 -1.53 9.844 1 85 126 ALA B O 1
ATOM 2894 N N . VAL B 1 127 ? 21.109 -2.471 7.875 1 87.31 127 VAL B N 1
ATOM 2895 C CA . VAL B 1 127 ? 22.547 -2.686 7.898 1 87.31 127 VAL B CA 1
ATOM 2896 C C . VAL B 1 127 ? 23.266 -1.349 7.758 1 87.31 127 VAL B C 1
ATOM 2898 O O . VAL B 1 127 ? 24.203 -1.054 8.516 1 87.31 127 VAL B O 1
ATOM 2901 N N . LEU B 1 128 ? 22.812 -0.542 6.895 1 88.25 128 LEU B N 1
ATOM 2902 C CA . LEU B 1 128 ? 23.438 0.751 6.652 1 88.25 128 LEU B CA 1
ATOM 2903 C C . LEU B 1 128 ? 22.875 1.816 7.582 1 88.25 128 LEU B C 1
ATOM 2905 O O . LEU B 1 128 ? 23.438 2.904 7.711 1 88.25 128 LEU B O 1
ATOM 2909 N N . LYS B 1 129 ? 21.766 1.489 8.211 1 90.44 129 LYS B N 1
ATOM 2910 C CA . LYS B 1 129 ? 21.062 2.432 9.07 1 90.44 129 LYS B CA 1
ATOM 2911 C C . LYS B 1 129 ? 20.688 3.697 8.305 1 90.44 129 LYS B C 1
ATOM 2913 O O . LYS B 1 129 ? 20.891 4.809 8.797 1 90.44 129 LYS B O 1
ATOM 2918 N N . GLU B 1 130 ? 20.297 3.527 7.09 1 92.75 130 GLU B N 1
ATOM 2919 C CA . GLU B 1 130 ? 19.891 4.621 6.211 1 92.75 130 GLU B CA 1
ATOM 2920 C C . GLU B 1 130 ? 18.484 4.406 5.668 1 92.75 130 GLU B C 1
ATOM 2922 O O . GLU B 1 130 ? 18 3.271 5.617 1 92.75 130 GLU B O 1
ATOM 2927 N N . ARG B 1 131 ? 17.875 5.578 5.359 1 94.06 131 ARG B N 1
ATOM 2928 C CA . ARG B 1 131 ? 16.562 5.531 4.723 1 94.06 131 ARG B CA 1
ATOM 2929 C C . ARG B 1 131 ? 16.453 6.547 3.59 1 94.06 131 ARG B C 1
ATOM 2931 O O . ARG B 1 131 ? 17.234 7.508 3.543 1 94.06 131 ARG B O 1
ATOM 2938 N N . THR B 1 132 ? 15.594 6.238 2.654 1 94.88 132 THR B N 1
ATOM 2939 C CA . THR B 1 132 ? 15.234 7.18 1.599 1 94.88 132 THR B CA 1
ATOM 2940 C C . THR B 1 132 ? 13.742 7.125 1.306 1 94.88 132 THR B C 1
ATOM 2942 O O . THR B 1 132 ? 13.062 6.172 1.695 1 94.88 132 THR B O 1
ATOM 2945 N N . PHE B 1 133 ? 13.25 8.242 0.667 1 95.31 133 PHE B N 1
ATOM 2946 C CA . PHE B 1 133 ? 11.805 8.391 0.554 1 95.31 133 PHE B CA 1
ATOM 2947 C C . PHE B 1 133 ? 11.398 8.672 -0.888 1 95.31 133 PHE B C 1
ATOM 2949 O O . PHE B 1 133 ? 12.109 9.375 -1.611 1 95.31 133 PHE B O 1
ATOM 2956 N N . VAL B 1 134 ? 10.336 8.094 -1.308 1 96.56 134 VAL B N 1
ATOM 2957 C CA . VAL B 1 134 ? 9.57 8.492 -2.486 1 96.56 134 VAL B CA 1
ATOM 2958 C C . VAL B 1 134 ? 8.164 8.906 -2.074 1 96.56 134 VAL B C 1
ATOM 2960 O O . VAL B 1 134 ? 7.398 8.086 -1.554 1 96.56 134 VAL B O 1
ATOM 2963 N N . THR B 1 135 ? 7.801 10.195 -2.336 1 96.44 135 THR B N 1
ATOM 2964 C CA . THR B 1 135 ? 6.629 10.758 -1.68 1 96.44 135 THR B CA 1
ATOM 2965 C C . THR B 1 135 ? 5.68 11.375 -2.705 1 96.44 135 THR B C 1
ATOM 2967 O O . THR B 1 135 ? 6.121 12.047 -3.643 1 96.44 135 THR B O 1
ATOM 2970 N N . CYS B 1 136 ? 4.422 11.062 -2.572 1 96.31 136 CYS B N 1
ATOM 2971 C CA . CYS B 1 136 ? 3.334 11.82 -3.18 1 96.31 136 CYS B CA 1
ATOM 2972 C C . CYS B 1 136 ? 2.562 12.609 -2.125 1 96.31 136 CYS B C 1
ATOM 2974 O O . CYS B 1 136 ? 1.97 12.023 -1.219 1 96.31 136 CYS B O 1
ATOM 2976 N N . ASN B 1 137 ? 2.514 13.906 -2.203 1 94.19 137 ASN B N 1
ATOM 2977 C CA . ASN B 1 137 ? 1.842 14.719 -1.196 1 94.19 137 ASN B CA 1
ATOM 2978 C C . ASN B 1 137 ? 0.812 15.656 -1.826 1 94.19 137 ASN B C 1
ATOM 2980 O O . ASN B 1 137 ? 0.547 16.734 -1.301 1 94.19 137 ASN B O 1
ATOM 2984 N N . ASN B 1 138 ? 0.169 15.195 -2.9 1 90.25 138 ASN B N 1
ATOM 2985 C CA . ASN B 1 138 ? -0.67 16.016 -3.766 1 90.25 138 ASN B CA 1
ATOM 2986 C C . ASN B 1 138 ? -1.834 16.641 -2.996 1 90.25 138 ASN B C 1
ATOM 2988 O O . ASN B 1 138 ? -2.096 17.828 -3.113 1 90.25 138 ASN B O 1
ATOM 2992 N N . ALA B 1 139 ? -2.506 15.953 -2.203 1 94.19 139 ALA B N 1
ATOM 2993 C CA . ALA B 1 139 ? -3.719 16.422 -1.54 1 94.19 139 ALA B CA 1
ATOM 2994 C C . ALA B 1 139 ? -3.396 17.516 -0.524 1 94.19 139 ALA B C 1
ATOM 2996 O O . ALA B 1 139 ? -4.25 18.344 -0.209 1 94.19 139 ALA B O 1
ATOM 2997 N N . LEU B 1 140 ? -2.188 17.547 -0.018 1 94.06 140 LEU B N 1
ATOM 2998 C CA . LEU B 1 140 ? -1.809 18.5 1.023 1 94.06 140 LEU B CA 1
ATOM 2999 C C . LEU B 1 140 ? -1.668 19.906 0.451 1 94.06 140 LEU B C 1
ATOM 3001 O O . LEU B 1 140 ? -1.605 20.891 1.202 1 94.06 140 LEU B O 1
ATOM 3005 N N . ASN B 1 141 ? -1.673 20.031 -0.851 1 90.44 141 ASN B N 1
ATOM 3006 C CA . ASN B 1 141 ? -1.723 21.328 -1.505 1 90.44 141 ASN B CA 1
ATOM 3007 C C . ASN B 1 141 ? -3.043 22.047 -1.233 1 90.44 141 ASN B C 1
ATOM 3009 O O . ASN B 1 141 ? -3.133 23.266 -1.367 1 90.44 141 ASN B O 1
ATOM 3013 N N . CYS B 1 142 ? -3.986 21.266 -0.754 1 90.12 142 CYS B N 1
ATOM 3014 C CA . CYS B 1 142 ? -5.32 21.828 -0.569 1 90.12 142 CYS B CA 1
ATOM 3015 C C . CYS B 1 142 ? -5.566 22.188 0.892 1 90.12 142 CYS B C 1
ATOM 3017 O O . CYS B 1 142 ? -6.598 22.766 1.229 1 90.12 142 CYS B O 1
ATOM 3019 N N . LEU B 1 143 ? -4.66 21.844 1.729 1 92.25 143 LEU B N 1
ATOM 3020 C CA . LEU B 1 143 ? -4.789 22.203 3.141 1 92.25 143 LEU B CA 1
ATOM 3021 C C . LEU B 1 143 ? -4.539 23.688 3.355 1 92.25 143 LEU B C 1
ATOM 3023 O O . LEU B 1 143 ? -3.391 24.125 3.387 1 92.25 143 LEU B O 1
ATOM 3027 N N . CYS B 1 144 ? -5.625 24.438 3.502 1 89.56 144 CYS B N 1
ATOM 3028 C CA . CYS B 1 144 ? -5.559 25.891 3.621 1 89.56 144 CYS B CA 1
ATOM 3029 C C . CYS B 1 144 ? -6.547 26.406 4.664 1 89.56 144 CYS B C 1
ATOM 3031 O O . CYS B 1 144 ? -7.344 25.641 5.199 1 89.56 144 CYS B O 1
ATOM 3033 N N . THR B 1 145 ? -6.484 27.688 4.922 1 89.12 145 THR B N 1
ATOM 3034 C CA . THR B 1 145 ? -7.309 28.281 5.969 1 89.12 145 THR B CA 1
ATOM 3035 C C . THR B 1 145 ? -8.789 28.141 5.633 1 89.12 145 THR B C 1
ATOM 3037 O O . THR B 1 145 ? -9.617 27.938 6.523 1 89.12 145 THR B O 1
ATOM 3040 N N . ALA B 1 146 ? -9.086 28.25 4.414 1 85.81 146 ALA B N 1
ATOM 3041 C CA . ALA B 1 146 ? -10.484 28.125 3.994 1 85.81 146 ALA B CA 1
ATOM 3042 C C . ALA B 1 146 ? -11.047 26.75 4.379 1 85.81 146 ALA B C 1
ATOM 3044 O O . ALA B 1 146 ? -12.188 26.656 4.828 1 85.81 146 ALA B O 1
ATOM 3045 N N . LEU B 1 147 ? -10.25 25.766 4.223 1 86.75 147 LEU B N 1
ATOM 3046 C CA . LEU B 1 147 ? -10.656 24.406 4.574 1 86.75 147 LEU B CA 1
ATOM 3047 C C . LEU B 1 147 ? -10.812 24.266 6.082 1 86.75 147 LEU B C 1
ATOM 3049 O O . LEU B 1 147 ? -11.703 23.547 6.555 1 86.75 147 LEU B O 1
ATOM 3053 N N . LEU B 1 148 ? -9.953 24.875 6.832 1 88.88 148 LEU B N 1
ATOM 3054 C CA . LEU B 1 148 ? -10.016 24.828 8.289 1 88.88 148 LEU B CA 1
ATOM 3055 C C . LEU B 1 148 ? -11.328 25.422 8.797 1 88.88 148 LEU B C 1
ATOM 3057 O O . LEU B 1 148 ? -11.914 24.922 9.75 1 88.88 148 LEU B O 1
ATOM 3061 N N . LEU B 1 149 ? -11.758 26.453 8.148 1 85.94 149 LEU B N 1
ATOM 3062 C CA . LEU B 1 149 ? -12.891 27.234 8.625 1 85.94 149 LEU B CA 1
ATOM 3063 C C . LEU B 1 149 ? -14.203 26.719 8.055 1 85.94 149 LEU B C 1
ATOM 3065 O O . LEU B 1 149 ? -15.258 26.891 8.656 1 85.94 149 LEU B O 1
ATOM 3069 N N . SER B 1 150 ? -14.109 26.109 6.777 1 76.56 150 SER B N 1
ATOM 3070 C CA . SER B 1 150 ? -15.305 25.562 6.141 1 76.56 150 SER B CA 1
ATOM 3071 C C . SER B 1 150 ? -15.023 24.203 5.512 1 76.56 150 SER B C 1
ATOM 3073 O O . SER B 1 150 ? -14.945 24.078 4.289 1 76.56 150 SER B O 1
ATOM 3075 N N . PRO B 1 151 ? -14.906 23.172 6.223 1 63.25 151 PRO B N 1
ATOM 3076 C CA . PRO B 1 151 ? -14.461 21.875 5.707 1 63.25 151 PRO B CA 1
ATOM 3077 C C . PRO B 1 151 ? -15.406 21.297 4.652 1 63.25 151 PRO B C 1
ATOM 3079 O O . PRO B 1 151 ? -14.977 20.547 3.775 1 63.25 151 PRO B O 1
ATOM 3082 N N . THR B 1 152 ? -16.641 21.531 4.656 1 58.44 152 THR B N 1
ATOM 3083 C CA . THR B 1 152 ? -17.625 20.922 3.768 1 58.44 152 THR B CA 1
ATOM 3084 C C . THR B 1 152 ? -17.578 21.562 2.385 1 58.44 152 THR B C 1
ATOM 3086 O O . THR B 1 152 ? -18.016 20.969 1.402 1 58.44 152 THR B O 1
ATOM 3089 N N . GLU B 1 153 ? -17.016 22.703 2.254 1 53.78 153 GLU B N 1
ATOM 3090 C CA . GLU B 1 153 ? -17.125 23.453 1.004 1 53.78 153 GLU B CA 1
ATOM 3091 C C . GLU B 1 153 ? -15.93 23.172 0.089 1 53.78 153 GLU B C 1
ATOM 3093 O O . GLU B 1 153 ? -16.016 23.359 -1.127 1 53.78 153 GLU B O 1
ATOM 3098 N N . VAL B 1 154 ? -14.805 22.781 0.535 1 52.41 154 VAL B N 1
ATOM 3099 C CA . VAL B 1 154 ? -13.562 22.797 -0.233 1 52.41 154 VAL B CA 1
ATOM 3100 C C . VAL B 1 154 ? -13.406 21.484 -0.995 1 52.41 154 VAL B C 1
ATOM 3102 O O . VAL B 1 154 ? -12.312 21.156 -1.463 1 52.41 154 VAL B O 1
ATOM 3105 N N . LYS B 1 155 ? -14.461 20.797 -1.202 1 53.56 155 LYS B N 1
ATOM 3106 C CA . LYS B 1 155 ? -14.25 19.578 -1.988 1 53.56 155 LYS B CA 1
ATOM 3107 C C . LYS B 1 155 ? -13.477 19.891 -3.27 1 53.56 155 LYS B C 1
ATOM 3109 O O . LYS B 1 155 ? -13.086 18.969 -3.996 1 53.56 155 LYS B O 1
ATOM 3114 N N . LYS B 1 156 ? -13.516 21.266 -3.627 1 51.38 156 LYS B N 1
ATOM 3115 C CA . LYS B 1 156 ? -13.016 21.562 -4.965 1 51.38 156 LYS B CA 1
ATOM 3116 C C . LYS B 1 156 ? -11.586 22.094 -4.906 1 51.38 156 LYS B C 1
ATOM 3118 O O . LYS B 1 156 ? -11.102 22.469 -3.836 1 51.38 156 LYS B O 1
ATOM 3123 N N . SER B 1 157 ? -10.852 22.297 -6.043 1 49.25 157 SER B N 1
ATOM 3124 C CA . SER B 1 157 ? -9.492 22.734 -6.344 1 49.25 157 SER B CA 1
ATOM 3125 C C . SER B 1 157 ? -9.086 23.922 -5.477 1 49.25 157 SER B C 1
ATOM 3127 O O . SER B 1 157 ? -9.906 24.781 -5.18 1 49.25 157 SER B O 1
ATOM 3129 N N . PRO B 1 158 ? -7.93 23.734 -4.738 1 48.19 158 PRO B N 1
ATOM 3130 C CA . PRO B 1 158 ? -7.32 24.75 -3.871 1 48.19 158 PRO B CA 1
ATOM 3131 C C . PRO B 1 158 ? -7.551 26.172 -4.375 1 48.19 158 PRO B C 1
ATOM 3133 O O . PRO B 1 158 ? -7.402 27.125 -3.613 1 48.19 158 PRO B O 1
ATOM 3136 N N . THR B 1 159 ? -7.629 26.422 -5.605 1 46.78 159 THR B N 1
ATOM 3137 C CA . THR B 1 159 ? -7.27 27.75 -6.094 1 46.78 159 THR B CA 1
ATOM 3138 C C . THR B 1 159 ? -8.289 28.797 -5.641 1 46.78 159 THR B C 1
ATOM 3140 O O . THR B 1 159 ? -8.008 29.984 -5.656 1 46.78 159 THR B O 1
ATOM 3143 N N . GLU B 1 160 ? -9.477 28.422 -5.527 1 47.75 160 GLU B N 1
ATOM 3144 C CA . GLU B 1 160 ? -10.328 29.609 -5.367 1 47.75 160 GLU B CA 1
ATOM 3145 C C . GLU B 1 160 ? -10.492 29.969 -3.898 1 47.75 160 GLU B C 1
ATOM 3147 O O . GLU B 1 160 ? -11.266 29.344 -3.174 1 47.75 160 GLU B O 1
ATOM 3152 N N . GLN B 1 161 ? -9.359 30.312 -3.328 1 49.44 161 GLN B N 1
ATOM 3153 C CA . GLN B 1 161 ? -9.352 30.828 -1.962 1 49.44 161 GLN B CA 1
ATOM 3154 C C . GLN B 1 161 ? -10.477 31.828 -1.745 1 49.44 161 GLN B C 1
ATOM 3156 O O . GLN B 1 161 ? -10.484 32.906 -2.367 1 49.44 161 GLN B O 1
ATOM 3161 N N . SER B 1 162 ? -11.531 31.438 -1.411 1 52.59 162 SER B N 1
ATOM 3162 C CA . SER B 1 162 ? -12.57 32.375 -1.026 1 52.59 162 SER B CA 1
ATOM 3163 C C . SER B 1 162 ? -12.062 33.375 0.031 1 52.59 162 SER B C 1
ATOM 3165 O O . SER B 1 162 ? -11.164 33.031 0.811 1 52.59 162 SER B O 1
ATOM 3167 N N . GLU B 1 163 ? -12.297 34.625 -0.195 1 56.91 163 GLU B N 1
ATOM 3168 C CA . GLU B 1 163 ? -12.039 35.719 0.752 1 56.91 163 GLU B CA 1
ATOM 3169 C C . GLU B 1 163 ? -12.562 35.344 2.143 1 56.91 163 GLU B C 1
ATOM 3171 O O . GLU B 1 163 ? -13.695 34.875 2.289 1 56.91 163 GLU B O 1
ATOM 3176 N N . VAL B 1 164 ? -11.688 34.969 3.088 1 61.5 164 VAL B N 1
ATOM 3177 C CA . VAL B 1 164 ? -12.047 34.75 4.484 1 61.5 164 VAL B CA 1
ATOM 3178 C C . VAL B 1 164 ? -12.102 36.062 5.227 1 61.5 164 VAL B C 1
ATOM 3180 O O . VAL B 1 164 ? -11.125 36.812 5.242 1 61.5 164 VAL B O 1
ATOM 3183 N N . GLU B 1 165 ? -13.312 36.5 5.453 1 62.31 165 GLU B N 1
ATOM 3184 C CA . GLU B 1 165 ? -13.406 37.688 6.297 1 62.31 165 GLU B CA 1
ATOM 3185 C C . GLU B 1 165 ? -12.828 37.438 7.684 1 62.31 165 GLU B C 1
ATOM 3187 O O . GLU B 1 165 ? -13.375 36.625 8.445 1 62.31 165 GLU B O 1
ATOM 3192 N N . THR B 1 166 ? -11.586 37.906 7.996 1 63.47 166 THR B N 1
ATOM 3193 C CA . THR B 1 166 ? -10.852 37.562 9.211 1 63.47 166 THR B CA 1
ATOM 3194 C C . THR B 1 166 ? -11.07 38.625 10.289 1 63.47 166 THR B C 1
ATOM 3196 O O . THR B 1 166 ? -10.797 38.375 11.461 1 63.47 166 THR B O 1
ATOM 3199 N N . GLN B 1 167 ? -11.602 39.719 9.914 1 65.94 167 GLN B N 1
ATOM 3200 C CA . GLN B 1 167 ? -11.664 40.781 10.922 1 65.94 167 GLN B CA 1
ATOM 3201 C C . GLN B 1 167 ? -12.516 40.344 12.109 1 65.94 167 GLN B C 1
ATOM 3203 O O . GLN B 1 167 ? -12.102 40.5 13.266 1 65.94 167 GLN B O 1
ATOM 3208 N N . SER B 1 168 ? -13.703 39.781 12 1 81.62 168 SER B N 1
ATOM 3209 C CA . SER B 1 168 ? -14.586 39.344 13.086 1 81.62 168 SER B CA 1
ATOM 3210 C C . SER B 1 168 ? -14.688 37.844 13.164 1 81.62 168 SER B C 1
ATOM 3212 O O . SER B 1 168 ? -15.719 37.281 13.562 1 81.62 168 SER B O 1
ATOM 3214 N N . LEU B 1 169 ? -13.516 37.281 12.938 1 85.88 169 LEU B N 1
ATOM 3215 C CA . LEU B 1 169 ? -13.531 35.844 12.867 1 85.88 169 LEU B CA 1
ATOM 3216 C C . LEU B 1 169 ? -13.562 35.219 14.258 1 85.88 169 LEU B C 1
ATOM 3218 O O . LEU B 1 169 ? -12.703 35.531 15.094 1 85.88 169 LEU B O 1
ATOM 3222 N N . ASP B 1 170 ? -14.617 34.469 14.555 1 91.25 170 ASP B N 1
ATOM 3223 C CA . ASP B 1 170 ? -14.648 33.531 15.68 1 91.25 170 ASP B CA 1
ATOM 3224 C C . ASP B 1 170 ? -14.148 32.156 15.258 1 91.25 170 ASP B C 1
ATOM 3226 O O . ASP B 1 170 ? -14.859 31.406 14.602 1 91.25 170 ASP B O 1
ATOM 3230 N N . VAL B 1 171 ? -12.945 31.859 15.664 1 92.5 171 VAL B N 1
ATOM 3231 C CA . VAL B 1 171 ? -12.242 30.672 15.195 1 92.5 171 VAL B CA 1
ATOM 3232 C C . VAL B 1 171 ? -13.016 29.422 15.602 1 92.5 171 VAL B C 1
ATOM 3234 O O . VAL B 1 171 ? -13.234 28.531 14.781 1 92.5 171 VAL B O 1
ATOM 3237 N N . ARG B 1 172 ? -13.43 29.344 16.875 1 93.56 172 ARG B N 1
ATOM 3238 C CA . ARG B 1 172 ? -14.148 28.188 17.391 1 93.56 172 ARG B CA 1
ATOM 3239 C C . ARG B 1 172 ? -15.453 27.969 16.625 1 93.56 172 ARG B C 1
ATOM 3241 O O . ARG B 1 172 ? -15.781 26.844 16.25 1 93.56 172 ARG B O 1
ATOM 3248 N N . GLN B 1 173 ? -16.094 29.016 16.328 1 91.5 173 GLN B N 1
ATOM 3249 C CA . GLN B 1 173 ? -17.344 28.938 15.578 1 91.5 173 GLN B CA 1
ATOM 3250 C C . GLN B 1 173 ? -17.078 28.531 14.125 1 91.5 173 GLN B C 1
ATOM 3252 O O . GLN B 1 173 ? -17.766 27.672 13.586 1 91.5 173 GLN B O 1
ATOM 3257 N N . ALA B 1 174 ? -16.156 29.188 13.523 1 89 174 ALA B N 1
ATOM 3258 C CA . ALA B 1 174 ? -15.859 28.938 12.109 1 89 174 ALA B CA 1
ATOM 3259 C C . ALA B 1 174 ? -15.398 27.5 11.891 1 89 174 ALA B C 1
ATOM 3261 O O . ALA B 1 174 ? -15.719 26.891 10.867 1 89 174 ALA B O 1
ATOM 3262 N N . MET B 1 175 ? -14.672 26.969 12.844 1 91.06 175 MET B N 1
ATOM 3263 C CA . MET B 1 175 ? -14.156 25.609 12.727 1 91.06 175 MET B CA 1
ATOM 3264 C C . MET B 1 175 ? -15.18 24.594 13.211 1 91.06 175 MET B C 1
ATOM 3266 O O . MET B 1 175 ? -14.992 23.391 13.047 1 91.06 175 MET B O 1
ATOM 3270 N N . ASN B 1 176 ? -16.188 25.031 13.805 1 89.56 176 ASN B N 1
ATOM 3271 C CA . ASN B 1 176 ? -17.234 24.203 14.406 1 89.56 176 ASN B CA 1
ATOM 3272 C C . ASN B 1 176 ? -16.656 23.266 15.469 1 89.56 176 ASN B C 1
ATOM 3274 O O . ASN B 1 176 ? -16.922 22.062 15.461 1 89.56 176 ASN B O 1
ATOM 3278 N N . ILE B 1 177 ? -15.75 23.844 16.281 1 90.62 177 ILE B N 1
ATOM 3279 C CA . ILE B 1 177 ? -15.172 23.172 17.438 1 90.62 177 ILE B CA 1
ATOM 3280 C C . ILE B 1 177 ? -15.258 24.094 18.656 1 90.62 177 ILE B C 1
ATOM 3282 O O . ILE B 1 177 ? -14.273 24.75 19.016 1 90.62 177 ILE B O 1
ATOM 3286 N N . PRO B 1 178 ? -16.406 24.062 19.328 1 88.31 178 PRO B N 1
ATOM 3287 C CA . PRO B 1 178 ? -16.688 25.062 20.359 1 88.31 178 PRO B CA 1
ATOM 3288 C C . PRO B 1 178 ? -15.719 24.984 21.531 1 88.31 178 PRO B C 1
ATOM 3290 O O . PRO B 1 178 ? -15.414 26 22.156 1 88.31 178 PRO B O 1
ATOM 3293 N N . ASN B 1 179 ? -15.172 23.922 21.797 1 90 179 ASN B N 1
ATOM 3294 C CA . ASN B 1 179 ? -14.297 23.766 22.953 1 90 179 ASN B CA 1
ATOM 3295 C C . ASN B 1 179 ? -12.828 23.672 22.531 1 90 179 ASN B C 1
ATOM 3297 O O . ASN B 1 179 ? -12.016 23.078 23.25 1 90 179 ASN B O 1
ATOM 3301 N N . LEU B 1 180 ? -12.547 24.266 21.469 1 93.56 180 LEU B N 1
ATOM 3302 C CA . LEU B 1 180 ? -11.172 24.266 20.969 1 93.56 180 LEU B CA 1
ATOM 3303 C C . LEU B 1 180 ? -10.258 25.031 21.922 1 93.56 180 LEU B C 1
ATOM 3305 O O . LEU B 1 180 ? -10.469 26.219 22.172 1 93.56 180 LEU B O 1
ATOM 3309 N N . SER B 1 181 ? -9.305 24.344 22.391 1 89.62 181 SER B N 1
ATOM 3310 C CA . SER B 1 181 ? -8.406 24.969 23.359 1 89.62 181 SER B CA 1
ATOM 3311 C C . SER B 1 181 ? -6.984 25.062 22.797 1 89.62 181 SER B C 1
ATOM 3313 O O . SER B 1 181 ? -6.223 25.953 23.172 1 89.62 181 SER B O 1
ATOM 3315 N N . HIS B 1 182 ? -6.617 24.078 21.906 1 90.06 182 HIS B N 1
ATOM 3316 C CA . HIS B 1 182 ? -5.25 24 21.406 1 90.06 182 HIS B CA 1
ATOM 3317 C C . HIS B 1 182 ? -5.215 23.5 19.969 1 90.06 182 HIS B C 1
ATOM 3319 O O . HIS B 1 182 ? -5.965 22.594 19.594 1 90.06 182 HIS B O 1
ATOM 3325 N N . ILE B 1 183 ? -4.305 24.125 19.219 1 92.06 183 ILE B N 1
ATOM 3326 C CA . ILE B 1 183 ? -4.035 23.672 17.859 1 92.06 183 ILE B CA 1
ATOM 3327 C C . ILE B 1 183 ? -2.555 23.312 17.719 1 92.06 183 ILE B C 1
ATOM 3329 O O . ILE B 1 183 ? -1.683 24.125 18.062 1 92.06 183 ILE B O 1
ATOM 3333 N N . HIS B 1 184 ? -2.352 22.109 17.266 1 91.06 184 HIS B N 1
ATOM 3334 C CA . HIS B 1 184 ? -1.003 21.688 16.906 1 91.06 184 HIS B CA 1
ATOM 3335 C C . HIS B 1 184 ? -0.838 21.562 15.398 1 91.06 184 HIS B C 1
ATOM 3337 O O . HIS B 1 184 ? -1.639 20.906 14.734 1 91.06 184 HIS B O 1
ATOM 3343 N N . PHE B 1 185 ? 0.215 22.219 14.906 1 90.5 185 PHE B N 1
ATOM 3344 C CA . PHE B 1 185 ? 0.559 22.078 13.5 1 90.5 185 PHE B CA 1
ATOM 3345 C C . PHE B 1 185 ? 1.697 21.078 13.32 1 90.5 185 PHE B C 1
ATOM 3347 O O . PHE B 1 185 ? 2.799 21.281 13.828 1 90.5 185 PHE B O 1
ATOM 3354 N N . GLY B 1 186 ? 1.313 19.969 12.555 1 90.31 186 GLY B N 1
ATOM 3355 C CA . GLY B 1 186 ? 2.32 18.969 12.266 1 90.31 186 GLY B CA 1
ATOM 3356 C C . GLY B 1 186 ? 2.605 18.812 10.789 1 90.31 186 GLY B C 1
ATOM 3357 O O . GLY B 1 186 ? 1.693 18.906 9.961 1 90.31 186 GLY B O 1
ATOM 3358 N N . GLY B 1 187 ? 3.906 18.469 10.484 1 88.19 187 GLY B N 1
ATOM 3359 C CA . GLY B 1 187 ? 4.285 18.312 9.086 1 88.19 187 GLY B CA 1
ATOM 3360 C C . GLY B 1 187 ? 4.242 19.594 8.297 1 88.19 187 GLY B C 1
ATOM 3361 O O . GLY B 1 187 ? 3.676 19.641 7.203 1 88.19 187 GLY B O 1
ATOM 3362 N N . TYR B 1 188 ? 4.746 20.641 8.805 1 77.75 188 TYR B N 1
ATOM 3363 C CA . TYR B 1 188 ? 4.645 21.984 8.266 1 77.75 188 TYR B CA 1
ATOM 3364 C C . TYR B 1 188 ? 5.172 22.047 6.832 1 77.75 188 TYR B C 1
ATOM 3366 O O . TYR B 1 188 ? 4.512 22.578 5.941 1 77.75 188 TYR B O 1
ATOM 3374 N N . TYR B 1 189 ? 6.219 21.375 6.504 1 79.69 189 TYR B N 1
ATOM 3375 C CA . TYR B 1 189 ? 6.82 21.484 5.18 1 79.69 189 TYR B CA 1
ATOM 3376 C C . TYR B 1 189 ? 6.016 20.688 4.152 1 79.69 189 TYR B C 1
ATOM 3378 O O . TYR B 1 189 ? 6.051 21 2.959 1 79.69 189 TYR B O 1
ATOM 3386 N N . ASN B 1 190 ? 5.309 19.719 4.629 1 88.12 190 ASN B N 1
ATOM 3387 C CA . ASN B 1 190 ? 4.438 18.953 3.744 1 88.12 190 ASN B CA 1
ATOM 3388 C C . ASN B 1 190 ? 3.125 19.688 3.48 1 88.12 190 ASN B C 1
ATOM 3390 O O . ASN B 1 190 ? 2.422 19.375 2.516 1 88.12 190 ASN B O 1
ATOM 3394 N N . SER B 1 191 ? 2.812 20.594 4.383 1 87.62 191 SER B N 1
ATOM 3395 C CA . SER B 1 191 ? 1.535 21.281 4.293 1 87.62 191 SER B CA 1
ATOM 3396 C C . SER B 1 191 ? 1.641 22.516 3.389 1 87.62 191 SER B C 1
ATOM 3398 O O . SER B 1 191 ? 1.4 23.641 3.83 1 87.62 191 SER B O 1
ATOM 3400 N N . ILE B 1 192 ? 1.868 22.25 2.162 1 83.81 192 ILE B N 1
ATOM 3401 C CA . ILE B 1 192 ? 2.193 23.266 1.176 1 83.81 192 ILE B CA 1
ATOM 3402 C C . ILE B 1 192 ? 1.02 24.234 1.028 1 83.81 192 ILE B C 1
ATOM 3404 O O . ILE B 1 192 ? 1.217 25.438 0.828 1 83.81 192 ILE B O 1
ATOM 3408 N N . GLY B 1 193 ? -0.147 23.781 1.188 1 86.56 193 GLY B N 1
ATOM 3409 C CA . GLY B 1 193 ? -1.317 24.641 1.09 1 86.56 193 GLY B CA 1
ATOM 3410 C C . GLY B 1 193 ? -1.358 25.719 2.154 1 86.56 193 GLY B C 1
ATOM 3411 O O . GLY B 1 193 ? -1.769 26.859 1.884 1 86.56 193 GLY B O 1
ATOM 3412 N N . LEU B 1 194 ? -0.962 25.422 3.303 1 85 194 LEU B N 1
ATOM 3413 C CA . LEU B 1 194 ? -0.921 26.391 4.395 1 85 194 LEU B CA 1
ATOM 3414 C C . LEU B 1 194 ? 0.173 27.422 4.164 1 85 194 LEU B C 1
ATOM 3416 O O . LEU B 1 194 ? -0.021 28.609 4.438 1 85 194 LEU B O 1
ATOM 3420 N N . HIS B 1 195 ? 1.25 26.969 3.613 1 77.88 195 HIS B N 1
ATOM 3421 C CA . HIS B 1 195 ? 2.379 27.844 3.35 1 77.88 195 HIS B CA 1
ATOM 3422 C C . HIS B 1 195 ? 2.012 28.922 2.33 1 77.88 195 HIS B C 1
ATOM 3424 O O . HIS B 1 195 ? 2.428 30.078 2.457 1 77.88 195 HIS B O 1
ATOM 3430 N N . LYS B 1 196 ? 1.285 28.484 1.428 1 80.12 196 LYS B N 1
ATOM 3431 C CA . LYS B 1 196 ? 0.962 29.375 0.309 1 80.12 196 LYS B CA 1
ATOM 3432 C C . LYS B 1 196 ? -0.253 30.234 0.625 1 80.12 196 LYS B C 1
ATOM 3434 O O . LYS B 1 196 ? -0.557 31.188 -0.108 1 80.12 196 LYS B O 1
ATOM 3439 N N . ASP B 1 197 ? -0.867 29.953 1.694 1 83.31 197 ASP B N 1
ATOM 3440 C CA . ASP B 1 197 ? -2.119 30.609 2.035 1 83.31 197 ASP B CA 1
ATOM 3441 C C . ASP B 1 197 ? -1.855 31.969 2.689 1 83.31 197 ASP B C 1
ATOM 3443 O O . ASP B 1 197 ? -1.333 32.031 3.803 1 83.31 197 ASP B O 1
ATOM 3447 N N . LYS B 1 198 ? -2.336 33.031 2.143 1 81.25 198 LYS B N 1
ATOM 3448 C CA . LYS B 1 198 ? -2.098 34.375 2.629 1 81.25 198 LYS B CA 1
ATOM 3449 C C . LYS B 1 198 ? -2.895 34.656 3.9 1 81.25 198 LYS B C 1
ATOM 3451 O O . LYS B 1 198 ? -2.602 35.625 4.629 1 81.25 198 LYS B O 1
ATOM 3456 N N . HIS B 1 199 ? -3.889 33.875 4.156 1 84.06 199 HIS B N 1
ATOM 3457 C CA . HIS B 1 199 ? -4.766 34.094 5.297 1 84.06 199 HIS B CA 1
ATOM 3458 C C . HIS B 1 199 ? -4.289 33.312 6.523 1 84.06 199 HIS B C 1
ATOM 3460 O O . HIS B 1 199 ? -4.82 33.5 7.621 1 84.06 199 HIS B O 1
ATOM 3466 N N . PHE B 1 200 ? -3.293 32.562 6.363 1 86 200 PHE B N 1
ATOM 3467 C CA . PHE B 1 200 ? -2.865 31.656 7.422 1 86 200 PHE B CA 1
ATOM 3468 C C . PHE B 1 200 ? -2.348 32.438 8.625 1 86 200 PHE B C 1
ATOM 3470 O O . PHE B 1 200 ? -2.709 32.125 9.766 1 86 200 PHE B O 1
ATOM 3477 N N . LEU B 1 201 ? -1.554 33.406 8.406 1 82.25 201 LEU B N 1
ATOM 3478 C CA . LEU B 1 201 ? -0.992 34.219 9.508 1 82.25 201 LEU B CA 1
ATOM 3479 C C . LEU B 1 201 ? -2.09 34.938 10.273 1 82.25 201 LEU B C 1
ATOM 3481 O O . LEU B 1 201 ? -2.02 35.062 11.492 1 82.25 201 LEU B O 1
ATOM 3485 N N . LYS B 1 202 ? -2.994 35.406 9.516 1 84.12 202 LYS B N 1
ATOM 3486 C CA . LYS B 1 202 ? -4.129 36.062 10.164 1 84.12 202 LYS B CA 1
ATOM 3487 C C . LYS B 1 202 ? -4.93 35.094 11.008 1 84.12 202 LYS B C 1
ATOM 3489 O O . LYS B 1 202 ? -5.383 35.406 12.102 1 84.12 202 LYS B O 1
ATOM 3494 N N . PHE B 1 203 ? -5.098 33.906 10.484 1 88.19 203 PHE B N 1
ATOM 3495 C CA . PHE B 1 203 ? -5.754 32.844 11.227 1 88.19 203 PHE B CA 1
ATOM 3496 C C . PHE B 1 203 ? -5.023 32.562 12.531 1 88.19 203 PHE B C 1
ATOM 3498 O O . PHE B 1 203 ? -5.648 32.5 13.594 1 88.19 203 PHE B O 1
ATOM 3505 N N . VAL B 1 204 ? -3.73 32.469 12.508 1 86.12 204 VAL B N 1
ATOM 3506 C CA . VAL B 1 204 ? -2.9 32.188 13.672 1 86.12 204 VAL B CA 1
ATOM 3507 C C . VAL B 1 204 ? -3.047 33.312 14.688 1 86.12 204 VAL B C 1
ATOM 3509 O O . VAL B 1 204 ? -3.207 33.094 15.883 1 86.12 204 VAL B O 1
ATOM 3512 N N . SER B 1 205 ? -3.053 34.531 14.18 1 85.25 205 SER B N 1
ATOM 3513 C CA . SER B 1 205 ? -3.207 35.688 15.047 1 85.25 205 SER B CA 1
ATOM 3514 C C . SER B 1 205 ? -4.559 35.688 15.75 1 85.25 205 SER B C 1
ATOM 3516 O O . SER B 1 205 ? -4.648 36 16.938 1 85.25 205 SER B O 1
ATOM 3518 N N . LYS B 1 206 ? -5.547 35.312 15.023 1 89.62 206 LYS B N 1
ATOM 3519 C CA . LYS B 1 206 ? -6.895 35.281 15.586 1 89.62 206 LYS B CA 1
ATOM 3520 C C . LYS B 1 206 ? -7.016 34.188 16.656 1 89.62 206 LYS B C 1
ATOM 3522 O O . LYS B 1 206 ? -7.723 34.375 17.641 1 89.62 206 LYS B O 1
ATOM 3527 N N . CYS B 1 207 ? -6.379 33.125 16.438 1 89.38 207 CYS B N 1
ATOM 3528 C CA . CYS B 1 207 ? -6.348 32.062 17.453 1 89.38 207 CYS B CA 1
ATOM 3529 C C . CYS B 1 207 ? -5.75 32.594 18.766 1 89.38 207 CYS B C 1
ATOM 3531 O O . CYS B 1 207 ? -6.324 32.406 19.828 1 89.38 207 CYS B O 1
ATOM 3533 N N . LYS B 1 208 ? -4.703 33.312 18.656 1 84.94 208 LYS B N 1
ATOM 3534 C CA . LYS B 1 208 ? -4.027 33.875 19.828 1 84.94 208 LYS B CA 1
ATOM 3535 C C . LYS B 1 208 ? -4.914 34.875 20.547 1 84.94 208 LYS B C 1
ATOM 3537 O O . LYS B 1 208 ? -5.027 34.844 21.766 1 84.94 208 LYS B O 1
ATOM 3542 N N . GLU B 1 209 ? -5.527 35.688 19.75 1 88.56 209 GLU B N 1
ATOM 3543 C CA . GLU B 1 209 ? -6.434 36.688 20.297 1 88.56 209 GLU B CA 1
ATOM 3544 C C . GLU B 1 209 ? -7.559 36.031 21.094 1 88.56 209 GLU B C 1
ATOM 3546 O O . GLU B 1 209 ? -8.086 36.625 22.047 1 88.56 209 GLU B O 1
ATOM 3551 N N . GLN B 1 210 ? -7.848 34.906 20.734 1 92.38 210 GLN B N 1
ATOM 3552 C CA . GLN B 1 210 ? -8.977 34.188 21.344 1 92.38 210 GLN B CA 1
ATOM 3553 C C . GLN B 1 210 ? -8.492 33.156 22.359 1 92.38 210 GLN B C 1
ATOM 3555 O O . GLN B 1 210 ? -9.219 32.219 22.688 1 92.38 210 GLN B O 1
ATOM 3560 N N . SER B 1 211 ? -7.262 33.156 22.75 1 89.69 211 SER B N 1
ATOM 3561 C CA . SER B 1 211 ? -6.637 32.375 23.812 1 89.69 211 SER B CA 1
ATOM 3562 C C . SER B 1 211 ? -6.602 30.891 23.438 1 89.69 211 SER B C 1
ATOM 3564 O O . SER B 1 211 ? -6.766 30.031 24.312 1 89.69 211 SER B O 1
ATOM 3566 N N . ILE B 1 212 ? -6.598 30.641 22.219 1 88.38 212 ILE B N 1
ATOM 3567 C CA . ILE B 1 212 ? -6.277 29.297 21.75 1 88.38 212 ILE B CA 1
ATOM 3568 C C . ILE B 1 212 ? -4.762 29.125 21.688 1 88.38 212 ILE B C 1
ATOM 3570 O O . ILE B 1 212 ? -4.066 29.891 21.016 1 88.38 212 ILE B O 1
ATOM 3574 N N . THR B 1 213 ? -4.246 28.141 22.359 1 86.5 213 THR B N 1
ATOM 3575 C CA . THR B 1 213 ? -2.801 27.922 22.344 1 86.5 213 THR B CA 1
ATOM 3576 C C . THR B 1 213 ? -2.369 27.172 21.094 1 86.5 213 THR B C 1
ATOM 3578 O O . THR B 1 213 ? -3.148 26.406 20.516 1 86.5 213 THR B O 1
ATOM 3581 N N . LEU B 1 214 ? -1.099 27.469 20.703 1 87 214 LEU B N 1
ATOM 3582 C CA . LEU B 1 214 ? -0.607 26.906 19.438 1 87 214 LEU B CA 1
ATOM 3583 C C . LEU B 1 214 ? 0.751 26.25 19.641 1 87 214 LEU B C 1
ATOM 3585 O O . LEU B 1 214 ? 1.569 26.719 20.422 1 87 214 LEU B O 1
ATOM 3589 N N . SER B 1 215 ? 0.932 25.109 18.875 1 83.81 215 SER B N 1
ATOM 3590 C CA . SER B 1 215 ? 2.236 24.469 18.797 1 83.81 215 SER B CA 1
ATOM 3591 C C . SER B 1 215 ? 2.533 24 17.391 1 83.81 215 SER B C 1
ATOM 3593 O O . SER B 1 215 ? 1.618 23.812 16.578 1 83.81 215 SER B O 1
ATOM 3595 N N . LEU B 1 216 ? 3.916 23.875 17.094 1 83.12 216 LEU B N 1
ATOM 3596 C CA . LEU B 1 216 ? 4.363 23.531 15.742 1 83.12 216 LEU B CA 1
ATOM 3597 C C . LEU B 1 216 ? 5.492 22.516 15.789 1 83.12 216 LEU B C 1
ATOM 3599 O O . LEU B 1 216 ? 6.402 22.609 16.609 1 83.12 216 LEU B O 1
ATOM 3603 N N . ASP B 1 217 ? 5.312 21.547 14.953 1 76.44 217 ASP B N 1
ATOM 3604 C CA . ASP B 1 217 ? 6.395 20.625 14.648 1 76.44 217 ASP B CA 1
ATOM 3605 C C . ASP B 1 217 ? 6.867 20.781 13.203 1 76.44 217 ASP B C 1
ATOM 3607 O O . ASP B 1 217 ? 6.137 20.453 12.266 1 76.44 217 ASP B O 1
ATOM 3611 N N . THR B 1 218 ? 8.133 21.266 12.914 1 66.94 218 THR B N 1
ATOM 3612 C CA . THR B 1 218 ? 8.641 21.531 11.57 1 66.94 218 THR B CA 1
ATOM 3613 C C . THR B 1 218 ? 9.25 20.281 10.953 1 66.94 218 THR B C 1
ATOM 3615 O O . THR B 1 218 ? 9.484 20.219 9.75 1 66.94 218 THR B O 1
ATOM 3618 N N . GLN B 1 219 ? 9.375 19.219 11.594 1 61.69 219 GLN B N 1
ATOM 3619 C CA . GLN B 1 219 ? 10 17.969 11.188 1 61.69 219 GLN B CA 1
ATOM 3620 C C . GLN B 1 219 ? 11.438 18.188 10.734 1 61.69 219 GLN B C 1
ATOM 3622 O O . GLN B 1 219 ? 12.031 17.328 10.078 1 61.69 219 GLN B O 1
ATOM 3627 N N . THR B 1 220 ? 11.914 19.375 10.664 1 57.25 220 THR B N 1
ATOM 3628 C CA . THR B 1 220 ? 13.289 19.719 10.289 1 57.25 220 THR B CA 1
ATOM 3629 C C . THR B 1 220 ? 13.977 20.469 11.414 1 57.25 220 THR B C 1
ATOM 3631 O O . THR B 1 220 ? 13.336 21.25 12.133 1 57.25 220 THR B O 1
ATOM 3634 N N . PRO B 1 221 ? 15.266 20.109 11.477 1 51 221 PRO B N 1
ATOM 3635 C CA . PRO B 1 221 ? 16.016 20.859 12.492 1 51 221 PRO B CA 1
ATOM 3636 C C . PRO B 1 221 ? 16 22.359 12.242 1 51 221 PRO B C 1
ATOM 3638 O O . PRO B 1 221 ? 16.047 22.812 11.094 1 51 221 PRO B O 1
ATOM 3641 N N . LEU B 1 222 ? 15.836 23.125 13.273 1 50.62 222 LEU B N 1
ATOM 3642 C CA . LEU B 1 222 ? 15.805 24.594 13.25 1 50.62 222 LEU B CA 1
ATOM 3643 C C . LEU B 1 222 ? 17.016 25.141 12.508 1 50.62 222 LEU B C 1
ATOM 3645 O O . LEU B 1 222 ? 16.938 26.188 11.852 1 50.62 222 LEU B O 1
ATOM 3649 N N . THR B 1 223 ? 18.047 24.406 12.711 1 47.53 223 THR B N 1
ATOM 3650 C CA . THR B 1 223 ? 19.266 24.891 12.078 1 47.53 223 THR B CA 1
ATOM 3651 C C . THR B 1 223 ? 19.078 25.016 10.57 1 47.53 223 THR B C 1
ATOM 3653 O O . THR B 1 223 ? 19.594 25.953 9.961 1 47.53 223 THR B O 1
ATOM 3656 N N . ASP B 1 224 ? 18.406 24.125 10.078 1 53.66 224 ASP B N 1
ATOM 3657 C CA . ASP B 1 224 ? 18.203 24.125 8.633 1 53.66 224 ASP B CA 1
ATOM 3658 C C . ASP B 1 224 ? 17.266 25.25 8.211 1 53.66 224 ASP B C 1
ATOM 3660 O O . ASP B 1 224 ? 17.438 25.844 7.133 1 53.66 224 ASP B O 1
ATOM 3664 N N . ILE B 1 225 ? 16.469 25.609 9.078 1 53.5 225 ILE B N 1
ATOM 3665 C CA . ILE B 1 225 ? 15.5 26.672 8.828 1 53.5 225 ILE B CA 1
ATOM 3666 C C . ILE B 1 225 ? 16.188 28.031 8.891 1 53.5 225 ILE B C 1
ATOM 3668 O O . ILE B 1 225 ? 15.961 28.891 8.031 1 53.5 225 ILE B O 1
ATOM 3672 N N . VAL B 1 226 ? 16.922 28.156 9.984 1 50.69 226 VAL B N 1
ATOM 3673 C CA . VAL B 1 226 ? 17.625 29.422 10.188 1 50.69 226 VAL B CA 1
ATOM 3674 C C . VAL B 1 226 ? 18.562 29.688 9.016 1 50.69 226 VAL B C 1
ATOM 3676 O O . VAL B 1 226 ? 18.688 30.828 8.562 1 50.69 226 VAL B O 1
ATOM 3679 N N . GLN B 1 227 ? 19.094 28.641 8.609 1 49.56 227 GLN B N 1
ATOM 3680 C CA . GLN B 1 227 ? 20.047 28.797 7.523 1 49.56 227 GLN B CA 1
ATOM 3681 C C . GLN B 1 227 ? 19.344 29.219 6.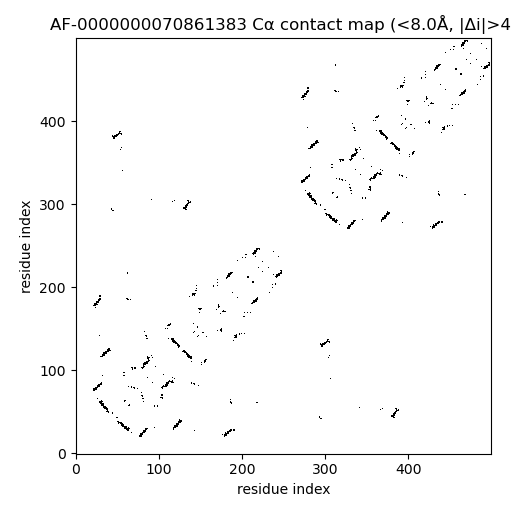234 1 49.56 227 GLN B C 1
ATOM 3683 O O . GLN B 1 227 ? 19.953 29.891 5.383 1 49.56 227 GLN B O 1
ATOM 3688 N N . GLN B 1 228 ? 18.172 28.688 6.094 1 49.97 228 GLN B N 1
ATOM 3689 C CA . GLN B 1 228 ? 17.484 29.062 4.867 1 49.97 228 GLN B CA 1
ATOM 3690 C C . GLN B 1 228 ? 16.984 30.5 4.934 1 49.97 228 GLN B C 1
ATOM 3692 O O . GLN B 1 228 ? 16.469 31.031 3.943 1 49.97 228 GLN B O 1
ATOM 3697 N N . GLY B 1 229 ? 17.312 31.359 5.871 1 48.03 229 GLY B N 1
ATOM 3698 C CA . GLY B 1 229 ? 17.062 32.781 6.004 1 48.03 229 GLY B CA 1
ATOM 3699 C C . GLY B 1 229 ? 15.836 33.094 6.848 1 48.03 229 GLY B C 1
ATOM 3700 O O . GLY B 1 229 ? 14.922 32.281 6.945 1 48.03 229 GLY B O 1
ATOM 3701 N N . GLY B 1 230 ? 15.922 33.719 8.031 1 45.81 230 GLY B N 1
ATOM 3702 C CA . GLY B 1 230 ? 15.062 34.25 9.062 1 45.81 230 GLY B CA 1
ATOM 3703 C C . GLY B 1 230 ? 13.703 34.688 8.539 1 45.81 230 GLY B C 1
ATOM 3704 O O . GLY B 1 230 ? 12.859 35.156 9.305 1 45.81 230 GLY B O 1
ATOM 3705 N N . THR B 1 231 ? 13.594 35.062 7.375 1 44.44 231 THR B N 1
ATOM 3706 C CA . THR B 1 231 ? 12.375 35.688 6.844 1 44.44 231 THR B CA 1
ATOM 3707 C C . THR B 1 231 ? 11.336 34.594 6.539 1 44.44 231 THR B C 1
ATOM 3709 O O . THR B 1 231 ? 10.344 34.875 5.859 1 44.44 231 THR B O 1
ATOM 3712 N N . HIS B 1 232 ? 11.617 33.406 6.898 1 48.94 232 HIS B N 1
ATOM 3713 C CA . HIS B 1 232 ? 10.711 32.312 6.52 1 48.94 232 HIS B CA 1
ATOM 3714 C C . HIS B 1 232 ? 9.391 32.438 7.273 1 48.94 232 HIS B C 1
ATOM 3716 O O . HIS B 1 232 ? 9.375 32.719 8.469 1 48.94 232 HIS B O 1
ATOM 3722 N N . PRO B 1 233 ? 8.328 32.5 6.559 1 51.25 233 PRO B N 1
ATOM 3723 C CA . PRO B 1 233 ? 7.02 32.594 7.207 1 51.25 233 PRO B CA 1
ATOM 3724 C C . PRO B 1 233 ? 6.918 31.719 8.453 1 51.25 233 PRO B C 1
ATOM 3726 O O . PRO B 1 233 ? 6.195 32.062 9.391 1 51.25 233 PRO B O 1
ATOM 3729 N N . VAL B 1 234 ? 7.789 30.75 8.398 1 53.75 234 VAL B N 1
ATOM 3730 C CA . VAL B 1 234 ? 7.754 29.859 9.555 1 53.75 234 VAL B CA 1
ATOM 3731 C C . VAL B 1 234 ? 8.227 30.609 10.797 1 53.75 234 VAL B C 1
ATOM 3733 O O . VAL B 1 234 ? 7.734 30.375 11.898 1 53.75 234 VAL B O 1
ATOM 3736 N N . MET B 1 235 ? 9.125 31.469 10.516 1 52.72 235 MET B N 1
ATOM 3737 C CA . MET B 1 235 ? 9.672 32.188 11.664 1 52.72 235 MET B CA 1
ATOM 3738 C C . MET B 1 235 ? 8.602 33.031 12.328 1 52.72 235 MET B C 1
ATOM 3740 O O . MET B 1 235 ? 8.562 33.156 13.562 1 52.72 235 MET B O 1
ATOM 3744 N N . LYS B 1 236 ? 7.824 33.594 11.469 1 51.81 236 LYS B N 1
ATOM 3745 C CA . LYS B 1 236 ? 6.758 34.406 12.07 1 51.81 236 LYS B CA 1
ATOM 3746 C C . LYS B 1 236 ? 5.805 33.531 12.875 1 51.81 236 LYS B C 1
ATOM 3748 O O . LYS B 1 236 ? 5.266 33.938 13.898 1 51.81 236 LYS B O 1
ATOM 3753 N N . LEU B 1 237 ? 5.723 32.344 12.352 1 55.5 237 LEU B N 1
ATOM 3754 C CA . LEU B 1 237 ? 4.875 31.406 13.07 1 55.5 237 LEU B CA 1
ATOM 3755 C C . LEU B 1 237 ? 5.531 30.984 14.383 1 55.5 237 LEU B C 1
ATOM 3757 O O . LEU B 1 237 ? 4.855 30.828 15.398 1 55.5 237 LEU B O 1
ATOM 3761 N N . LEU B 1 238 ? 6.852 30.781 14.234 1 54.5 238 LEU B N 1
ATOM 3762 C CA . LEU B 1 238 ? 7.578 30.328 15.414 1 54.5 238 LEU B CA 1
ATOM 3763 C C . LEU B 1 238 ? 7.418 31.328 16.562 1 54.5 238 LEU B C 1
ATOM 3765 O O . LEU B 1 238 ? 7.305 30.922 17.719 1 54.5 238 LEU B O 1
ATOM 3769 N N . PHE B 1 239 ? 7.395 32.531 16.141 1 47.66 239 PHE B N 1
ATOM 3770 C CA . PHE B 1 239 ? 7.277 33.531 17.188 1 47.66 239 PHE B CA 1
ATOM 3771 C C . PHE B 1 239 ? 5.879 33.531 17.797 1 47.66 239 PHE B C 1
ATOM 3773 O O . PHE B 1 239 ? 5.699 33.906 18.953 1 47.66 239 PHE B O 1
ATOM 3780 N N . GLU B 1 240 ? 5.039 33.094 16.969 1 47.34 240 GLU B N 1
ATOM 3781 C CA . GLU B 1 240 ? 3.662 33.062 17.453 1 47.34 240 GLU B CA 1
ATOM 3782 C C . GLU B 1 240 ? 3.346 31.75 18.156 1 47.34 240 GLU B C 1
ATOM 3784 O O . GLU B 1 240 ? 2.367 31.672 18.906 1 47.34 240 GLU B O 1
ATOM 3789 N N . LEU B 1 241 ? 4.234 30.75 17.812 1 52 241 LEU B N 1
ATOM 3790 C CA . LEU B 1 241 ? 3.957 29.391 18.297 1 52 241 LEU B CA 1
ATOM 3791 C C . LEU B 1 241 ? 4.699 29.109 19.594 1 52 241 LEU B C 1
ATOM 3793 O O . LEU B 1 241 ? 5.848 29.531 19.766 1 52 241 LEU B O 1
ATOM 3797 N N . LEU B 1 242 ? 4.145 28.859 20.672 1 45.44 242 LEU B N 1
ATOM 3798 C CA . LEU B 1 242 ? 4.703 28.609 22 1 45.44 242 LEU B CA 1
ATOM 3799 C C . LEU B 1 242 ? 5.629 27.391 21.969 1 45.44 242 LEU B C 1
ATOM 3801 O O . LEU B 1 242 ? 6.68 27.391 22.609 1 45.44 242 LEU B O 1
ATOM 3805 N N . ILE B 1 243 ? 5.188 26.25 21.578 1 43.97 243 ILE B N 1
ATOM 3806 C CA . ILE B 1 243 ? 5.922 25.031 21.922 1 43.97 243 ILE B CA 1
ATOM 3807 C C . ILE B 1 243 ? 6.496 24.391 20.656 1 43.97 243 ILE B C 1
ATOM 3809 O O . ILE B 1 243 ? 5.766 24.125 19.688 1 43.97 243 ILE B O 1
ATOM 3813 N N . TRP B 1 244 ? 7.801 24.609 20.547 1 43.44 244 TRP B N 1
ATOM 3814 C CA . TRP B 1 244 ? 8.562 23.906 19.531 1 43.44 244 TRP B CA 1
ATOM 3815 C C . TRP B 1 244 ? 8.883 22.484 19.984 1 43.44 244 TRP B C 1
ATOM 3817 O O . TRP B 1 244 ? 9.406 22.281 21.078 1 43.44 244 TRP B O 1
ATOM 3827 N N . VAL B 1 245 ? 8.273 21.516 19.375 1 41.22 245 VAL B N 1
ATOM 3828 C CA . VAL B 1 245 ? 8.664 20.156 19.688 1 41.22 245 VAL B CA 1
ATOM 3829 C C . VAL B 1 245 ? 9.82 19.719 18.781 1 41.22 245 VAL B C 1
ATOM 3831 O O . VAL B 1 245 ? 9.695 19.75 17.562 1 41.22 245 VAL B O 1
ATOM 3834 N N . LYS B 1 246 ? 11.078 19.766 19.188 1 38.47 246 LYS B N 1
ATOM 3835 C CA . LYS B 1 246 ? 12.266 19.281 18.5 1 38.47 246 LYS B CA 1
ATOM 3836 C C . LYS B 1 246 ? 12.203 17.766 18.328 1 38.47 246 LYS B C 1
ATOM 3838 O O . LYS B 1 246 ? 12.055 17.031 19.312 1 38.47 246 LYS B O 1
ATOM 3843 N N . ASN B 1 247 ? 11.734 17.266 17.281 1 34.34 247 ASN B N 1
ATOM 3844 C CA . ASN B 1 247 ? 11.93 15.828 17.094 1 34.34 247 ASN B CA 1
ATOM 3845 C C . ASN B 1 247 ? 13.383 15.492 16.781 1 34.34 247 ASN B C 1
ATOM 3847 O O . ASN B 1 247 ? 13.938 15.945 15.781 1 34.34 247 ASN B O 1
ATOM 3851 N N . LYS B 1 248 ? 14.258 15.398 17.797 1 34.19 248 LYS B N 1
ATOM 3852 C CA . LYS B 1 248 ? 15.602 14.891 17.562 1 34.19 248 LYS B CA 1
ATOM 3853 C C . LYS B 1 248 ? 15.57 13.57 16.812 1 34.19 248 LYS B C 1
ATOM 3855 O O . LYS B 1 248 ? 16.609 13.07 16.359 1 34.19 248 LYS B O 1
ATOM 3860 N N . GLN B 1 249 ? 14.617 12.703 17 1 30.06 249 GLN B N 1
ATOM 3861 C CA . GLN B 1 249 ? 14.859 11.32 16.578 1 30.06 249 GLN B CA 1
ATOM 3862 C C . GLN B 1 249 ? 14.719 11.18 15.055 1 30.06 249 GLN B C 1
ATOM 3864 O O . GLN B 1 249 ? 13.656 10.812 14.555 1 30.06 249 GLN B O 1
ATOM 3869 N N . ILE B 1 250 ? 14.992 11.977 14.18 1 26.12 250 ILE B N 1
ATOM 3870 C CA . ILE B 1 250 ? 15.016 11.414 12.836 1 26.12 250 ILE B CA 1
ATOM 3871 C C . ILE B 1 250 ? 16.062 10.305 12.758 1 26.12 250 ILE B C 1
ATOM 3873 O O . ILE B 1 250 ? 17.172 10.461 13.273 1 26.12 250 ILE B O 1
#

Radius of gyration: 31.32 Å; Cα contacts (8 Å, |Δi|>4): 1052; chains: 2; bounding box: 92×84×103 Å

Foldseek 3Di:
DDCPDDDPPPCPVVCPVCLPLAAEEEEEEAKEWEKEFEAFPDDDDPPDDTDGPDIDTDIDFFSVVVQQVCLVPDDPSHAYEYAEEAAPDPRVVVSCVRCVPTRHHDPNHAHAHPWHGKYKYWYAHPVVRDIDIDIDLTGLLQRAPQCQQPVVPPSDDNPPPPDDPLPPDDNCVSNVNVNHAEYEYTQVVSNNNHQVYPCNLSSLVVCVVVNRAYAYENVDDVVVVVVVPCVRVVNVVVVSHDDYDPPPPD/DPCPPDPPPPCPVPCPVPLPLAAEEEEEEAKEWEKEFEAFPDDDDPPDDTDGPDIDTDIDFFSVVVQQVCLVPDDPSYAYEYAEEAAPDPRVVVSCVRCVPTRHHDPNHAHAHPWHGKYKYWYAHPVVRDIDIDIDLTGLLQRAPQCQQPVVPSSDDNPPPPDDPLPPDDNCVSNVNVNHAEYEYTQVVSNNNHQVYPCNLSSLVVCVVVNRAYAYENVDDVVVVVVVPCVRVVNVVVVSHDDYDPPPPD